Protein AF-A0A349JMW4-F1 (afdb_monomer)

Structure (mmCIF, N/CA/C/O backbone):
data_AF-A0A349JMW4-F1
#
_entry.id   AF-A0A349JMW4-F1
#
loop_
_atom_site.group_PDB
_atom_site.id
_atom_site.type_symbol
_atom_site.label_atom_id
_atom_site.label_alt_id
_atom_site.label_comp_id
_atom_site.label_asym_id
_atom_site.label_entity_id
_atom_site.label_seq_id
_atom_site.pdbx_PDB_ins_code
_atom_site.Cartn_x
_atom_site.Cartn_y
_atom_site.Cartn_z
_atom_site.occupancy
_atom_site.B_iso_or_equiv
_atom_site.auth_seq_id
_atom_site.auth_comp_id
_atom_site.auth_asym_id
_atom_site.auth_atom_id
_atom_site.pdbx_PDB_model_num
ATOM 1 N N . MET A 1 1 ? -19.218 3.815 34.990 1.00 34.66 1 MET A N 1
ATOM 2 C CA . MET A 1 1 ? -19.719 5.151 35.369 1.00 34.66 1 MET A CA 1
ATOM 3 C C . MET A 1 1 ? -18.534 6.036 35.692 1.00 34.66 1 MET A C 1
ATOM 5 O O . MET A 1 1 ? -17.892 5.777 36.696 1.00 34.66 1 MET A O 1
ATOM 9 N N . PHE A 1 2 ? -18.243 7.032 34.858 1.00 25.53 2 PHE A N 1
ATOM 10 C CA . PHE A 1 2 ? -17.500 8.225 35.268 1.00 25.53 2 PHE A CA 1
ATOM 11 C C . PHE A 1 2 ? -18.098 9.423 34.523 1.00 25.53 2 PHE A C 1
ATOM 13 O O . PHE A 1 2 ? -18.194 9.409 33.299 1.00 25.53 2 PHE A O 1
ATOM 20 N N . GLU A 1 3 ? -18.587 10.389 35.300 1.00 27.84 3 GLU A N 1
ATOM 21 C CA . GLU A 1 3 ? -19.223 11.631 34.859 1.00 27.84 3 GLU A CA 1
ATOM 22 C C . GLU A 1 3 ? -18.174 12.630 34.353 1.00 27.84 3 GLU A C 1
ATOM 24 O O . GLU A 1 3 ? -17.145 12.848 34.995 1.00 27.84 3 GLU A O 1
ATOM 29 N N . LEU A 1 4 ? -18.462 13.283 33.226 1.00 30.95 4 LEU A N 1
ATOM 30 C CA . LEU A 1 4 ? -17.738 14.462 32.757 1.00 30.95 4 LEU A CA 1
ATOM 31 C C . LEU A 1 4 ? -18.412 15.714 33.334 1.00 30.95 4 LEU A C 1
ATOM 33 O O . LEU A 1 4 ? -19.394 16.199 32.778 1.00 30.95 4 LEU A O 1
ATOM 37 N N . ASN A 1 5 ? -17.880 16.255 34.432 1.00 29.42 5 ASN A N 1
ATOM 38 C CA . ASN A 1 5 ? -18.242 17.595 34.898 1.00 29.42 5 ASN A CA 1
ATOM 39 C C . ASN A 1 5 ? -17.313 18.634 34.258 1.00 29.42 5 ASN A C 1
ATOM 41 O O . ASN A 1 5 ? -16.122 18.700 34.556 1.00 29.42 5 ASN A O 1
ATOM 45 N N . ASN A 1 6 ? -17.882 19.445 33.367 1.00 38.91 6 ASN A N 1
ATOM 46 C CA . ASN A 1 6 ? -17.211 20.519 32.647 1.00 38.91 6 ASN A CA 1
ATOM 47 C C . ASN A 1 6 ? -17.553 21.876 33.282 1.00 38.91 6 ASN A C 1
ATOM 49 O O . ASN A 1 6 ? -18.631 22.409 33.031 1.00 38.91 6 ASN A O 1
ATOM 53 N N . THR A 1 7 ? -16.644 22.450 34.078 1.00 35.66 7 THR A N 1
ATOM 54 C CA . THR A 1 7 ? -16.725 23.859 34.509 1.00 35.66 7 THR A CA 1
ATOM 55 C C . THR A 1 7 ? -15.335 24.466 34.756 1.00 35.66 7 THR A C 1
ATOM 57 O O . THR A 1 7 ? -14.895 24.538 35.902 1.00 35.66 7 THR A O 1
ATOM 60 N N . ASN A 1 8 ? -14.640 24.942 33.711 1.00 32.53 8 ASN A N 1
ATOM 61 C CA . ASN A 1 8 ? -13.795 26.147 33.828 1.00 32.53 8 ASN A CA 1
ATOM 62 C C . ASN A 1 8 ? -13.329 26.694 32.456 1.00 32.53 8 ASN A C 1
ATOM 64 O O . ASN A 1 8 ? -12.543 26.030 31.786 1.00 32.53 8 ASN A O 1
ATOM 68 N N . PRO A 1 9 ? -13.730 27.912 32.037 1.00 34.97 9 PRO A N 1
ATOM 69 C CA . PRO A 1 9 ? -13.367 28.464 30.726 1.00 34.97 9 PRO A CA 1
ATOM 70 C C . PRO A 1 9 ? -12.003 29.187 30.672 1.00 34.97 9 PRO A C 1
ATOM 72 O O . PRO A 1 9 ? -11.708 29.816 29.666 1.00 34.97 9 PRO A O 1
ATOM 75 N N . ASN A 1 10 ? -11.161 29.115 31.714 1.00 35.03 10 ASN A N 1
ATOM 76 C CA . ASN A 1 10 ? -9.873 29.832 31.779 1.00 35.03 10 ASN A CA 1
ATOM 77 C C . ASN A 1 10 ? -8.733 29.005 32.410 1.00 35.03 10 ASN A C 1
ATOM 79 O O . ASN A 1 10 ? -8.017 29.488 33.287 1.00 35.03 10 ASN A O 1
ATOM 83 N N . GLN A 1 11 ? -8.529 27.762 31.967 1.00 31.80 11 GLN A N 1
ATOM 84 C CA . GLN A 1 11 ? -7.235 27.100 32.163 1.00 31.80 11 GLN A CA 1
ATOM 85 C C . GLN A 1 11 ? -6.431 27.181 30.868 1.00 31.80 11 GLN A C 1
ATOM 87 O O . GLN A 1 11 ? -6.785 26.576 29.859 1.00 31.80 11 GLN A O 1
ATOM 92 N N . SER A 1 12 ? -5.348 27.958 30.910 1.00 27.95 12 SER A N 1
ATOM 93 C CA . SER A 1 12 ? -4.302 27.968 29.894 1.00 27.95 12 SER A CA 1
ATOM 94 C C . SER A 1 12 ? -3.924 26.532 29.536 1.00 27.95 12 SER A C 1
ATOM 96 O O . SER A 1 12 ? -3.543 25.758 30.414 1.00 27.95 12 SER A O 1
ATOM 98 N N . LEU A 1 13 ? -4.040 26.192 28.251 1.00 29.88 13 LEU A N 1
ATOM 99 C CA . LEU A 1 13 ? -3.619 24.917 27.678 1.00 29.88 13 LEU A CA 1
ATOM 100 C C . LEU A 1 13 ? -2.111 24.738 27.890 1.00 29.88 13 LEU A C 1
ATOM 102 O O . LEU A 1 13 ? -1.291 25.110 27.054 1.00 29.88 13 LEU A O 1
ATOM 106 N N . THR A 1 14 ? -1.727 24.169 29.027 1.00 26.78 14 THR A N 1
ATOM 107 C CA . THR A 1 14 ? -0.417 23.546 29.189 1.00 26.78 14 THR A CA 1
ATOM 108 C C . THR A 1 14 ? -0.376 22.331 28.273 1.00 26.78 14 THR A C 1
ATOM 110 O O . THR A 1 14 ? -0.912 21.273 28.598 1.00 26.78 14 THR A O 1
ATOM 113 N N . ILE A 1 15 ? 0.235 22.503 27.100 1.00 34.59 15 ILE A N 1
ATOM 114 C CA . ILE A 1 15 ? 0.566 21.421 26.174 1.00 34.59 15 ILE A CA 1
ATOM 115 C C . ILE A 1 15 ? 1.570 20.514 26.891 1.00 34.59 15 ILE A C 1
ATOM 117 O O . ILE A 1 15 ? 2.743 20.849 27.042 1.00 34.59 15 ILE A O 1
ATOM 121 N N . SER A 1 16 ? 1.078 19.383 27.388 1.00 28.78 16 SER A N 1
ATOM 122 C CA . SER A 1 16 ? 1.862 18.361 28.072 1.00 28.78 16 SER A CA 1
ATOM 123 C C . SER A 1 16 ? 1.972 17.116 27.194 1.00 28.78 16 SER A C 1
ATOM 125 O O . SER A 1 16 ? 0.977 16.434 26.981 1.00 28.78 16 SER A O 1
ATOM 127 N N . ALA A 1 17 ? 3.218 16.803 26.829 1.00 34.94 17 ALA A N 1
ATOM 128 C CA . ALA A 1 17 ? 3.778 15.475 26.558 1.00 34.94 17 ALA A CA 1
ATOM 129 C C . ALA A 1 17 ? 3.304 14.689 25.313 1.00 34.94 17 ALA A C 1
ATOM 131 O O . ALA A 1 17 ? 2.135 14.646 24.955 1.00 34.94 17 ALA A O 1
ATOM 132 N N . ASN A 1 18 ? 4.273 14.019 24.675 1.00 44.03 18 ASN A N 1
ATOM 133 C CA . ASN A 1 18 ? 4.108 13.112 23.533 1.00 44.03 18 ASN A CA 1
ATOM 134 C C . ASN A 1 18 ? 2.900 12.166 23.712 1.00 44.03 18 ASN A C 1
ATOM 136 O O . ASN A 1 18 ? 2.843 11.469 24.731 1.00 44.03 18 ASN A O 1
ATOM 140 N N . PRO A 1 19 ? 1.957 12.090 22.755 1.00 51.81 19 PRO A N 1
ATOM 141 C CA . PRO A 1 19 ? 0.763 11.273 22.919 1.00 51.81 19 PRO A CA 1
ATOM 142 C C . PRO A 1 19 ? 1.114 9.778 22.820 1.00 51.81 19 PRO A C 1
ATOM 144 O O . PRO A 1 19 ? 1.825 9.344 21.915 1.00 51.81 19 PRO A O 1
ATOM 147 N N . THR A 1 20 ? 0.641 8.979 23.777 1.00 66.62 20 THR A N 1
ATOM 148 C CA . THR A 1 20 ? 0.739 7.511 23.737 1.00 66.62 20 THR A CA 1
ATOM 149 C C . THR A 1 20 ? -0.231 6.933 22.692 1.00 66.62 20 THR A C 1
ATOM 151 O O . THR A 1 20 ? -1.230 7.591 22.395 1.00 66.62 20 THR A O 1
ATOM 154 N N . PRO A 1 21 ? -0.019 5.703 22.174 1.00 63.84 21 PRO A N 1
ATOM 155 C CA . PRO A 1 21 ? -0.962 5.036 21.259 1.00 63.84 21 PRO A CA 1
ATOM 156 C C . PRO A 1 21 ? -2.412 5.059 21.759 1.00 63.84 21 PRO A C 1
ATOM 158 O O . PRO A 1 21 ? -3.334 5.394 21.022 1.00 63.84 21 PRO A O 1
ATOM 161 N N . THR A 1 22 ? -2.609 4.815 23.057 1.00 72.19 22 THR A N 1
ATOM 162 C CA . THR A 1 22 ? -3.923 4.887 23.709 1.00 72.19 22 THR A CA 1
ATOM 163 C C . THR A 1 22 ? -4.505 6.303 23.715 1.00 72.19 22 THR A C 1
ATOM 165 O O . THR A 1 22 ? -5.711 6.471 23.561 1.00 72.19 22 THR A O 1
ATOM 168 N N . ASN A 1 23 ? -3.673 7.336 23.879 1.00 76.38 23 ASN A N 1
ATOM 169 C CA . ASN A 1 23 ? -4.129 8.724 23.826 1.00 76.38 23 ASN A CA 1
ATOM 170 C C . ASN A 1 23 ? -4.551 9.107 22.399 1.00 76.38 23 ASN A C 1
ATOM 172 O O . ASN A 1 23 ? -5.601 9.713 22.221 1.00 76.38 23 ASN A O 1
ATOM 176 N N . ILE A 1 24 ? -3.788 8.702 21.383 1.00 73.38 24 ILE A N 1
ATOM 177 C CA . ILE A 1 24 ? -4.113 8.934 19.966 1.00 73.38 24 ILE A CA 1
ATOM 178 C C . ILE A 1 24 ? -5.459 8.303 19.618 1.00 73.38 24 ILE A C 1
ATOM 180 O O . ILE A 1 24 ? -6.349 8.983 19.107 1.00 73.38 24 ILE A O 1
ATOM 184 N N . LEU A 1 25 ? -5.623 7.024 19.962 1.00 81.50 25 LEU A N 1
ATOM 185 C CA . LEU A 1 25 ? -6.857 6.295 19.718 1.00 81.50 25 LEU A CA 1
ATOM 186 C C . LEU A 1 25 ? -8.045 7.007 20.381 1.00 81.50 25 LEU A C 1
ATOM 188 O O . LEU A 1 25 ? -9.000 7.375 19.704 1.00 81.50 25 LEU A O 1
ATOM 192 N N . ASN A 1 26 ? -7.953 7.299 21.679 1.00 83.19 26 ASN A N 1
ATOM 193 C CA . ASN A 1 26 ? -9.082 7.838 22.439 1.00 83.19 26 ASN A CA 1
ATOM 194 C C . ASN A 1 26 ? -9.396 9.312 22.149 1.00 83.19 26 ASN A C 1
ATOM 196 O O . ASN A 1 26 ? -10.554 9.709 22.252 1.00 83.19 26 ASN A O 1
ATOM 200 N N . SER A 1 27 ? -8.391 10.137 21.838 1.00 77.38 27 SER A N 1
ATOM 201 C CA . SER A 1 27 ? -8.569 11.592 21.699 1.00 77.38 27 SER A CA 1
ATOM 202 C C . SER A 1 27 ? -8.621 12.089 20.257 1.00 77.38 27 SER A C 1
ATOM 204 O O . SER A 1 27 ? -9.137 13.182 20.034 1.00 77.38 27 SER A O 1
ATOM 206 N N . GLN A 1 28 ? -8.110 11.322 19.287 1.00 79.25 28 GLN A N 1
ATOM 207 C CA . GLN A 1 28 ? -7.989 11.774 17.893 1.00 79.25 28 GLN A CA 1
ATOM 208 C C . GLN A 1 28 ? -8.749 10.893 16.902 1.00 79.25 28 GLN A C 1
ATOM 210 O O . GLN A 1 28 ? -9.300 11.425 15.945 1.00 79.25 28 GLN A O 1
ATOM 215 N N . VAL A 1 29 ? -8.795 9.573 17.119 1.00 84.88 29 VAL A N 1
ATOM 216 C CA . VAL A 1 29 ? -9.390 8.630 16.153 1.00 84.88 29 VAL A CA 1
ATOM 217 C C . VAL A 1 29 ? -10.812 8.235 16.538 1.00 84.88 29 VAL A C 1
ATOM 219 O O . VAL A 1 29 ? -11.746 8.466 15.783 1.00 84.88 29 VAL A O 1
ATOM 222 N N . MET A 1 30 ? -11.020 7.684 17.732 1.00 90.56 30 MET A N 1
ATOM 223 C CA . MET A 1 30 ? -12.345 7.213 18.145 1.00 90.56 30 MET A CA 1
ATOM 224 C C . MET A 1 30 ? -13.426 8.305 18.109 1.00 90.56 30 MET A C 1
ATOM 226 O O . MET A 1 30 ? -14.534 8.005 17.675 1.00 90.56 30 MET A O 1
ATOM 230 N N . PRO A 1 31 ? -13.152 9.582 18.454 1.00 89.00 31 PRO A N 1
ATOM 231 C CA . PRO A 1 31 ? -14.149 10.636 18.288 1.00 89.00 31 PRO A CA 1
ATOM 232 C C . PRO A 1 31 ? -14.622 10.819 16.838 1.00 89.00 31 PRO A C 1
ATOM 234 O O . PRO A 1 31 ? -15.799 11.104 16.629 1.00 89.00 31 PRO A O 1
ATOM 237 N N . THR A 1 32 ? -13.744 10.649 15.843 1.00 87.19 32 THR A N 1
ATOM 238 C CA . THR A 1 32 ? -14.114 10.782 14.424 1.00 87.19 32 THR A CA 1
ATOM 239 C C . THR A 1 32 ? -14.810 9.527 13.904 1.00 87.19 32 THR A C 1
ATOM 241 O O . THR A 1 32 ? -15.819 9.657 13.218 1.00 87.19 32 THR A O 1
ATOM 244 N N . VAL A 1 33 ? -14.378 8.330 14.331 1.00 92.81 33 VAL A N 1
ATOM 245 C CA . VAL A 1 33 ? -15.126 7.070 14.126 1.00 92.81 33 VAL A CA 1
ATOM 246 C C . VAL A 1 33 ? -16.570 7.238 14.610 1.00 92.81 33 VAL A C 1
ATOM 248 O O . VAL A 1 33 ? -17.517 6.922 13.896 1.00 92.81 33 VAL A O 1
ATOM 251 N N . TYR A 1 34 ? -16.761 7.788 15.812 1.00 90.81 34 TYR A N 1
ATOM 252 C CA . TYR A 1 34 ? -18.090 7.962 16.401 1.00 90.81 34 TYR A CA 1
ATOM 253 C C . TYR A 1 34 ? -18.954 8.944 15.621 1.00 90.81 34 TYR A C 1
ATOM 255 O O . TYR A 1 34 ? -20.137 8.683 15.416 1.00 90.81 34 TYR A O 1
ATOM 263 N N . GLN A 1 35 ? -18.372 10.053 15.168 1.00 89.62 35 GLN A N 1
ATOM 264 C CA . GLN A 1 35 ? -19.079 11.022 14.333 1.00 89.62 35 GLN A CA 1
ATOM 265 C C . GLN A 1 35 ? -19.528 10.400 13.009 1.00 89.62 35 GLN A C 1
ATOM 267 O O . GLN A 1 35 ? -20.672 10.608 12.600 1.00 89.62 35 GLN A O 1
ATOM 272 N N . ASP A 1 36 ? -18.667 9.604 12.373 1.00 92.12 36 ASP A N 1
ATOM 273 C CA . ASP A 1 36 ? -18.984 8.940 11.110 1.00 92.12 36 ASP A CA 1
ATOM 274 C C . ASP A 1 36 ? -20.093 7.887 11.296 1.00 92.12 36 ASP A C 1
ATOM 276 O O . ASP A 1 36 ? -21.061 7.878 10.534 1.00 92.12 36 ASP A O 1
ATOM 280 N N . LEU A 1 37 ? -20.050 7.086 12.368 1.00 96.06 37 LEU A N 1
ATOM 281 C CA . LEU A 1 37 ? -21.114 6.126 12.697 1.00 96.06 37 LEU A CA 1
ATOM 282 C C . LEU A 1 37 ? -22.447 6.804 13.046 1.00 96.06 37 LEU A C 1
ATOM 284 O O . LEU A 1 37 ? -23.505 6.346 12.616 1.00 96.06 37 LEU A O 1
ATOM 288 N N . GLN A 1 38 ? -22.424 7.918 13.786 1.00 93.88 38 GLN A N 1
ATOM 289 C CA . GLN A 1 38 ? -23.626 8.706 14.086 1.00 93.88 38 GLN A CA 1
ATOM 290 C C . GLN A 1 38 ? -24.248 9.299 12.823 1.00 93.88 38 GLN A C 1
ATOM 292 O O . GLN A 1 38 ? -25.468 9.266 12.635 1.00 93.88 38 GLN A O 1
ATOM 297 N N . ARG A 1 39 ? -23.406 9.825 11.931 1.00 94.56 39 ARG A N 1
ATOM 298 C CA . ARG A 1 39 ? -23.849 10.346 10.642 1.00 94.56 39 ARG A CA 1
ATOM 299 C C . ARG A 1 39 ? -24.444 9.233 9.783 1.00 94.56 39 ARG A C 1
ATOM 301 O O . ARG A 1 39 ? -25.528 9.417 9.241 1.00 94.56 39 ARG A O 1
ATOM 308 N N . PHE A 1 40 ? -23.786 8.081 9.707 1.00 96.81 40 PHE A N 1
ATOM 309 C CA . PHE A 1 40 ? -24.286 6.915 8.985 1.00 96.81 40 PHE A CA 1
ATOM 310 C C . PHE A 1 40 ? -25.627 6.415 9.539 1.00 96.81 40 PHE A C 1
ATOM 312 O O . PHE A 1 40 ? -26.547 6.155 8.770 1.00 96.81 40 PHE A O 1
ATOM 319 N N . ALA A 1 41 ? -25.791 6.368 10.864 1.00 96.00 41 ALA A N 1
ATOM 320 C CA . ALA A 1 41 ? -27.038 5.938 11.500 1.00 96.00 41 ALA A CA 1
ATOM 321 C C . ALA A 1 41 ? -28.238 6.856 11.232 1.00 96.00 41 ALA A C 1
ATOM 323 O O . ALA A 1 41 ? -29.384 6.427 11.363 1.00 96.00 41 ALA A O 1
ATOM 324 N N . THR A 1 42 ? -27.984 8.109 10.854 1.00 95.00 42 THR A N 1
ATOM 325 C CA . THR A 1 42 ? -29.021 9.086 10.486 1.00 95.00 42 THR A CA 1
ATOM 326 C C . THR A 1 42 ? -29.178 9.257 8.975 1.00 95.00 42 THR A C 1
ATOM 328 O O . THR A 1 42 ? -29.995 10.068 8.533 1.00 95.00 42 THR A O 1
ATOM 331 N N . ASP A 1 43 ? -28.429 8.496 8.172 1.00 95.75 43 ASP A N 1
ATOM 332 C CA . ASP A 1 43 ? -28.518 8.537 6.718 1.00 95.75 43 ASP A CA 1
ATOM 333 C C . ASP A 1 43 ? -29.891 8.009 6.248 1.00 95.75 43 ASP A C 1
ATOM 335 O O . ASP A 1 43 ? -30.270 6.885 6.594 1.00 95.75 43 ASP A O 1
ATOM 339 N N . PRO A 1 44 ? -30.647 8.768 5.429 1.00 95.00 44 PRO A N 1
ATOM 340 C CA . PRO A 1 44 ? -31.932 8.314 4.895 1.00 95.00 44 PRO A CA 1
ATOM 341 C C . PRO A 1 44 ? -31.858 6.993 4.116 1.00 95.00 44 PRO A C 1
ATOM 343 O O . PRO A 1 44 ? -32.838 6.251 4.079 1.00 95.00 44 PRO A O 1
ATOM 346 N N . ASN A 1 45 ? -30.700 6.688 3.522 1.00 95.94 45 ASN A N 1
ATOM 347 C CA . ASN A 1 45 ? -30.462 5.496 2.710 1.00 95.94 45 ASN A CA 1
ATOM 348 C C . ASN A 1 45 ? -29.705 4.401 3.484 1.00 95.94 45 ASN A C 1
ATOM 350 O O . ASN A 1 45 ? -29.189 3.462 2.875 1.00 95.94 45 ASN A O 1
ATOM 354 N N . VAL A 1 46 ? -29.623 4.486 4.819 1.00 96.56 46 VAL A N 1
ATOM 355 C CA . VAL A 1 46 ? -28.843 3.544 5.643 1.00 96.56 46 VAL A CA 1
ATOM 356 C C . VAL A 1 46 ? -29.233 2.081 5.408 1.00 96.56 46 VAL A C 1
ATOM 358 O O . VAL A 1 46 ? -28.361 1.227 5.309 1.00 96.56 46 VAL A O 1
ATOM 361 N N . ASN A 1 47 ? -30.521 1.779 5.218 1.00 94.44 47 ASN A N 1
ATOM 362 C CA . ASN A 1 47 ? -30.975 0.407 4.962 1.00 94.44 47 ASN A CA 1
ATOM 363 C C . ASN A 1 47 ? -30.497 -0.130 3.603 1.00 94.44 47 ASN A C 1
ATOM 365 O O . ASN A 1 47 ? -30.185 -1.311 3.486 1.00 94.44 47 ASN A O 1
ATOM 369 N N . GLU A 1 48 ? -30.420 0.719 2.574 1.00 95.25 48 GLU A N 1
ATOM 370 C CA . GLU A 1 48 ? -29.893 0.320 1.263 1.00 95.25 48 GLU A CA 1
ATOM 371 C C . GLU A 1 48 ? -28.388 0.062 1.336 1.00 95.25 48 GLU A C 1
ATOM 373 O O . GLU A 1 48 ? -27.902 -0.906 0.755 1.00 95.25 48 GLU A O 1
ATOM 378 N N . LYS A 1 49 ? -27.665 0.887 2.102 1.00 96.94 49 LYS A N 1
ATOM 379 C CA . LYS A 1 49 ? -26.231 0.715 2.359 1.00 96.94 49 LYS A CA 1
ATOM 380 C C . LYS A 1 49 ? -25.950 -0.568 3.142 1.00 96.94 49 LYS A C 1
ATOM 382 O O . LYS A 1 49 ? -25.131 -1.360 2.702 1.00 96.94 49 LYS A O 1
ATOM 387 N N . LEU A 1 50 ? -26.687 -0.825 4.224 1.00 97.19 50 LEU A N 1
ATOM 388 C CA . LEU A 1 50 ? -26.577 -2.070 4.993 1.00 97.19 50 LEU A CA 1
ATOM 389 C C . LEU A 1 50 ? -26.895 -3.299 4.141 1.00 97.19 50 LEU A C 1
ATOM 391 O O . LEU A 1 50 ? -26.185 -4.291 4.220 1.00 97.19 50 LEU A O 1
ATOM 395 N N . LYS A 1 51 ? -27.913 -3.220 3.279 1.00 95.62 51 LYS A N 1
ATOM 396 C CA . LYS A 1 51 ? -28.236 -4.292 2.332 1.00 95.62 51 LYS A CA 1
ATOM 397 C C . LYS A 1 51 ? -27.132 -4.524 1.293 1.00 95.62 51 LYS A C 1
ATOM 399 O O . LYS A 1 51 ? -26.917 -5.654 0.855 1.00 95.62 51 LYS A O 1
ATOM 404 N N . LEU A 1 52 ? -26.472 -3.456 0.844 1.00 93.31 52 LEU A N 1
ATOM 405 C CA . LEU A 1 52 ? -25.350 -3.537 -0.091 1.00 93.31 52 LEU A CA 1
ATOM 406 C C . LEU A 1 52 ? -24.151 -4.250 0.551 1.00 93.31 52 LEU A C 1
ATOM 408 O O . LEU A 1 52 ? -23.548 -5.092 -0.122 1.00 93.31 52 LEU A O 1
ATOM 412 N N . THR A 1 53 ? -23.879 -3.942 1.822 1.00 95.00 53 THR A N 1
ATOM 413 C CA . THR A 1 53 ? -22.805 -4.506 2.649 1.00 95.00 53 THR A CA 1
ATOM 414 C C . THR A 1 53 ? -23.097 -5.948 3.083 1.00 95.00 53 THR A C 1
ATOM 416 O O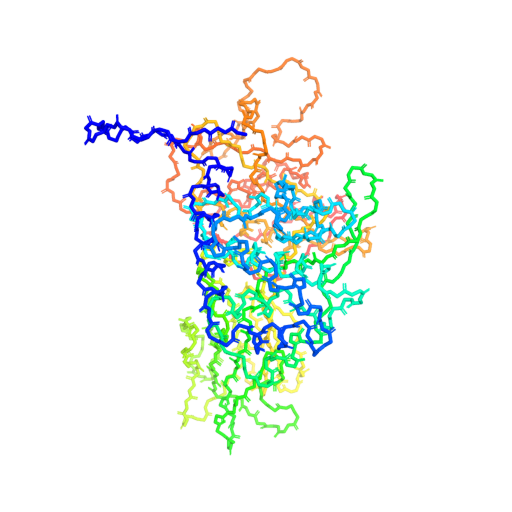 . THR A 1 53 ? -22.436 -6.862 2.616 1.00 95.00 53 THR A O 1
ATOM 419 N N . PHE A 1 54 ? -24.142 -6.167 3.884 1.00 96.00 54 PHE A N 1
ATOM 420 C CA . PHE A 1 54 ? -24.407 -7.420 4.612 1.00 96.00 54 PHE A CA 1
ATOM 421 C C . PHE A 1 54 ? -25.386 -8.370 3.899 1.00 96.00 54 PHE A C 1
ATOM 423 O O . PHE A 1 54 ? -25.861 -9.354 4.467 1.00 96.00 54 PHE A O 1
ATOM 430 N N . GLY A 1 55 ? -25.747 -8.064 2.649 1.00 93.56 55 GLY A N 1
ATOM 431 C CA . GLY A 1 55 ? -26.700 -8.845 1.859 1.00 93.56 55 GLY A CA 1
ATOM 432 C C . GLY A 1 55 ? -28.171 -8.504 2.128 1.00 93.56 55 GLY A C 1
ATOM 433 O O . GLY A 1 55 ? -28.508 -7.622 2.910 1.00 93.56 55 GLY A O 1
ATOM 434 N N . SER A 1 56 ? -29.095 -9.171 1.426 1.00 92.44 56 SER A N 1
ATOM 435 C CA . SER A 1 56 ? -30.539 -8.890 1.538 1.00 92.44 56 SER A CA 1
ATOM 436 C C . SER A 1 56 ? -31.208 -9.460 2.778 1.00 92.44 56 SER A C 1
ATOM 438 O O . SER A 1 56 ? -32.282 -8.980 3.140 1.00 92.44 56 SER A O 1
ATOM 440 N N . ASP A 1 57 ? -30.586 -10.463 3.389 1.00 91.44 57 ASP A N 1
ATOM 441 C CA . ASP A 1 57 ? -31.229 -11.331 4.374 1.00 91.44 57 ASP A CA 1
ATOM 442 C C . ASP A 1 57 ? -30.757 -11.035 5.807 1.00 91.44 57 ASP A C 1
ATOM 444 O O . ASP A 1 57 ? -31.140 -11.739 6.742 1.00 91.44 57 ASP A O 1
ATOM 448 N N . TYR A 1 58 ? -29.975 -9.962 5.990 1.00 95.12 58 TYR A N 1
ATOM 449 C CA . TYR A 1 58 ? -29.508 -9.517 7.299 1.00 95.12 58 TYR A CA 1
ATOM 450 C C . TYR A 1 58 ? -30.666 -9.197 8.248 1.00 95.12 58 TYR A C 1
ATOM 452 O O . TYR A 1 58 ? -31.751 -8.751 7.853 1.00 95.12 58 TYR A O 1
ATOM 460 N N . ASN A 1 59 ? -30.432 -9.379 9.546 1.00 96.94 59 ASN A N 1
ATOM 461 C CA . ASN A 1 59 ? -31.418 -9.088 10.575 1.00 96.94 59 ASN A CA 1
ATOM 462 C C . ASN A 1 59 ? -31.617 -7.573 10.743 1.00 96.94 59 ASN A C 1
ATOM 464 O O . ASN A 1 59 ? -30.963 -6.905 11.551 1.00 96.94 59 ASN A O 1
ATOM 468 N N . VAL A 1 60 ? -32.591 -7.044 10.001 1.00 95.69 60 VAL A N 1
ATOM 469 C CA . VAL A 1 60 ? -32.970 -5.625 10.003 1.00 95.69 60 VAL A CA 1
ATOM 470 C C . VAL A 1 60 ? -33.304 -5.115 11.409 1.00 95.69 60 VAL A C 1
ATOM 472 O O . VAL A 1 60 ? -32.958 -3.984 11.743 1.00 95.69 60 VAL A O 1
ATOM 475 N N . GLN A 1 61 ? -33.941 -5.927 12.257 1.00 96.31 61 GLN A N 1
ATOM 476 C CA . GLN A 1 61 ? -34.330 -5.504 13.605 1.00 96.31 61 GLN A CA 1
ATOM 477 C C . GLN A 1 61 ? -33.109 -5.322 14.520 1.00 96.31 61 GLN A C 1
ATOM 479 O O . GLN A 1 61 ? -33.038 -4.345 15.277 1.00 96.31 61 GLN A O 1
ATOM 484 N N . THR A 1 62 ? -32.137 -6.235 14.439 1.00 96.56 62 THR A N 1
ATOM 485 C CA . THR A 1 62 ? -30.860 -6.107 15.154 1.00 96.56 62 THR A CA 1
ATOM 486 C C . THR A 1 62 ? -30.100 -4.879 14.666 1.00 96.56 62 THR A C 1
ATOM 488 O O . THR A 1 62 ? -29.700 -4.048 15.481 1.00 96.56 62 THR A O 1
ATOM 491 N N . ALA A 1 63 ? -29.993 -4.695 13.348 1.00 96.56 63 ALA A N 1
ATOM 492 C CA . ALA A 1 63 ? -29.331 -3.532 12.766 1.00 96.56 63 ALA A CA 1
ATOM 493 C C . ALA A 1 63 ? -29.978 -2.211 13.214 1.00 96.56 63 ALA A C 1
ATOM 495 O O . ALA A 1 63 ? -29.285 -1.308 13.670 1.00 96.56 63 ALA A O 1
ATOM 496 N N . GLN A 1 64 ? -31.311 -2.104 13.182 1.00 95.50 64 GLN A N 1
ATOM 497 C CA . GLN A 1 64 ? -32.027 -0.911 13.653 1.00 95.50 64 GLN A CA 1
ATOM 498 C C . GLN A 1 64 ? -31.766 -0.611 15.131 1.00 95.50 64 GLN A C 1
ATOM 500 O O . GLN A 1 64 ? -31.672 0.554 15.514 1.00 95.50 64 GLN A O 1
ATOM 505 N N . THR A 1 65 ? -31.618 -1.646 15.959 1.00 96.94 65 THR A N 1
ATOM 506 C CA . THR A 1 65 ? -31.276 -1.483 17.378 1.00 96.94 65 THR A CA 1
ATOM 507 C C . THR A 1 65 ? -29.869 -0.903 17.539 1.00 96.94 65 THR A C 1
ATOM 509 O O . THR A 1 65 ? -29.671 0.022 18.326 1.00 96.94 65 THR A O 1
ATOM 512 N N . ILE A 1 66 ? -28.906 -1.396 16.756 1.00 96.88 66 ILE A N 1
ATOM 513 C CA . ILE A 1 66 ? -27.525 -0.894 16.734 1.00 96.88 66 ILE A CA 1
ATOM 514 C C . ILE A 1 66 ? -27.495 0.571 16.274 1.00 96.88 66 ILE A C 1
ATOM 516 O O . ILE A 1 66 ? -26.937 1.421 16.968 1.00 96.88 66 ILE A O 1
ATOM 520 N N . LEU A 1 67 ? -28.165 0.895 15.163 1.00 96.94 67 LEU A N 1
ATOM 521 C CA . LEU A 1 67 ? -28.238 2.265 14.645 1.00 96.94 67 LEU A CA 1
ATOM 522 C C . LEU A 1 67 ? -28.892 3.222 15.653 1.00 96.94 67 LEU A C 1
ATOM 524 O O . LEU A 1 67 ? -28.381 4.315 15.887 1.00 96.94 67 LEU A O 1
ATOM 528 N N . ALA A 1 68 ? -29.993 2.813 16.294 1.00 95.75 68 ALA A N 1
ATOM 529 C CA . ALA A 1 68 ? -30.668 3.623 17.308 1.00 95.75 68 ALA A CA 1
ATOM 530 C C . ALA A 1 68 ? -29.761 3.918 18.513 1.00 95.75 68 ALA A C 1
ATOM 532 O O . ALA A 1 68 ? -29.776 5.035 19.034 1.00 95.75 68 ALA A O 1
ATOM 533 N N . ASN A 1 69 ? -28.938 2.947 18.922 1.00 94.44 69 ASN A N 1
ATOM 534 C CA . ASN A 1 69 ? -27.927 3.147 19.955 1.00 94.44 69 ASN A CA 1
ATOM 535 C C . ASN A 1 69 ? -26.877 4.177 19.511 1.00 94.44 69 ASN A C 1
ATOM 537 O O . ASN A 1 69 ? -26.594 5.113 20.261 1.00 94.44 69 ASN A O 1
ATOM 541 N N . TRP A 1 70 ? -26.366 4.081 18.282 1.00 94.81 70 TRP A N 1
ATOM 542 C CA . TRP A 1 70 ? -25.381 5.035 17.764 1.00 94.81 70 TRP A CA 1
ATOM 543 C C . TRP A 1 70 ? -25.914 6.470 17.739 1.00 94.81 70 TRP A C 1
ATOM 545 O O . TRP A 1 70 ? -25.220 7.374 18.207 1.00 94.81 70 TRP A O 1
ATOM 555 N N . VAL A 1 71 ? -27.164 6.685 17.307 1.00 93.31 71 VAL A N 1
ATOM 556 C CA . VAL A 1 71 ? -27.809 8.016 17.283 1.00 93.31 71 VAL A CA 1
ATOM 557 C C . VAL A 1 71 ? -27.769 8.705 18.649 1.00 93.31 71 VAL A C 1
ATOM 559 O O . VAL A 1 71 ? -27.514 9.906 18.725 1.00 93.31 71 VAL A O 1
ATOM 562 N N . ILE A 1 72 ? -27.976 7.960 19.738 1.00 90.69 72 ILE A N 1
ATOM 563 C CA . ILE A 1 72 ? -27.956 8.508 21.104 1.00 90.69 72 ILE A CA 1
ATOM 564 C C . ILE A 1 72 ? -26.561 8.487 21.751 1.00 90.69 72 ILE A C 1
ATOM 566 O O . ILE A 1 72 ? -26.426 8.792 22.935 1.00 90.69 72 ILE A O 1
ATOM 570 N N . GLY A 1 73 ? -25.523 8.121 20.994 1.00 84.75 73 GLY A N 1
ATOM 571 C CA . GLY A 1 73 ? -24.145 8.019 21.479 1.00 84.75 73 GLY A CA 1
ATOM 572 C C . GLY A 1 73 ? -23.872 6.774 22.327 1.00 84.75 73 GLY A C 1
ATOM 573 O O . GLY A 1 73 ? -22.858 6.721 23.022 1.00 84.75 73 GLY A O 1
ATOM 574 N N . ASN A 1 74 ? -24.758 5.774 22.291 1.00 88.38 74 ASN A N 1
ATOM 575 C CA . ASN A 1 74 ? -24.521 4.476 22.906 1.00 88.38 74 ASN A CA 1
ATOM 576 C C . ASN A 1 74 ? -23.766 3.562 21.931 1.00 88.38 74 ASN A C 1
ATOM 578 O O . ASN A 1 74 ? -24.265 3.208 20.867 1.00 88.38 74 ASN A O 1
ATOM 582 N N . LEU A 1 75 ? -22.568 3.143 22.324 1.00 83.44 75 LEU A N 1
ATOM 583 C CA . LEU A 1 75 ? -21.670 2.326 21.508 1.00 83.44 75 LEU A CA 1
ATOM 584 C C . LEU A 1 75 ? -21.417 0.952 22.132 1.00 83.44 75 LEU A C 1
ATOM 586 O O . LEU A 1 75 ? -20.431 0.300 21.814 1.00 83.44 75 LEU A O 1
ATOM 590 N N . SER A 1 76 ? -22.313 0.486 23.009 1.00 86.75 76 SER A N 1
ATOM 591 C CA . SER A 1 76 ? -22.209 -0.837 23.640 1.00 86.75 76 SER A CA 1
ATOM 592 C C . SER A 1 76 ? -22.167 -2.003 22.646 1.00 86.75 76 SER A C 1
ATOM 594 O O . SER A 1 76 ? -21.804 -3.109 23.027 1.00 86.75 76 SER A O 1
ATOM 596 N N . ASN A 1 77 ? -22.571 -1.763 21.396 1.00 87.69 77 ASN A N 1
ATOM 597 C CA . ASN A 1 77 ? -22.549 -2.734 20.303 1.00 87.69 77 ASN A CA 1
ATOM 598 C C . ASN A 1 77 ? -21.209 -2.799 19.554 1.00 87.69 77 ASN A C 1
ATOM 600 O O . ASN A 1 77 ? -21.066 -3.653 18.686 1.00 87.69 77 ASN A O 1
ATOM 604 N N . ILE A 1 78 ? -20.257 -1.908 19.859 1.00 90.31 78 ILE A N 1
ATOM 605 C CA . ILE A 1 78 ? -18.913 -1.924 19.272 1.00 90.31 78 ILE A CA 1
ATOM 606 C C . ILE A 1 78 ? -17.993 -2.778 20.162 1.00 90.31 78 ILE A C 1
ATOM 608 O O . ILE A 1 78 ? -17.963 -2.557 21.379 1.00 90.31 78 ILE A O 1
ATOM 612 N N . PRO A 1 79 ? -17.235 -3.733 19.594 1.00 93.38 79 PRO A N 1
ATOM 613 C CA . PRO A 1 79 ? -16.266 -4.524 20.345 1.00 93.38 79 PRO A CA 1
ATOM 614 C C . PRO A 1 79 ? -15.202 -3.665 21.035 1.00 93.38 79 PRO A C 1
ATOM 616 O O . PRO A 1 79 ? -14.823 -2.592 20.564 1.00 93.38 79 PRO A O 1
ATOM 619 N N . SER A 1 80 ? -14.643 -4.161 22.139 1.00 92.12 80 SER A N 1
ATOM 620 C CA . SER A 1 80 ? -13.482 -3.503 22.745 1.00 92.12 80 SER A CA 1
ATOM 621 C C . SER A 1 80 ? -12.249 -3.650 21.852 1.00 92.12 80 SER A C 1
ATOM 623 O O . SER A 1 80 ? -11.981 -4.751 21.365 1.00 92.12 80 SER A O 1
ATOM 625 N N . ILE A 1 81 ? -11.470 -2.574 21.721 1.00 93.19 81 ILE A N 1
ATOM 626 C CA . ILE A 1 81 ? -10.198 -2.580 20.993 1.00 93.19 81 ILE A CA 1
ATOM 627 C C . ILE A 1 81 ? -9.063 -3.005 21.931 1.00 93.19 81 ILE A C 1
ATOM 629 O O . ILE A 1 81 ? -8.856 -2.407 22.991 1.00 93.19 81 ILE A O 1
ATOM 633 N N . GLU A 1 82 ? -8.303 -4.014 21.522 1.00 92.25 82 GLU A N 1
ATOM 634 C CA . GLU A 1 82 ? -7.087 -4.484 22.176 1.00 92.25 82 GLU A CA 1
ATOM 635 C C . GLU A 1 82 ? -5.878 -4.189 21.286 1.00 92.25 82 GLU A C 1
ATOM 637 O O . GLU A 1 82 ? -5.860 -4.537 20.111 1.00 92.25 82 GLU A O 1
ATOM 642 N N . LEU A 1 83 ? -4.863 -3.525 21.844 1.00 85.69 83 LEU A N 1
ATOM 643 C CA . LEU A 1 83 ? -3.653 -3.191 21.098 1.00 85.69 83 LEU A CA 1
ATOM 644 C C . LEU A 1 83 ? -2.661 -4.353 21.136 1.00 85.69 83 LEU A C 1
ATOM 646 O O . LEU A 1 83 ? -2.170 -4.704 22.212 1.00 85.69 83 LEU A O 1
ATOM 650 N N . VAL A 1 84 ? -2.303 -4.871 19.968 1.00 79.31 84 VAL A N 1
ATOM 651 C CA . VAL A 1 84 ? -1.420 -6.037 19.798 1.00 79.31 84 VAL A CA 1
ATOM 652 C C . VAL A 1 84 ? -0.210 -5.699 18.933 1.00 79.31 84 VAL A C 1
ATOM 654 O O . VAL A 1 84 ? -0.183 -4.654 18.278 1.00 79.31 84 VAL A O 1
ATOM 657 N N . GLU A 1 85 ? 0.818 -6.546 18.954 1.00 74.06 85 GLU A N 1
ATOM 658 C CA . GLU A 1 85 ? 1.900 -6.422 17.977 1.00 74.06 85 GLU A CA 1
ATOM 659 C C . GLU A 1 85 ? 1.410 -6.917 16.612 1.00 74.06 85 GLU A C 1
ATOM 661 O O . GLU A 1 85 ? 0.593 -7.832 16.520 1.00 74.06 85 GLU A O 1
ATOM 666 N N . ARG A 1 86 ? 1.912 -6.338 15.520 1.00 64.12 86 ARG A N 1
ATOM 667 C CA . ARG A 1 86 ? 1.442 -6.682 14.169 1.00 64.12 86 ARG A CA 1
ATOM 668 C C . ARG A 1 86 ? 1.643 -8.161 13.813 1.00 64.12 86 ARG A C 1
ATOM 670 O O . ARG A 1 86 ? 0.830 -8.750 13.104 1.00 64.12 86 ARG A O 1
ATOM 677 N N . GLY A 1 87 ? 2.716 -8.772 14.319 1.00 57.59 87 GLY A N 1
ATOM 678 C CA . GLY A 1 87 ? 2.987 -10.201 14.144 1.00 57.59 87 GLY A CA 1
ATOM 679 C C . GLY A 1 87 ? 1.958 -11.108 14.827 1.00 57.59 87 GLY A C 1
ATOM 680 O O . GLY A 1 87 ? 1.673 -12.188 14.314 1.00 57.59 87 GLY A O 1
ATOM 681 N N . ASP A 1 88 ? 1.346 -10.647 15.922 1.00 72.62 88 ASP A N 1
ATOM 682 C CA . ASP A 1 88 ? 0.355 -11.410 16.690 1.00 72.62 88 ASP A CA 1
ATOM 683 C C . ASP A 1 88 ? -0.957 -11.611 15.908 1.00 72.62 88 ASP A C 1
ATOM 685 O O . ASP A 1 88 ? -1.684 -12.578 16.133 1.00 72.62 88 ASP A O 1
ATOM 689 N N . ILE A 1 89 ? -1.233 -10.720 14.950 1.00 72.81 89 ILE A N 1
ATOM 690 C CA . ILE A 1 89 ? -2.382 -10.775 14.034 1.00 72.81 89 ILE A CA 1
ATOM 691 C C . ILE A 1 89 ? -1.959 -11.108 12.600 1.00 72.81 89 ILE A C 1
ATOM 693 O O . ILE A 1 89 ? -2.508 -10.591 11.632 1.00 72.81 89 ILE A O 1
ATOM 697 N N . ALA A 1 90 ? -0.946 -11.968 12.461 1.00 64.62 90 ALA A N 1
ATOM 698 C CA . ALA A 1 90 ? -0.468 -12.481 11.175 1.00 64.62 90 ALA A CA 1
ATOM 699 C C . ALA A 1 90 ? -0.111 -11.388 10.142 1.00 64.62 90 ALA A C 1
ATOM 701 O O . ALA A 1 90 ? -0.189 -11.615 8.937 1.00 64.62 90 ALA A O 1
ATOM 702 N N . GLY A 1 91 ? 0.314 -10.205 10.602 1.00 60.34 91 GLY A N 1
ATOM 703 C CA . GLY A 1 91 ? 0.713 -9.093 9.736 1.00 60.34 91 GLY A CA 1
ATOM 704 C C . GLY A 1 91 ? -0.403 -8.098 9.390 1.00 60.34 91 GLY A C 1
ATOM 705 O O . GLY A 1 91 ? -0.107 -7.087 8.738 1.00 60.34 91 GLY A O 1
ATOM 706 N N . ALA A 1 92 ? -1.639 -8.336 9.834 1.00 70.69 92 ALA A N 1
ATOM 707 C CA . ALA A 1 92 ? -2.773 -7.439 9.613 1.00 70.69 92 ALA A CA 1
ATOM 708 C C . ALA A 1 92 ? -2.647 -6.127 10.417 1.00 70.69 92 ALA A C 1
ATOM 710 O O . ALA A 1 92 ? -1.831 -6.012 11.335 1.00 70.69 92 ALA A O 1
ATOM 711 N N . ASN A 1 93 ? -3.416 -5.102 10.047 1.00 77.94 93 ASN A N 1
ATOM 712 C CA . ASN A 1 93 ? -3.482 -3.829 10.773 1.00 77.94 93 ASN A CA 1
ATOM 713 C C . ASN A 1 93 ? -4.604 -3.820 11.814 1.00 77.94 93 ASN A C 1
ATOM 715 O O . ASN A 1 93 ? -4.448 -3.200 12.869 1.00 77.94 93 ASN A O 1
ATOM 719 N N . GLY A 1 94 ? -5.701 -4.504 11.508 1.00 88.50 94 GLY A N 1
ATOM 720 C CA . GLY A 1 94 ? -6.792 -4.841 12.407 1.00 88.50 94 GLY A CA 1
ATOM 721 C C . GLY A 1 94 ? -7.104 -6.330 12.283 1.00 88.50 94 GLY A C 1
ATOM 722 O O . GLY A 1 94 ? -6.653 -6.982 11.340 1.00 88.50 94 GLY A O 1
ATOM 723 N N . ALA A 1 95 ? -7.808 -6.872 13.270 1.00 89.62 95 ALA A N 1
ATOM 724 C CA . ALA A 1 95 ? -8.486 -8.147 13.128 1.00 89.62 95 ALA A CA 1
ATOM 725 C C . ALA A 1 95 ? -9.677 -8.241 14.090 1.00 89.62 95 ALA A C 1
ATOM 727 O O . ALA A 1 95 ? -9.514 -8.020 15.298 1.00 89.62 95 ALA A O 1
ATOM 728 N N . PHE A 1 96 ? -10.849 -8.628 13.603 1.00 95.50 96 PHE A N 1
ATOM 729 C CA . PHE A 1 96 ? -12.042 -8.829 14.412 1.00 95.50 96 PHE A CA 1
ATOM 730 C C . PHE A 1 96 ? -12.197 -10.309 14.729 1.00 95.50 96 PHE A C 1
ATOM 732 O O . PHE A 1 96 ? -12.286 -11.162 13.854 1.00 95.50 96 PHE A O 1
ATOM 739 N N . ALA A 1 97 ? -12.268 -10.623 16.021 1.00 92.00 97 ALA A N 1
ATOM 740 C CA . ALA A 1 97 ? -12.501 -11.975 16.502 1.00 92.00 97 ALA A CA 1
ATOM 741 C C . ALA A 1 97 ? -13.921 -12.114 17.053 1.00 92.00 97 ALA A C 1
ATOM 743 O O . ALA A 1 97 ? -14.192 -11.747 18.204 1.00 92.00 97 ALA A O 1
ATOM 744 N N . SER A 1 98 ? -14.806 -12.749 16.285 1.00 89.44 98 SER A N 1
ATOM 745 C CA . SER A 1 98 ? -16.182 -13.045 16.709 1.00 89.44 98 SER A CA 1
ATOM 746 C C . SER A 1 98 ? -16.234 -13.875 18.001 1.00 89.44 98 SER A C 1
ATOM 748 O O . SER A 1 98 ? -17.027 -13.601 18.902 1.00 89.44 98 SER A O 1
ATOM 750 N N . ALA A 1 99 ? -15.313 -14.834 18.161 1.00 86.81 99 ALA A N 1
ATOM 751 C CA . ALA A 1 99 ? -15.249 -15.726 19.320 1.00 86.81 99 ALA A CA 1
ATOM 752 C C . ALA A 1 99 ? -14.953 -15.015 20.655 1.00 86.81 99 ALA A C 1
ATOM 754 O O . ALA A 1 99 ? -15.293 -15.537 21.721 1.00 86.81 99 ALA A O 1
ATOM 755 N N . THR A 1 100 ? -14.280 -13.862 20.624 1.00 87.56 100 THR A N 1
ATOM 756 C CA . THR A 1 100 ? -13.958 -13.068 21.823 1.00 87.56 100 THR A CA 1
ATOM 757 C C . THR A 1 100 ? -14.692 -11.732 21.860 1.00 87.56 100 THR A C 1
ATOM 759 O O . THR A 1 100 ? -14.644 -11.061 22.892 1.00 87.56 100 THR A O 1
ATOM 762 N N . ASN A 1 101 ? -15.387 -11.375 20.776 1.00 91.88 101 ASN A N 1
ATOM 763 C CA . ASN A 1 101 ? -15.987 -10.070 20.537 1.00 91.88 101 ASN A CA 1
ATOM 764 C C . ASN A 1 101 ? -14.989 -8.928 20.797 1.00 91.88 101 ASN A C 1
ATOM 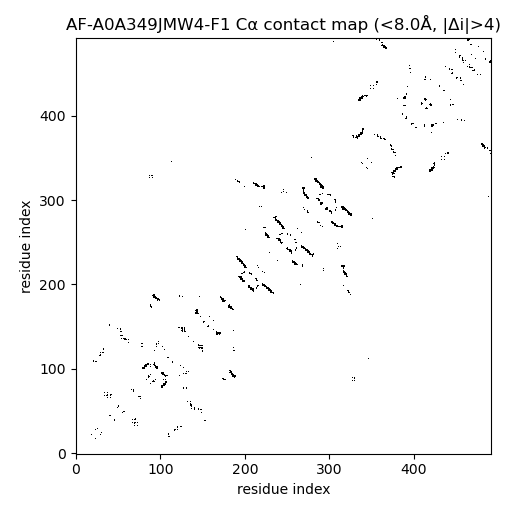766 O O . ASN A 1 101 ? -15.227 -8.035 21.620 1.00 91.88 101 ASN A O 1
ATOM 770 N N . LYS A 1 102 ? -13.830 -9.004 20.136 1.00 94.25 102 LYS A N 1
ATOM 771 C CA . LYS A 1 102 ? -12.744 -8.024 20.246 1.00 94.25 102 LYS A CA 1
ATOM 772 C C . LYS A 1 102 ? -12.216 -7.632 18.879 1.00 94.25 102 LYS A C 1
ATOM 774 O O . LYS A 1 102 ? -12.133 -8.470 17.988 1.00 94.25 102 LYS A O 1
ATOM 779 N N . ILE A 1 103 ? -11.790 -6.378 18.784 1.00 95.44 103 ILE A N 1
ATOM 780 C CA . ILE A 1 103 ? -10.973 -5.877 17.681 1.00 95.44 103 ILE A CA 1
ATOM 781 C C . ILE A 1 103 ? -9.528 -5.848 18.169 1.00 95.44 103 ILE A C 1
ATOM 783 O O . ILE A 1 103 ? -9.219 -5.182 19.158 1.00 95.44 103 ILE A O 1
ATOM 787 N N . TYR A 1 104 ? -8.642 -6.565 17.494 1.00 91.25 104 TYR A N 1
ATOM 788 C CA . TYR A 1 104 ? -7.207 -6.526 17.724 1.00 91.25 104 TYR A CA 1
ATOM 789 C C . TYR A 1 104 ? -6.586 -5.518 16.765 1.00 91.25 104 TYR A C 1
ATOM 791 O O . TYR A 1 104 ? -6.543 -5.743 15.564 1.00 91.25 104 TYR A O 1
ATOM 799 N N . LEU A 1 105 ? -6.116 -4.388 17.285 1.00 88.81 105 LEU A N 1
ATOM 800 C CA . LEU A 1 105 ? -5.544 -3.320 16.473 1.00 88.81 105 LEU A CA 1
ATOM 801 C C . LEU A 1 105 ? -4.025 -3.326 16.609 1.00 88.81 105 LEU A C 1
ATOM 803 O O . LEU A 1 105 ? -3.489 -3.271 17.721 1.00 88.81 105 LEU A O 1
ATOM 807 N N . SER A 1 106 ? -3.328 -3.351 15.478 1.00 81.06 106 SER A N 1
ATOM 808 C CA . SER A 1 106 ? -1.874 -3.266 15.459 1.00 81.06 106 SER A CA 1
ATOM 809 C C . SER A 1 106 ? -1.407 -1.961 16.103 1.00 81.06 106 SER A C 1
ATOM 811 O O . SER A 1 106 ? -1.846 -0.863 15.750 1.00 81.06 106 SER A O 1
ATOM 813 N N . LYS A 1 107 ? -0.462 -2.044 17.040 1.00 74.38 107 LYS A N 1
ATOM 814 C CA . LYS A 1 107 ? 0.190 -0.846 17.590 1.00 74.38 107 LYS A CA 1
ATOM 815 C C . LYS A 1 107 ? 0.944 -0.068 16.514 1.00 74.38 107 LYS A C 1
ATOM 817 O O . LYS A 1 107 ? 1.053 1.152 16.638 1.00 74.38 107 LYS A O 1
ATOM 822 N N . ASP A 1 108 ? 1.408 -0.732 15.455 1.00 67.81 108 ASP A N 1
ATOM 823 C CA . ASP A 1 108 ? 2.220 -0.119 14.403 1.00 67.81 108 ASP A CA 1
ATOM 824 C C . ASP A 1 108 ? 1.484 1.036 13.727 1.00 67.81 108 ASP A C 1
ATOM 826 O O . ASP A 1 108 ? 2.073 2.096 13.515 1.00 67.81 108 ASP A O 1
ATOM 830 N N . ILE A 1 109 ? 0.182 0.887 13.457 1.00 64.56 109 ILE A N 1
ATOM 831 C CA . ILE A 1 109 ? -0.605 1.938 12.798 1.00 64.56 109 ILE A CA 1
ATOM 832 C C . ILE A 1 109 ? -0.860 3.149 13.707 1.00 64.56 109 ILE A C 1
ATOM 834 O O . ILE A 1 109 ? -1.101 4.245 13.210 1.00 64.56 109 ILE A O 1
ATOM 838 N N . LEU A 1 110 ? -0.741 2.981 15.029 1.00 62.09 110 LEU A N 1
ATOM 839 C CA . LEU A 1 110 ? -0.858 4.045 16.034 1.00 62.09 110 LEU A CA 1
ATOM 840 C C . LEU A 1 110 ? 0.487 4.709 16.362 1.00 62.09 110 LEU A C 1
ATOM 842 O O . LEU A 1 110 ? 0.564 5.553 17.261 1.00 62.09 110 LEU A O 1
ATOM 846 N N . THR A 1 111 ? 1.564 4.321 15.677 1.00 52.09 111 THR A N 1
ATOM 847 C CA . THR A 1 111 ? 2.916 4.820 15.935 1.00 52.09 111 THR A CA 1
ATOM 848 C C . THR A 1 111 ? 3.562 5.367 14.660 1.00 52.09 111 THR A C 1
ATOM 850 O O . THR A 1 111 ? 3.411 4.821 13.575 1.00 52.09 111 THR A O 1
ATOM 853 N N . GLY A 1 112 ? 4.265 6.498 14.768 1.00 42.41 112 GLY A N 1
ATOM 854 C CA . GLY A 1 112 ? 4.920 7.153 13.627 1.00 42.41 112 GLY A CA 1
ATOM 855 C C . GLY A 1 112 ? 5.067 8.663 13.819 1.00 42.41 112 GLY A C 1
ATOM 856 O O . GLY A 1 112 ? 4.497 9.229 14.752 1.00 42.41 112 GLY A O 1
ATOM 857 N N . SER A 1 113 ? 5.849 9.331 12.958 1.00 33.66 113 SER A N 1
ATOM 858 C CA . SER A 1 113 ? 6.023 10.798 13.020 1.00 33.66 113 SER A CA 1
ATOM 859 C C . SER A 1 113 ? 4.809 11.574 12.496 1.00 33.66 113 SER A C 1
ATOM 861 O O . SER A 1 113 ? 4.607 12.723 12.879 1.00 33.66 113 SER A O 1
ATOM 863 N N . ILE A 1 114 ? 4.006 10.948 11.632 1.00 34.66 114 ILE A N 1
ATOM 864 C CA . ILE A 1 114 ? 2.697 11.433 11.192 1.00 34.66 114 ILE A CA 1
ATOM 865 C C . ILE A 1 114 ? 1.736 10.271 11.385 1.00 34.66 114 ILE A C 1
ATOM 867 O O . ILE A 1 114 ? 1.814 9.261 10.689 1.00 34.66 114 ILE A O 1
ATOM 871 N N . ILE A 1 115 ? 0.859 10.417 12.365 1.00 51.47 115 ILE A N 1
ATOM 872 C CA . ILE A 1 115 ? -0.211 9.466 12.621 1.00 51.47 115 ILE A CA 1
ATOM 873 C C . ILE A 1 115 ? -1.327 9.816 11.646 1.00 51.47 115 ILE A C 1
ATOM 875 O O . ILE A 1 115 ? -1.922 10.890 11.737 1.00 51.47 115 ILE A O 1
ATOM 879 N N . ASN A 1 116 ? -1.579 8.927 10.690 1.00 59.03 116 ASN A N 1
ATOM 880 C CA . ASN A 1 116 ? -2.699 9.086 9.779 1.00 59.03 116 ASN A CA 1
ATOM 881 C C . ASN A 1 116 ? -3.969 8.585 10.472 1.00 59.03 116 ASN A C 1
ATOM 883 O O . ASN A 1 116 ? -4.320 7.411 10.384 1.00 59.03 116 ASN A O 1
ATOM 887 N N . THR A 1 117 ? -4.635 9.491 11.184 1.00 70.94 117 THR A N 1
ATOM 888 C CA . THR A 1 117 ? -5.876 9.197 11.907 1.00 70.94 117 THR A CA 1
ATOM 889 C C . THR A 1 117 ? -6.992 8.716 10.987 1.00 70.94 117 THR A C 1
ATOM 891 O O . THR A 1 117 ? -7.832 7.955 11.446 1.00 70.94 117 THR A O 1
ATOM 894 N N . GLU A 1 118 ? -6.980 9.093 9.703 1.00 68.88 118 GLU A N 1
ATOM 895 C CA . GLU A 1 118 ? -7.944 8.593 8.715 1.00 68.88 118 GLU A CA 1
ATOM 896 C C . GLU A 1 118 ? -7.669 7.132 8.351 1.00 68.88 118 GLU A C 1
ATOM 898 O O . GLU A 1 118 ? -8.583 6.327 8.398 1.00 68.88 118 GLU A O 1
ATOM 903 N N . ALA A 1 119 ? -6.416 6.742 8.103 1.00 63.38 119 ALA A N 1
ATOM 904 C CA . ALA A 1 119 ? -6.093 5.336 7.830 1.00 63.38 119 ALA A CA 1
ATOM 905 C C . 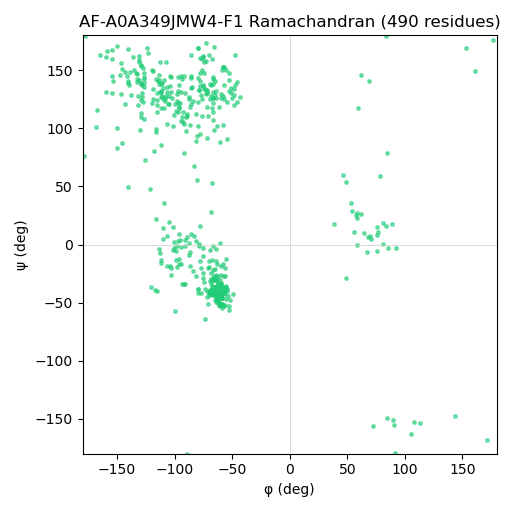ALA A 1 119 ? -6.374 4.422 9.037 1.00 63.38 119 ALA A C 1
ATOM 907 O O . ALA A 1 119 ? -6.803 3.287 8.874 1.00 63.38 119 ALA A O 1
ATOM 908 N N . ILE A 1 120 ? -6.155 4.915 10.262 1.00 77.75 120 ILE A N 1
ATOM 909 C CA . ILE A 1 120 ? -6.508 4.167 11.479 1.00 77.75 120 ILE A CA 1
ATOM 910 C C . ILE A 1 120 ? -8.031 4.066 11.616 1.00 77.75 120 ILE A C 1
ATOM 912 O O . ILE A 1 120 ? -8.546 3.016 11.986 1.00 77.75 120 ILE A O 1
ATOM 916 N N . LYS A 1 121 ? -8.750 5.159 11.333 1.00 84.44 121 LYS A N 1
ATOM 917 C CA . LYS A 1 121 ? -10.213 5.173 11.322 1.00 84.44 121 LYS A CA 1
ATOM 918 C C . LYS A 1 121 ? -10.764 4.170 10.313 1.00 84.44 121 LYS A C 1
ATOM 920 O O . LYS A 1 121 ? -11.726 3.496 10.646 1.00 84.44 121 LYS A O 1
ATOM 925 N N . ASP A 1 122 ? -10.149 4.055 9.140 1.00 80.50 122 ASP A N 1
ATOM 926 C CA . ASP A 1 122 ? -10.551 3.115 8.092 1.00 80.50 122 ASP A CA 1
ATOM 927 C C . ASP A 1 122 ? -10.478 1.673 8.584 1.00 80.50 122 ASP A C 1
ATOM 929 O O . ASP A 1 122 ? -11.507 1.009 8.609 1.00 80.50 122 ASP A O 1
ATOM 933 N N . VAL A 1 123 ? -9.321 1.269 9.121 1.00 86.50 123 VAL A N 1
ATOM 934 C CA . VAL A 1 123 ? -9.132 -0.049 9.748 1.00 86.50 123 VAL A CA 1
ATOM 935 C C . VAL A 1 123 ? -10.164 -0.275 10.857 1.00 86.50 123 VAL A C 1
ATOM 937 O O . VAL A 1 123 ? -10.808 -1.308 10.915 1.00 86.50 123 VAL A O 1
ATOM 940 N N . ILE A 1 124 ? -10.377 0.695 11.750 1.00 93.38 124 ILE A N 1
ATOM 941 C CA . ILE A 1 124 ? -11.349 0.524 12.843 1.00 93.38 124 ILE A CA 1
ATOM 942 C C . ILE A 1 124 ? -12.781 0.393 12.314 1.00 93.38 124 ILE A C 1
ATOM 944 O O . ILE A 1 124 ? -13.555 -0.383 12.865 1.00 93.38 124 ILE A O 1
ATOM 948 N N . LEU A 1 125 ? -13.162 1.165 11.296 1.00 94.94 125 LEU A N 1
ATOM 949 C CA . LEU A 1 125 ? -14.495 1.086 10.704 1.00 94.94 125 LEU A CA 1
ATOM 950 C C . LEU A 1 125 ? -14.718 -0.253 10.003 1.00 94.94 125 LEU A C 1
ATOM 952 O O . LEU A 1 125 ? -15.814 -0.790 10.111 1.00 94.94 125 LEU A O 1
ATOM 956 N N . GLU A 1 126 ? -13.697 -0.785 9.345 1.00 94.00 126 GLU A N 1
ATOM 957 C CA . GLU A 1 126 ? -13.701 -2.100 8.700 1.00 94.00 126 GLU A CA 1
ATOM 958 C C . GLU A 1 126 ? -13.921 -3.216 9.724 1.00 94.00 126 GLU A C 1
ATOM 960 O O . GLU A 1 126 ? -14.905 -3.947 9.642 1.00 94.00 126 GLU A O 1
ATOM 965 N N . GLU A 1 127 ? -13.152 -3.205 10.813 1.00 95.75 127 GLU A N 1
ATOM 966 C CA . GLU A 1 127 ? -13.320 -4.160 11.914 1.00 95.75 127 GLU A CA 1
ATOM 967 C C . GLU A 1 127 ? -14.658 -4.023 12.656 1.00 95.75 127 GLU A C 1
ATOM 969 O O . GLU A 1 127 ? -15.221 -4.990 13.178 1.00 95.75 127 GLU A O 1
ATOM 974 N N . ILE A 1 128 ? -15.209 -2.807 12.705 1.00 97.06 128 ILE A N 1
ATOM 975 C CA . ILE A 1 128 ? -16.579 -2.598 13.175 1.00 97.06 128 ILE A CA 1
ATOM 976 C C . ILE A 1 128 ? -17.566 -3.236 12.196 1.00 97.06 128 ILE A C 1
ATOM 978 O O . ILE A 1 128 ? -18.515 -3.860 12.666 1.00 97.06 128 ILE A O 1
ATOM 982 N N . GLY A 1 129 ? -17.346 -3.122 10.886 1.00 96.88 129 GLY A N 1
ATOM 983 C CA . GLY A 1 129 ? -18.144 -3.756 9.838 1.00 96.88 129 GLY A CA 1
ATOM 984 C C . GLY A 1 129 ? -18.290 -5.260 10.046 1.00 96.88 129 GLY A C 1
ATOM 985 O O . GLY A 1 129 ? -19.420 -5.708 10.249 1.00 96.88 129 GLY A O 1
ATOM 986 N N . HIS A 1 130 ? -17.176 -5.989 10.150 1.00 93.69 130 HIS A N 1
ATOM 987 C CA . HIS A 1 130 ? -17.176 -7.428 10.454 1.00 93.69 130 HIS A CA 1
ATOM 988 C C . HIS A 1 130 ? -17.908 -7.742 11.768 1.00 93.69 130 HIS A C 1
ATOM 990 O O . HIS A 1 130 ? -18.699 -8.682 11.880 1.00 93.69 130 HIS A O 1
ATOM 996 N N . SER A 1 131 ? -17.727 -6.899 12.793 1.00 96.75 131 SER A N 1
ATOM 997 C CA . SER A 1 131 ? -18.433 -7.080 14.065 1.00 96.75 131 SER A CA 1
ATOM 998 C C . SER A 1 131 ? -19.943 -6.876 13.977 1.00 96.75 131 SER A C 1
ATOM 1000 O O . SER A 1 131 ? -20.691 -7.461 14.767 1.00 96.75 131 SER A O 1
ATOM 1002 N N . ILE A 1 132 ? -20.404 -6.019 13.062 1.00 97.00 132 ILE A N 1
ATOM 1003 C CA . ILE A 1 132 ? -21.828 -5.816 12.818 1.00 97.00 132 ILE A CA 1
ATOM 1004 C C . ILE A 1 132 ? -22.367 -6.975 11.996 1.00 97.00 132 ILE A C 1
ATOM 1006 O O . ILE A 1 132 ? -23.436 -7.466 12.359 1.00 97.00 132 ILE A O 1
ATOM 1010 N N . ASP A 1 133 ? -21.639 -7.445 10.980 1.00 96.56 133 ASP A N 1
ATOM 1011 C CA . ASP A 1 133 ? -22.029 -8.622 10.202 1.00 96.56 133 ASP A CA 1
ATOM 1012 C C . ASP A 1 133 ? -22.302 -9.815 11.122 1.00 96.56 133 ASP A C 1
ATOM 1014 O O . ASP A 1 133 ? -23.434 -10.294 11.195 1.00 96.56 133 ASP A O 1
ATOM 1018 N N . ALA A 1 134 ? -21.347 -10.150 11.993 1.00 93.94 134 ALA A N 1
ATOM 1019 C CA . ALA A 1 134 ? -21.483 -11.224 12.977 1.00 93.94 134 ALA A CA 1
ATOM 1020 C C . ALA A 1 134 ? -22.657 -11.048 13.971 1.00 93.94 134 ALA A C 1
ATOM 1022 O O . ALA A 1 134 ? -23.065 -12.005 14.635 1.00 93.94 134 ALA A O 1
ATOM 1023 N N . GLN A 1 135 ? -23.200 -9.832 14.124 1.00 95.81 135 GLN A N 1
ATOM 1024 C CA . GLN A 1 135 ? -24.390 -9.556 14.941 1.00 95.81 135 GLN A CA 1
ATOM 1025 C C . GLN A 1 135 ? -25.697 -9.651 14.144 1.00 95.81 135 GLN A C 1
ATOM 1027 O O . GLN A 1 135 ? -26.737 -10.004 14.713 1.00 95.81 135 GLN A O 1
ATOM 1032 N N . VAL A 1 136 ? -25.687 -9.278 12.862 1.00 96.25 136 VAL A N 1
ATOM 1033 C CA . VAL A 1 136 ? -26.896 -9.200 12.027 1.00 96.25 136 VAL A CA 1
ATOM 1034 C C . VAL A 1 136 ? -27.097 -10.434 11.155 1.00 96.25 136 VAL A C 1
ATOM 1036 O O . VAL A 1 136 ? -28.230 -10.693 10.750 1.00 96.25 136 VAL A O 1
ATOM 1039 N N . ASN A 1 137 ? -26.045 -11.210 10.923 1.00 93.50 137 ASN A N 1
ATOM 1040 C CA . ASN A 1 137 ? -26.036 -12.414 10.117 1.00 93.50 137 ASN A CA 1
ATOM 1041 C C . ASN A 1 137 ? -25.641 -13.643 10.948 1.00 93.50 137 ASN A C 1
ATOM 1043 O O . ASN A 1 137 ? -24.911 -13.572 11.931 1.00 93.50 137 ASN A O 1
ATOM 1047 N N . THR A 1 138 ? -26.177 -14.805 10.567 1.00 87.06 138 THR A N 1
ATOM 1048 C CA . THR A 1 138 ? -25.773 -16.109 11.134 1.00 87.06 138 THR A CA 1
ATOM 1049 C C . THR A 1 138 ? -24.738 -16.827 10.276 1.00 87.06 138 THR A C 1
ATOM 1051 O O . THR A 1 138 ? -24.148 -17.810 10.715 1.00 87.06 138 THR A O 1
ATOM 1054 N N . VAL A 1 139 ? -24.604 -16.386 9.028 1.00 83.25 139 VAL A N 1
ATOM 1055 C CA . VAL A 1 139 ? -23.614 -16.831 8.055 1.00 83.25 139 VAL A CA 1
ATOM 1056 C C . VAL A 1 139 ? -22.962 -15.565 7.550 1.00 83.25 139 VAL A C 1
ATOM 1058 O O . VAL A 1 139 ? -23.685 -14.664 7.135 1.00 83.25 139 VAL A O 1
ATOM 1061 N N . ASP A 1 140 ? -21.643 -15.548 7.616 1.00 81.31 140 ASP A N 1
ATOM 1062 C CA . ASP A 1 140 ? -20.800 -14.451 7.174 1.00 81.31 140 ASP A CA 1
ATOM 1063 C C . ASP A 1 140 ? -21.187 -13.939 5.778 1.00 81.31 140 ASP A C 1
ATOM 1065 O O . ASP A 1 140 ? -21.534 -14.728 4.879 1.00 81.31 140 ASP A O 1
ATOM 1069 N N . ALA A 1 141 ? -21.213 -12.617 5.621 1.00 87.00 141 ALA A N 1
ATOM 1070 C CA . ALA A 1 141 ? -21.466 -12.014 4.323 1.00 87.00 141 ALA A CA 1
ATOM 1071 C C . ALA A 1 141 ? -20.300 -12.323 3.368 1.00 87.00 141 ALA A C 1
ATOM 1073 O O . ALA A 1 141 ? -19.152 -12.358 3.771 1.00 87.00 141 ALA A O 1
ATOM 1074 N N . PRO A 1 142 ? -20.560 -12.577 2.076 1.00 76.38 142 PRO A N 1
ATOM 1075 C CA . PRO A 1 142 ? -19.482 -12.898 1.153 1.00 76.38 142 PRO A CA 1
ATOM 1076 C C . PRO A 1 142 ? -18.636 -11.663 0.833 1.00 76.38 142 PRO A C 1
ATOM 1078 O O . PRO A 1 142 ? -19.185 -10.646 0.384 1.00 76.38 142 PRO A O 1
ATOM 1081 N N . GLY A 1 143 ? -17.319 -11.824 0.900 1.00 81.56 143 GLY A N 1
ATOM 1082 C CA . GLY A 1 143 ? -16.364 -10.784 0.544 1.00 81.56 143 GLY A CA 1
ATOM 1083 C C . GLY A 1 143 ? -15.713 -10.154 1.763 1.00 81.56 143 GLY A C 1
ATOM 1084 O O . GLY A 1 143 ? -15.861 -10.661 2.859 1.00 81.56 143 GLY A O 1
ATOM 1085 N N . ASP A 1 144 ? -15.112 -8.990 1.545 1.00 84.69 144 ASP A N 1
ATOM 1086 C CA . ASP A 1 144 ? -14.697 -8.079 2.607 1.00 84.69 144 ASP A CA 1
ATOM 1087 C C . ASP A 1 144 ? -15.833 -7.072 2.888 1.00 84.69 144 ASP A C 1
ATOM 1089 O O . ASP A 1 144 ? -15.890 -5.941 2.376 1.00 84.69 144 ASP A O 1
ATOM 1093 N N . GLU A 1 145 ? -16.846 -7.512 3.636 1.00 90.06 145 GLU A N 1
ATOM 1094 C CA . GLU A 1 145 ? -17.961 -6.662 4.054 1.00 90.06 145 GLU A CA 1
ATOM 1095 C C . GLU A 1 145 ? -17.524 -5.563 5.029 1.00 90.06 145 GLU A C 1
ATOM 1097 O O . GLU A 1 145 ? -18.187 -4.519 5.100 1.00 90.06 145 GLU A O 1
ATOM 1102 N N . GLY A 1 146 ? -16.395 -5.754 5.716 1.00 92.69 146 GLY A N 1
ATOM 1103 C CA . GLY A 1 146 ? -15.723 -4.744 6.522 1.00 92.69 146 GLY A CA 1
ATOM 1104 C C . GLY A 1 146 ? -15.335 -3.525 5.688 1.00 92.69 146 GLY A C 1
ATOM 1105 O O . GLY A 1 146 ? -15.770 -2.403 5.987 1.00 92.69 146 GLY A O 1
ATOM 1106 N N . GLU A 1 147 ? -14.595 -3.715 4.595 1.00 85.75 147 GLU A N 1
ATOM 1107 C CA . GLU A 1 147 ? -14.141 -2.620 3.735 1.00 85.75 147 GLU A CA 1
ATOM 1108 C C . GLU A 1 147 ? -15.339 -1.920 3.073 1.00 85.75 147 GLU A C 1
ATOM 1110 O O . GLU A 1 147 ? -15.426 -0.679 3.023 1.00 85.75 147 GLU A O 1
ATOM 1115 N N . ILE A 1 148 ? -16.330 -2.700 2.620 1.00 89.38 148 ILE A N 1
ATOM 1116 C CA . ILE A 1 148 ? -17.575 -2.156 2.061 1.00 89.38 148 ILE A CA 1
ATOM 1117 C C . ILE A 1 148 ? -18.286 -1.287 3.110 1.00 89.38 148 ILE A C 1
ATOM 1119 O O . ILE A 1 148 ? -18.716 -0.168 2.796 1.00 89.38 148 ILE A O 1
ATOM 1123 N N . PHE A 1 149 ? -18.403 -1.768 4.354 1.00 96.62 149 PHE A N 1
ATOM 1124 C CA . PHE A 1 149 ? -19.002 -1.033 5.467 1.00 96.62 149 PHE A CA 1
ATOM 1125 C C . PHE A 1 149 ? -18.261 0.284 5.739 1.00 96.62 149 PHE A C 1
ATOM 1127 O O . PHE A 1 149 ? -18.881 1.355 5.761 1.00 96.62 149 PHE A O 1
ATOM 1134 N N . ALA A 1 150 ? -16.933 0.235 5.876 1.00 93.12 150 ALA A N 1
ATOM 1135 C CA . ALA A 1 150 ? -16.101 1.411 6.112 1.00 93.12 150 ALA A CA 1
ATOM 1136 C C . ALA A 1 150 ? -16.283 2.467 5.010 1.00 93.12 150 ALA A C 1
ATOM 1138 O O . ALA A 1 150 ? -16.414 3.666 5.288 1.00 93.12 150 ALA A O 1
ATOM 1139 N N . GLY A 1 151 ? -16.363 2.033 3.749 1.00 84.19 151 GLY A N 1
ATOM 1140 C CA . GLY A 1 151 ? -16.650 2.906 2.617 1.00 84.19 151 GLY A CA 1
ATOM 1141 C C . GLY A 1 151 ? -18.018 3.585 2.712 1.00 84.19 151 GLY A C 1
ATOM 1142 O O . GLY A 1 151 ? -18.096 4.816 2.617 1.00 84.19 151 GLY A O 1
ATOM 1143 N N . VAL A 1 152 ? -19.102 2.828 2.923 1.00 93.12 152 VAL A N 1
ATOM 1144 C CA . VAL A 1 152 ? -20.463 3.403 2.951 1.00 93.12 152 VAL A CA 1
ATOM 1145 C C . VAL A 1 152 ? -20.702 4.326 4.150 1.00 93.12 152 VAL A C 1
ATOM 1147 O O . VAL A 1 152 ? -21.447 5.309 4.010 1.00 93.12 152 VAL A O 1
ATOM 1150 N N . VAL A 1 153 ? -20.047 4.062 5.289 1.00 95.62 153 VAL A N 1
ATOM 1151 C CA . VAL A 1 153 ? -20.044 4.929 6.481 1.00 95.62 153 VAL A CA 1
ATOM 1152 C C . VAL A 1 153 ? -19.402 6.280 6.170 1.00 95.62 153 VAL A C 1
ATOM 1154 O O . VAL A 1 153 ? -19.977 7.325 6.478 1.00 95.62 153 VAL A O 1
ATOM 1157 N N . LYS A 1 154 ? -18.271 6.280 5.456 1.00 88.81 154 LYS A N 1
ATOM 1158 C CA . LYS A 1 154 ? -17.593 7.502 4.987 1.00 88.81 154 LYS A CA 1
ATOM 1159 C C . LYS A 1 154 ? -18.290 8.181 3.798 1.00 88.81 154 LYS A C 1
ATOM 1161 O O . LYS A 1 154 ? -17.862 9.245 3.352 1.00 88.81 154 LYS A O 1
ATOM 1166 N N . GLY A 1 155 ? -19.369 7.593 3.279 1.00 83.75 155 GLY A N 1
ATOM 1167 C CA . GLY A 1 155 ? -20.142 8.130 2.157 1.00 83.75 155 GLY A CA 1
ATOM 1168 C C . GLY A 1 155 ? -19.581 7.802 0.770 1.00 83.75 155 GLY A C 1
ATOM 1169 O O . GLY A 1 155 ? -19.989 8.443 -0.198 1.00 83.75 155 GLY A O 1
ATOM 1170 N N . LYS A 1 156 ? -18.677 6.819 0.656 1.00 83.31 156 LYS A N 1
ATOM 1171 C CA . LYS A 1 156 ? -18.210 6.282 -0.630 1.00 83.31 156 LYS A CA 1
ATOM 1172 C C . 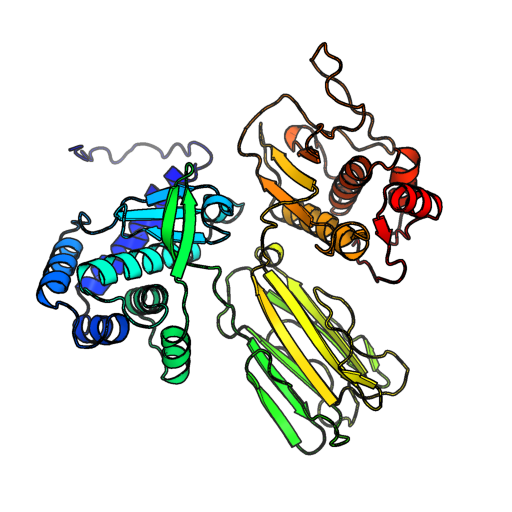LYS A 1 156 ? -19.370 5.606 -1.364 1.00 83.31 156 LYS A C 1
ATOM 1174 O O . LYS A 1 156 ? -20.197 4.920 -0.762 1.00 83.31 156 LYS A O 1
ATOM 1179 N N . THR A 1 157 ? -19.418 5.801 -2.677 1.00 84.44 157 THR A N 1
ATOM 1180 C CA . THR A 1 157 ? -20.275 5.039 -3.589 1.00 84.44 157 THR A CA 1
ATOM 1181 C C . THR A 1 157 ? -19.401 4.085 -4.383 1.00 84.44 157 THR A C 1
ATOM 1183 O O . THR A 1 157 ? -18.407 4.531 -4.951 1.00 84.44 157 THR A O 1
ATOM 1186 N N . PHE A 1 158 ? -19.788 2.817 -4.449 1.00 76.25 158 PHE A N 1
ATOM 1187 C CA . PHE A 1 158 ? -19.056 1.788 -5.181 1.00 76.25 158 PHE A CA 1
ATOM 1188 C C . PHE A 1 158 ? -19.653 1.595 -6.570 1.00 76.25 158 PHE A C 1
ATOM 1190 O O . PHE A 1 158 ? -20.880 1.546 -6.720 1.00 76.25 158 PHE A O 1
ATOM 1197 N N . ASP A 1 159 ? -18.800 1.466 -7.584 1.00 80.81 159 ASP A N 1
ATOM 1198 C CA . ASP A 1 159 ? -19.251 0.970 -8.880 1.00 80.81 159 ASP A CA 1
ATOM 1199 C C . ASP A 1 159 ? -19.375 -0.564 -8.878 1.00 80.81 159 ASP A C 1
ATOM 1201 O O . ASP A 1 159 ? -18.969 -1.255 -7.941 1.00 80.81 159 ASP A O 1
ATOM 1205 N N . ALA A 1 160 ? -19.989 -1.117 -9.926 1.00 73.88 160 ALA A N 1
ATOM 1206 C CA . ALA A 1 160 ? -20.262 -2.550 -9.993 1.00 73.88 160 ALA A CA 1
ATOM 1207 C C . ALA A 1 160 ? -18.992 -3.414 -10.085 1.00 73.88 160 ALA A C 1
ATOM 1209 O O . ALA A 1 160 ? -19.020 -4.565 -9.657 1.00 73.88 160 ALA A O 1
ATOM 1210 N N . ALA A 1 161 ? -17.904 -2.893 -10.659 1.00 62.53 161 ALA A N 1
ATOM 1211 C CA . ALA A 1 161 ? -16.658 -3.635 -10.813 1.00 62.53 161 ALA A CA 1
ATOM 1212 C C . ALA A 1 161 ? -15.863 -3.646 -9.504 1.00 62.53 161 ALA A C 1
ATOM 1214 O O . ALA A 1 161 ? -15.339 -4.687 -9.121 1.00 62.53 161 ALA A O 1
ATOM 1215 N N . GLU A 1 162 ? -15.812 -2.512 -8.811 1.00 66.00 162 GLU A N 1
ATOM 1216 C CA . GLU A 1 162 ? -15.216 -2.383 -7.484 1.00 66.00 162 GLU A CA 1
ATOM 1217 C C . GLU A 1 162 ? -15.949 -3.263 -6.467 1.00 66.00 162 GLU A C 1
ATOM 1219 O O . GLU A 1 162 ? -15.329 -4.091 -5.804 1.00 66.00 162 GLU A O 1
ATOM 1224 N N . LEU A 1 163 ? -17.283 -3.184 -6.425 1.00 74.62 163 LEU A N 1
ATOM 1225 C CA . LEU A 1 163 ? -18.084 -4.001 -5.515 1.00 74.62 163 LEU A CA 1
ATOM 1226 C C . LEU A 1 163 ? -17.928 -5.503 -5.793 1.00 74.62 163 LEU A C 1
ATOM 1228 O O . LEU A 1 163 ? -17.939 -6.299 -4.863 1.00 74.62 163 LEU A O 1
ATOM 1232 N N . ALA A 1 164 ? -17.785 -5.905 -7.059 1.00 70.62 164 ALA A N 1
ATOM 1233 C CA . ALA A 1 164 ? -17.570 -7.306 -7.411 1.00 70.62 164 ALA A CA 1
ATOM 1234 C C . ALA A 1 164 ? -16.202 -7.836 -6.957 1.00 70.62 164 ALA A C 1
ATOM 1236 O O . ALA A 1 164 ? -16.096 -9.030 -6.691 1.00 70.62 164 ALA A O 1
ATOM 1237 N N . LYS A 1 165 ? -15.175 -6.977 -6.880 1.00 68.25 165 LYS A N 1
ATOM 1238 C CA . LYS A 1 165 ? -13.863 -7.349 -6.335 1.00 68.25 165 LYS A CA 1
ATOM 1239 C C . LYS A 1 165 ? -13.935 -7.534 -4.825 1.00 68.25 165 LYS A C 1
ATOM 1241 O O . LYS A 1 165 ? -13.579 -8.605 -4.359 1.00 68.25 165 LYS A O 1
ATOM 1246 N N . LEU A 1 166 ? -14.487 -6.549 -4.114 1.00 73.62 166 LEU A N 1
ATOM 1247 C CA . LEU A 1 166 ? -14.628 -6.601 -2.655 1.00 73.62 166 LEU A CA 1
ATOM 1248 C C . LEU A 1 166 ? -15.479 -7.797 -2.218 1.00 73.62 166 LEU A C 1
ATOM 1250 O O . LEU A 1 166 ? -15.114 -8.529 -1.314 1.00 73.62 166 LEU A O 1
ATOM 1254 N N . LYS A 1 167 ? -16.564 -8.096 -2.946 1.00 79.69 167 LYS A N 1
ATOM 1255 C CA . LYS A 1 167 ? -17.410 -9.278 -2.684 1.00 79.69 167 LYS A CA 1
ATOM 1256 C C . LYS A 1 167 ? -16.760 -10.633 -2.993 1.00 79.69 167 LYS A C 1
ATOM 1258 O O . LYS A 1 167 ? -17.398 -11.665 -2.798 1.00 79.69 167 LYS A O 1
ATOM 1263 N N . ALA A 1 168 ? -15.558 -10.637 -3.557 1.00 70.31 168 ALA A N 1
ATOM 1264 C CA . ALA A 1 168 ? -14.790 -11.838 -3.865 1.00 70.31 168 ALA A CA 1
ATOM 1265 C C . ALA A 1 168 ? -13.503 -11.949 -3.030 1.00 70.31 168 ALA A C 1
ATOM 1267 O O . ALA A 1 168 ? -12.789 -12.940 -3.180 1.00 70.31 168 ALA A O 1
ATOM 1268 N N . GLU A 1 169 ? -13.197 -10.942 -2.212 1.00 69.38 169 GLU A N 1
ATOM 1269 C CA . GLU A 1 169 ? -12.054 -10.928 -1.305 1.00 69.38 169 GLU A CA 1
ATOM 1270 C C . GLU A 1 169 ? -12.375 -11.760 -0.060 1.00 69.38 169 GLU A C 1
ATOM 1272 O O . GLU A 1 169 ? -13.473 -11.673 0.465 1.00 69.38 169 GLU A O 1
ATOM 1277 N N . ASP A 1 170 ? -11.464 -12.640 0.347 1.00 72.62 170 ASP A N 1
ATOM 1278 C CA . ASP A 1 170 ? -11.606 -13.471 1.548 1.00 72.62 170 ASP A CA 1
ATOM 1279 C C . ASP A 1 170 ? -10.484 -13.056 2.496 1.00 72.62 170 ASP A C 1
ATOM 1281 O O . ASP A 1 170 ? -9.316 -13.415 2.296 1.00 72.62 170 ASP A O 1
ATOM 1285 N N . ASP A 1 171 ? -10.827 -12.213 3.461 1.00 70.25 171 ASP A N 1
ATOM 1286 C CA . ASP A 1 171 ? -9.919 -11.639 4.449 1.00 70.25 171 ASP A CA 1
ATOM 1287 C C . ASP A 1 171 ? -9.894 -12.451 5.758 1.00 70.25 171 ASP A C 1
ATOM 1289 O O . ASP A 1 171 ? -9.043 -12.224 6.637 1.00 70.25 171 ASP A O 1
ATOM 1293 N N . SER A 1 172 ? -10.708 -13.507 5.827 1.00 77.62 172 SER A N 1
ATOM 1294 C CA . SER A 1 172 ? -10.737 -14.446 6.934 1.00 77.62 172 SER A CA 1
ATOM 1295 C C . SER A 1 172 ? -9.383 -15.116 7.168 1.00 77.62 172 SER A C 1
ATOM 1297 O O . SER A 1 172 ? -8.488 -15.250 6.319 1.00 77.62 172 SER A O 1
ATOM 1299 N N . GLY A 1 173 ? -9.135 -15.523 8.403 1.00 78.44 173 GLY A N 1
ATOM 1300 C CA . GLY A 1 173 ? -8.060 -16.451 8.692 1.00 78.44 173 GLY A CA 1
ATOM 1301 C C . GLY A 1 173 ? -7.791 -16.631 10.163 1.00 78.44 173 GLY A C 1
ATOM 1302 O O . GLY A 1 173 ? -8.558 -16.246 11.036 1.00 78.44 173 GLY A O 1
ATOM 1303 N N . THR A 1 174 ? -6.663 -17.269 10.439 1.00 70.81 174 THR A N 1
ATOM 1304 C CA . THR A 1 174 ? -6.390 -17.812 11.760 1.00 70.81 174 THR A CA 1
ATOM 1305 C C . THR A 1 174 ? -5.160 -17.166 12.378 1.00 70.81 174 THR A C 1
ATOM 1307 O O . THR A 1 174 ? -4.068 -17.208 11.809 1.00 70.81 174 THR A O 1
ATOM 1310 N N . ILE A 1 175 ? -5.325 -16.609 13.576 1.00 69.56 175 ILE A N 1
ATOM 1311 C CA . ILE A 1 175 ? -4.243 -16.021 14.372 1.00 69.56 175 ILE A CA 1
ATOM 1312 C C . ILE A 1 175 ? -3.984 -16.848 15.632 1.00 69.56 175 ILE A C 1
ATOM 1314 O O . ILE A 1 175 ? -4.853 -17.577 16.117 1.00 69.56 175 ILE A O 1
ATOM 1318 N N . HIS A 1 176 ? -2.774 -16.722 16.176 1.00 68.25 176 HIS A N 1
ATOM 1319 C CA . HIS A 1 176 ? -2.355 -17.415 17.391 1.00 68.25 176 HIS A CA 1
ATOM 1320 C C . HIS A 1 176 ? -2.065 -16.393 18.486 1.00 68.25 176 HIS A C 1
ATOM 1322 O O . HIS A 1 176 ? -0.967 -15.849 18.564 1.00 68.25 176 HIS A O 1
ATOM 1328 N N . LEU A 1 177 ? -3.038 -16.160 19.365 1.00 66.81 177 LEU A N 1
ATOM 1329 C CA . LEU A 1 177 ? -2.897 -15.229 20.483 1.00 66.81 177 LEU A CA 1
ATOM 1330 C C . LEU A 1 177 ? -2.803 -15.997 21.794 1.00 66.81 177 LEU A C 1
ATOM 1332 O O . LEU A 1 177 ? -3.693 -16.775 22.138 1.00 66.81 177 LEU A O 1
ATOM 1336 N N . ASN A 1 178 ? -1.724 -15.769 22.548 1.00 66.31 178 ASN A N 1
ATOM 1337 C CA . ASN A 1 178 ? -1.485 -16.411 23.847 1.00 66.31 178 ASN A CA 1
ATOM 1338 C C . ASN A 1 178 ? -1.572 -17.953 23.797 1.00 66.31 178 ASN A C 1
ATOM 1340 O O . ASN A 1 178 ? -2.067 -18.587 24.729 1.00 66.31 178 ASN A O 1
ATOM 1344 N N . GLY A 1 179 ? -1.126 -18.563 22.693 1.00 53.44 179 GLY A N 1
ATOM 1345 C CA . GLY A 1 179 ? -1.176 -20.015 22.487 1.00 53.44 179 GLY A CA 1
ATOM 1346 C C . GLY A 1 179 ? -2.559 -20.572 22.125 1.00 53.44 179 GLY A C 1
ATOM 1347 O O . GLY A 1 179 ? -2.728 -21.790 22.127 1.00 53.44 179 GLY A O 1
ATOM 1348 N N . LYS A 1 180 ? -3.541 -19.714 21.816 1.00 69.62 180 LYS A N 1
ATOM 1349 C CA . LYS A 1 180 ? -4.867 -20.110 21.333 1.00 69.62 180 LYS A CA 1
ATOM 1350 C C . LYS A 1 180 ? -5.041 -19.731 19.865 1.00 69.62 180 LYS A C 1
ATOM 1352 O O . LYS A 1 180 ? -4.753 -18.604 19.476 1.00 69.62 180 LYS A O 1
ATOM 1357 N N . GLU A 1 181 ? -5.571 -20.671 19.096 1.00 73.00 181 GLU A N 1
ATOM 1358 C CA . GLU A 1 181 ? -6.010 -20.469 17.719 1.00 73.00 181 GLU A CA 1
ATOM 1359 C C . GLU A 1 181 ? -7.358 -19.722 17.702 1.00 73.00 181 GLU A C 1
ATOM 1361 O O . GLU A 1 181 ? -8.310 -20.122 18.386 1.00 73.00 181 GLU A O 1
ATOM 1366 N N . ILE A 1 182 ? -7.423 -18.598 16.987 1.00 80.94 182 ILE A N 1
ATOM 1367 C CA . ILE A 1 182 ? -8.602 -17.727 16.900 1.00 80.94 182 ILE A CA 1
ATOM 1368 C C . ILE A 1 182 ? -8.860 -17.411 15.425 1.00 80.94 182 ILE A C 1
ATOM 1370 O O . ILE A 1 182 ? -7.950 -16.961 14.734 1.00 80.94 182 ILE A O 1
ATOM 1374 N N . GLN A 1 183 ? -10.093 -17.643 14.964 1.00 81.50 183 GLN A N 1
ATOM 1375 C CA . GLN A 1 183 ? -10.544 -17.184 13.649 1.00 81.50 183 GLN A CA 1
ATOM 1376 C C . GLN A 1 183 ? -10.872 -15.695 13.707 1.00 81.50 183 GLN A C 1
ATOM 1378 O O . GLN A 1 183 ? -11.485 -15.240 14.682 1.00 81.50 183 GLN A O 1
ATOM 1383 N N . VAL A 1 184 ? -10.436 -14.969 12.688 1.00 85.25 184 VAL A N 1
ATOM 1384 C CA . VAL A 1 184 ? -10.591 -13.526 12.560 1.00 85.25 184 VAL A CA 1
ATOM 1385 C C . VAL A 1 184 ? -10.858 -13.123 11.119 1.00 85.25 184 VAL A C 1
ATOM 1387 O O . VAL A 1 184 ? -10.300 -13.743 10.217 1.00 85.25 184 VAL A O 1
ATOM 1390 N N . GLU A 1 185 ? -11.616 -12.048 10.954 1.00 84.69 185 GLU A N 1
ATOM 1391 C CA . GLU A 1 185 ? -11.612 -11.218 9.741 1.00 84.69 185 GLU A CA 1
ATOM 1392 C C . GLU A 1 185 ? -10.483 -10.186 9.882 1.00 84.69 185 GLU A C 1
ATOM 1394 O O . GLU A 1 185 ? -10.162 -9.803 11.016 1.00 84.69 185 GLU A O 1
ATOM 1399 N N . LYS A 1 186 ? -9.779 -9.829 8.801 1.00 79.00 186 LYS A N 1
ATOM 1400 C CA . LYS A 1 186 ? -8.498 -9.099 8.889 1.00 79.00 186 LYS A CA 1
ATOM 1401 C C . LYS A 1 186 ? -8.467 -7.870 7.998 1.00 79.00 186 LYS A C 1
ATOM 1403 O O . LYS A 1 186 ? -8.167 -7.984 6.812 1.00 79.00 186 LYS A O 1
ATOM 1408 N N . ALA A 1 187 ? -8.425 -6.697 8.622 1.00 73.00 187 ALA A N 1
ATOM 1409 C CA . ALA A 1 187 ? -8.070 -5.481 7.911 1.00 73.00 187 ALA A CA 1
ATOM 1410 C C . ALA A 1 187 ? -6.580 -5.440 7.540 1.00 73.00 187 ALA A C 1
ATOM 1412 O O . ALA A 1 187 ? -5.682 -5.280 8.389 1.00 73.00 187 ALA A O 1
ATOM 1413 N N . SER A 1 188 ? -6.296 -5.555 6.243 1.00 65.56 188 SER A N 1
ATOM 1414 C CA . SER A 1 188 ? -4.946 -5.461 5.678 1.00 65.56 188 SER A CA 1
ATOM 1415 C C . SER A 1 188 ? -4.569 -4.016 5.317 1.00 65.56 188 SER A C 1
ATOM 1417 O O . SER A 1 188 ? -5.268 -3.054 5.625 1.00 65.56 188 SER A O 1
ATOM 1419 N N . LEU A 1 189 ? -3.360 -3.793 4.787 1.00 55.25 189 LEU A N 1
ATOM 1420 C CA . LEU A 1 189 ? -3.032 -2.475 4.231 1.00 55.25 189 LEU A CA 1
ATOM 1421 C C . LEU A 1 189 ? -3.874 -2.273 2.961 1.00 55.25 189 LEU A C 1
ATOM 1423 O O . LEU A 1 189 ? -3.920 -3.218 2.175 1.00 55.25 189 LEU A O 1
ATOM 1427 N N . PRO A 1 190 ? -4.460 -1.079 2.738 1.00 52.38 190 PRO A N 1
ATOM 1428 C CA . PRO A 1 190 ? -5.267 -0.828 1.551 1.00 52.38 190 PRO A CA 1
ATOM 1429 C C . PRO A 1 190 ? -4.476 -1.195 0.298 1.00 52.38 190 PRO A C 1
ATOM 1431 O O . PRO A 1 190 ? -3.316 -0.785 0.172 1.00 52.38 190 PRO A O 1
ATOM 1434 N N . ASP A 1 191 ? -5.080 -1.944 -0.622 1.00 58.41 191 ASP A N 1
ATOM 1435 C CA . ASP A 1 191 ? -4.517 -2.090 -1.958 1.00 58.41 191 ASP A CA 1
ATOM 1436 C C . ASP A 1 191 ? -4.610 -0.716 -2.641 1.00 58.41 191 ASP A C 1
ATOM 1438 O O . ASP A 1 191 ? -5.716 -0.203 -2.858 1.00 58.41 191 ASP A O 1
ATOM 1442 N N . PRO A 1 192 ? -3.476 -0.054 -2.950 1.00 57.47 192 PRO A N 1
ATOM 1443 C CA . PRO A 1 192 ? -3.536 1.246 -3.591 1.00 57.47 192 PRO A CA 1
ATOM 1444 C C . PRO A 1 192 ? -4.157 1.164 -4.985 1.00 57.47 192 PRO A C 1
ATOM 1446 O O . PRO A 1 192 ? -4.503 2.216 -5.520 1.00 57.47 192 PRO A O 1
ATOM 1449 N N . GLY A 1 193 ? -4.293 -0.033 -5.573 1.00 65.31 193 GLY A N 1
ATOM 1450 C CA . GLY A 1 193 ? -4.826 -0.248 -6.907 1.00 65.31 193 GLY A CA 1
ATOM 1451 C C . GLY A 1 193 ? -3.967 0.425 -7.977 1.00 65.31 193 GLY A C 1
ATOM 1452 O O . GLY A 1 193 ? -3.402 1.503 -7.789 1.00 65.31 193 GLY A O 1
ATOM 1453 N N . LEU A 1 194 ? -3.863 -0.167 -9.158 1.00 80.50 194 LEU A N 1
ATOM 1454 C CA . LEU A 1 194 ? -3.033 0.410 -10.214 1.00 80.50 194 LEU A CA 1
ATOM 1455 C C . LEU A 1 194 ? -3.731 0.472 -11.565 1.00 80.50 194 LEU A C 1
ATOM 1457 O O . LEU A 1 194 ? -4.412 -0.453 -12.006 1.00 80.50 194 LEU A O 1
ATOM 1461 N N . ARG A 1 195 ? -3.460 1.560 -12.286 1.00 86.12 195 ARG A N 1
ATOM 1462 C CA . ARG A 1 195 ? -3.825 1.722 -13.690 1.00 86.12 195 ARG A CA 1
ATOM 1463 C C . ARG A 1 195 ? -2.627 2.146 -14.513 1.00 86.12 195 ARG A C 1
ATOM 1465 O O . ARG A 1 195 ? -1.959 3.130 -14.202 1.00 86.12 195 ARG A O 1
ATOM 1472 N N . THR A 1 196 ? -2.408 1.447 -15.622 1.00 93.50 196 THR A N 1
ATOM 1473 C CA . THR A 1 196 ? -1.370 1.783 -16.601 1.00 93.50 196 THR A CA 1
ATOM 1474 C C . THR A 1 196 ? -2.002 2.238 -17.909 1.00 93.50 196 THR A C 1
ATOM 1476 O O . THR A 1 196 ? -2.863 1.560 -18.463 1.00 93.50 196 THR A O 1
ATOM 1479 N N . VAL A 1 197 ? -1.544 3.364 -18.447 1.00 96.81 197 VAL A N 1
ATOM 1480 C CA . VAL A 1 197 ? -1.808 3.774 -19.829 1.00 96.81 197 VAL A CA 1
ATOM 1481 C C . VAL A 1 197 ? -0.537 3.550 -20.633 1.00 96.81 197 VAL A C 1
ATOM 1483 O O . VAL A 1 197 ? 0.491 4.138 -20.315 1.00 96.81 197 VAL A O 1
ATOM 1486 N N . ALA A 1 198 ? -0.593 2.724 -21.675 1.00 96.94 198 ALA A N 1
ATOM 1487 C CA . ALA A 1 198 ? 0.538 2.464 -22.561 1.00 96.94 198 ALA A CA 1
ATOM 1488 C C . ALA A 1 198 ? 0.269 3.038 -23.957 1.00 96.94 198 ALA A C 1
ATOM 1490 O O . ALA A 1 198 ? -0.792 2.788 -24.532 1.00 96.94 198 ALA A O 1
ATOM 1491 N N . HIS A 1 199 ? 1.231 3.778 -24.514 1.00 98.19 199 HIS A N 1
ATOM 1492 C CA . HIS A 1 199 ? 1.196 4.221 -25.906 1.00 98.19 199 HIS A CA 1
ATOM 1493 C C . HIS A 1 199 ? 1.883 3.182 -26.787 1.00 98.19 199 HIS A C 1
ATOM 1495 O O . HIS A 1 199 ? 3.105 3.010 -26.733 1.00 98.19 199 HIS A O 1
ATOM 1501 N N . ILE A 1 200 ? 1.090 2.481 -27.591 1.00 97.38 200 ILE A N 1
ATOM 1502 C CA . ILE A 1 200 ? 1.542 1.356 -28.407 1.00 97.38 200 ILE A CA 1
ATOM 1503 C C . ILE A 1 200 ? 1.600 1.790 -29.869 1.00 97.38 200 ILE A C 1
ATOM 1505 O O . ILE A 1 200 ? 0.656 2.393 -30.389 1.00 97.38 200 ILE A O 1
ATOM 1509 N N . GLN A 1 201 ? 2.685 1.432 -30.556 1.00 96.50 201 GLN A N 1
ATOM 1510 C CA . GLN A 1 201 ? 2.859 1.711 -31.979 1.00 96.50 201 GLN A CA 1
ATOM 1511 C C . GLN A 1 201 ? 1.625 1.304 -32.810 1.00 96.50 201 GLN A C 1
ATOM 1513 O O . GLN A 1 201 ? 1.155 0.165 -32.743 1.00 96.50 201 GLN A O 1
ATOM 1518 N N . ASP A 1 202 ? 1.145 2.252 -33.620 1.00 94.81 202 ASP A N 1
ATOM 1519 C CA . ASP A 1 202 ? -0.050 2.218 -34.485 1.00 94.81 202 ASP A CA 1
ATOM 1520 C C . ASP A 1 202 ? -1.396 1.957 -33.781 1.00 94.81 202 ASP A C 1
ATOM 1522 O O . ASP A 1 202 ? -2.435 1.944 -34.439 1.00 94.81 202 ASP A O 1
ATOM 1526 N N . LEU A 1 203 ? -1.410 1.765 -32.458 1.00 95.06 203 LEU A N 1
ATOM 1527 C CA . LEU A 1 203 ? -2.627 1.521 -31.674 1.00 95.06 203 LEU A CA 1
ATOM 1528 C C . LEU A 1 203 ? -2.976 2.670 -30.723 1.00 95.06 203 LEU A C 1
ATOM 1530 O O . LEU A 1 203 ? -4.115 2.721 -30.248 1.00 95.06 203 LEU A O 1
ATOM 1534 N N . GLY A 1 204 ? -2.025 3.571 -30.464 1.00 95.62 204 GLY A N 1
ATOM 1535 C CA . GLY A 1 204 ? -2.193 4.722 -29.585 1.00 95.62 204 GLY A CA 1
ATOM 1536 C C . GLY A 1 204 ? -2.249 4.342 -28.106 1.00 95.62 204 GLY A C 1
ATOM 1537 O O . GLY A 1 204 ? -1.733 3.301 -27.697 1.00 95.62 204 GLY A O 1
ATOM 1538 N N . ASP A 1 205 ? -2.868 5.210 -27.305 1.00 97.00 205 ASP A N 1
ATOM 1539 C CA . ASP A 1 205 ? -3.025 5.005 -25.864 1.00 97.00 205 ASP A CA 1
ATOM 1540 C C . ASP A 1 205 ? -4.051 3.899 -25.576 1.00 97.00 205 ASP A C 1
ATOM 1542 O O . ASP A 1 205 ? -5.171 3.909 -26.096 1.00 97.00 205 ASP A O 1
ATOM 1546 N N . ARG A 1 206 ? -3.679 2.952 -24.715 1.00 96.31 206 ARG A N 1
ATOM 1547 C CA . ARG A 1 206 ? -4.556 1.903 -24.183 1.00 96.31 206 ARG A CA 1
ATOM 1548 C C . ARG A 1 206 ? -4.417 1.839 -22.670 1.00 96.31 206 ARG A C 1
ATOM 1550 O O . ARG A 1 206 ? -3.313 1.981 -22.152 1.00 96.31 206 ARG A O 1
ATOM 1557 N N . THR A 1 207 ? -5.531 1.617 -21.984 1.00 90.69 207 THR A N 1
ATOM 1558 C CA . THR A 1 207 ? -5.596 1.570 -20.520 1.00 90.69 207 THR A CA 1
ATOM 1559 C C . THR A 1 207 ? -5.715 0.133 -20.043 1.00 90.69 207 THR A C 1
ATOM 1561 O O . THR A 1 207 ? -6.491 -0.643 -20.598 1.00 90.69 207 THR A O 1
ATOM 1564 N N . PHE A 1 208 ? -4.959 -0.196 -19.005 1.00 88.38 208 PHE A N 1
ATOM 1565 C CA . PHE A 1 208 ? -4.847 -1.527 -18.435 1.00 88.38 208 PHE A CA 1
ATOM 1566 C C . PHE A 1 208 ? -4.988 -1.450 -16.910 1.00 88.38 208 PHE A C 1
ATOM 1568 O O . PHE A 1 208 ? -4.447 -0.512 -16.311 1.00 88.38 208 PHE A O 1
ATOM 1575 N N . PRO A 1 209 ? -5.699 -2.406 -16.289 1.00 76.62 209 PRO A N 1
ATOM 1576 C CA . PRO A 1 209 ? -5.761 -2.516 -14.838 1.00 76.62 209 PRO A CA 1
ATOM 1577 C C . PRO A 1 209 ? -4.437 -3.049 -14.275 1.00 76.62 209 PRO A C 1
ATOM 1579 O O . PRO A 1 209 ? -3.541 -3.458 -15.020 1.00 76.62 209 PRO A O 1
ATOM 1582 N N . GLU A 1 210 ? -4.333 -3.068 -12.953 1.00 68.44 210 GLU A N 1
ATOM 1583 C CA . GLU A 1 210 ? -3.193 -3.605 -12.223 1.00 68.44 210 GLU A CA 1
ATOM 1584 C C . GLU A 1 210 ? -2.836 -5.031 -12.640 1.00 68.44 210 GLU A C 1
ATOM 1586 O O . GLU A 1 210 ? -3.703 -5.853 -12.940 1.00 68.44 210 GLU A O 1
ATOM 1591 N N . GLY A 1 211 ? -1.532 -5.314 -12.693 1.00 61.12 211 GLY A N 1
ATOM 1592 C CA . GLY A 1 211 ? -0.994 -6.631 -13.005 1.00 61.12 211 GLY A CA 1
ATOM 1593 C C . GLY A 1 211 ? -1.233 -7.130 -14.429 1.00 61.12 211 GLY A C 1
ATOM 1594 O O . GLY A 1 211 ? -0.667 -8.155 -14.815 1.00 61.12 211 GLY A O 1
ATOM 1595 N N . ALA A 1 212 ? -2.011 -6.411 -15.240 1.00 76.25 212 ALA A N 1
ATOM 1596 C CA . ALA A 1 212 ? -2.194 -6.736 -16.641 1.00 76.25 212 ALA A CA 1
ATOM 1597 C C . ALA A 1 212 ? -0.901 -6.517 -17.442 1.00 76.25 212 ALA A C 1
ATOM 1599 O O . ALA A 1 212 ? 0.008 -5.774 -17.066 1.00 76.25 212 ALA A O 1
ATOM 1600 N N . VAL A 1 213 ? -0.831 -7.172 -18.598 1.00 89.81 213 VAL A N 1
ATOM 1601 C CA . VAL A 1 213 ? 0.230 -6.949 -19.581 1.00 89.81 213 VAL A CA 1
ATOM 1602 C C . VAL A 1 213 ? -0.127 -5.697 -20.381 1.00 89.81 213 VAL A C 1
ATOM 1604 O O . VAL A 1 213 ? -0.873 -5.759 -21.358 1.00 89.81 213 VAL A O 1
ATOM 1607 N N . ALA A 1 214 ? 0.374 -4.545 -19.939 1.00 94.25 214 ALA A N 1
ATOM 1608 C CA . ALA A 1 214 ? 0.137 -3.254 -20.565 1.00 94.25 214 ALA A CA 1
ATOM 1609 C C . ALA A 1 214 ? 1.006 -3.097 -21.818 1.00 94.25 214 ALA A C 1
ATOM 1611 O O . ALA A 1 214 ? 2.180 -2.728 -21.750 1.00 94.25 214 ALA A O 1
ATOM 1612 N N . GLY A 1 215 ? 0.427 -3.417 -22.974 1.00 95.25 215 GLY A N 1
ATOM 1613 C CA . GLY A 1 215 ? 1.105 -3.413 -24.266 1.00 95.25 215 GLY A CA 1
ATOM 1614 C C . GLY A 1 215 ? 0.629 -4.548 -25.164 1.00 95.25 215 GLY A C 1
ATOM 1615 O O . GLY A 1 215 ? -0.529 -4.957 -25.113 1.00 95.25 215 GLY A O 1
ATOM 1616 N N . THR A 1 216 ? 1.534 -5.066 -25.989 1.00 93.00 216 THR A N 1
ATOM 1617 C CA . THR A 1 216 ? 1.301 -6.273 -26.793 1.00 93.00 216 THR A CA 1
ATOM 1618 C C . THR A 1 216 ? 2.483 -7.216 -26.669 1.00 93.00 216 THR A C 1
ATOM 1620 O O . THR A 1 216 ? 3.616 -6.760 -26.597 1.00 93.00 216 THR A O 1
ATOM 1623 N N . THR A 1 217 ? 2.247 -8.521 -26.710 1.00 90.75 217 THR A N 1
ATOM 1624 C CA . THR A 1 217 ? 3.310 -9.532 -26.736 1.00 90.75 217 THR A CA 1
ATOM 1625 C C . THR A 1 217 ? 3.317 -10.236 -28.089 1.00 90.75 217 THR A C 1
ATOM 1627 O O . THR A 1 217 ? 2.265 -10.611 -28.607 1.00 90.75 217 THR A O 1
ATOM 1630 N N . GLY A 1 218 ? 4.492 -10.371 -28.713 1.00 86.81 218 GLY A N 1
ATOM 1631 C CA . GLY A 1 218 ? 4.655 -11.130 -29.962 1.00 86.81 218 GLY A CA 1
ATOM 1632 C C . GLY A 1 218 ? 4.018 -10.504 -31.211 1.00 86.81 218 GLY A C 1
ATOM 1633 O O . GLY A 1 218 ? 4.008 -11.130 -32.267 1.00 86.81 218 GLY A O 1
ATOM 1634 N N . GLN A 1 219 ? 3.506 -9.273 -31.121 1.00 93.38 219 GLN A N 1
ATOM 1635 C CA . GLN A 1 219 ? 2.912 -8.543 -32.253 1.00 93.38 219 GLN A CA 1
ATOM 1636 C C . GLN A 1 219 ? 3.892 -7.570 -32.922 1.00 93.38 219 GLN A C 1
ATOM 1638 O O . GLN A 1 219 ? 3.508 -6.824 -33.821 1.00 93.38 219 GLN A O 1
ATOM 1643 N N . SER A 1 220 ? 5.147 -7.542 -32.464 1.00 93.12 220 SER A N 1
ATOM 1644 C CA . SER A 1 220 ? 6.195 -6.651 -32.969 1.00 93.12 220 SER A CA 1
ATOM 1645 C C . SER A 1 220 ? 5.871 -5.155 -32.871 1.00 93.12 220 SER A C 1
ATOM 1647 O O . SER A 1 220 ? 6.396 -4.353 -33.642 1.00 93.12 220 SER A O 1
ATOM 1649 N N . ARG A 1 221 ? 5.033 -4.758 -31.904 1.00 95.19 221 ARG A N 1
ATOM 1650 C CA . ARG A 1 221 ? 4.701 -3.352 -31.635 1.00 95.19 221 ARG A CA 1
ATOM 1651 C C . ARG A 1 221 ? 5.480 -2.865 -30.423 1.00 95.19 221 ARG A C 1
ATOM 1653 O O . ARG A 1 221 ? 5.424 -3.474 -29.361 1.00 95.19 221 ARG A O 1
ATOM 1660 N N . ARG A 1 222 ? 6.213 -1.762 -30.581 1.00 97.12 222 ARG A N 1
ATOM 1661 C CA . ARG A 1 222 ? 6.921 -1.108 -29.467 1.00 97.12 222 ARG A CA 1
ATOM 1662 C C . ARG A 1 222 ? 5.951 -0.321 -28.589 1.00 97.12 222 ARG A C 1
ATOM 1664 O O . ARG A 1 222 ? 4.991 0.265 -29.097 1.00 97.12 222 ARG A O 1
ATOM 1671 N N . LEU A 1 223 ? 6.284 -0.216 -27.309 1.00 97.88 223 LEU A N 1
ATOM 167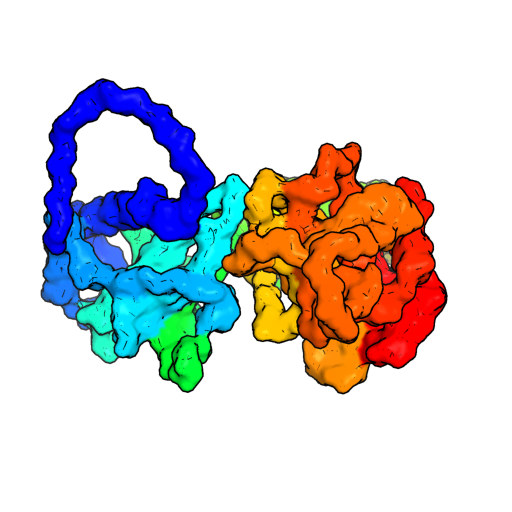2 C CA . LEU A 1 223 ? 5.853 0.910 -26.494 1.00 97.88 223 LEU A CA 1
ATOM 1673 C C . LEU A 1 223 ? 6.675 2.145 -26.861 1.00 97.88 223 LEU A C 1
ATOM 1675 O O . LEU A 1 223 ? 7.896 2.063 -27.020 1.00 97.88 223 LEU A O 1
ATOM 1679 N N . GLU A 1 224 ? 6.010 3.290 -26.973 1.00 98.25 224 GLU A N 1
ATOM 1680 C CA . GLU A 1 224 ? 6.666 4.597 -27.147 1.00 98.25 224 GLU A CA 1
ATOM 1681 C C . GLU A 1 224 ? 6.655 5.420 -25.855 1.00 98.25 224 GLU A C 1
ATOM 1683 O O . GLU A 1 224 ? 7.464 6.332 -25.681 1.00 98.25 224 GLU A O 1
ATOM 1688 N N . GLY A 1 225 ? 5.777 5.055 -24.921 1.00 98.00 225 GLY A N 1
ATOM 1689 C CA . GLY A 1 225 ? 5.723 5.602 -23.578 1.00 98.00 225 GLY A CA 1
ATOM 1690 C C . GLY A 1 225 ? 4.561 5.041 -22.772 1.00 98.00 225 GLY A C 1
ATOM 1691 O O . GLY A 1 225 ? 3.764 4.243 -23.273 1.00 98.00 225 GLY A O 1
ATOM 1692 N N . PHE A 1 226 ? 4.493 5.434 -21.508 1.00 98.25 226 PHE A N 1
ATOM 1693 C CA . PHE A 1 226 ? 3.463 4.983 -20.583 1.00 98.25 226 PHE A CA 1
ATOM 1694 C C . PHE A 1 226 ? 3.219 6.000 -19.462 1.00 98.25 226 PHE A C 1
ATOM 1696 O O . PHE A 1 226 ? 3.977 6.949 -19.269 1.00 98.25 226 PHE A O 1
ATOM 1703 N N . GLN A 1 227 ? 2.135 5.799 -18.727 1.00 98.00 227 GLN A N 1
ATOM 1704 C CA . GLN A 1 227 ? 1.752 6.541 -17.532 1.00 98.00 227 GLN A CA 1
ATOM 1705 C C . GLN A 1 227 ? 1.172 5.546 -16.528 1.00 98.00 227 GLN A C 1
ATOM 1707 O O . GLN A 1 227 ? 0.437 4.644 -16.927 1.00 98.00 227 GLN A O 1
ATOM 1712 N N . ILE A 1 228 ? 1.478 5.718 -15.244 1.00 96.25 228 ILE A N 1
ATOM 1713 C CA . ILE A 1 228 ? 0.989 4.850 -14.170 1.00 96.25 228 ILE A CA 1
ATOM 1714 C C . ILE A 1 228 ? 0.326 5.714 -13.101 1.00 96.25 228 ILE A C 1
ATOM 1716 O O . ILE A 1 228 ? 0.861 6.756 -12.722 1.00 96.25 228 ILE A O 1
ATOM 1720 N N . ASN A 1 229 ? -0.837 5.284 -12.629 1.00 89.25 229 ASN A N 1
ATOM 1721 C CA . ASN A 1 229 ? -1.588 5.908 -11.548 1.00 89.25 229 ASN A CA 1
ATOM 1722 C C . ASN A 1 229 ? -1.906 4.871 -10.472 1.00 89.25 229 ASN A C 1
ATOM 1724 O O . ASN A 1 229 ? -2.244 3.738 -10.812 1.00 89.25 229 ASN A O 1
ATOM 1728 N N . LEU A 1 230 ? -1.844 5.295 -9.209 1.00 82.31 230 LEU A N 1
ATOM 1729 C CA . LEU A 1 230 ? -2.516 4.600 -8.118 1.00 82.31 230 LEU A CA 1
ATOM 1730 C C . LEU A 1 230 ? -3.998 4.999 -8.152 1.00 82.31 230 LEU A C 1
ATOM 1732 O O . LEU A 1 230 ? -4.304 6.195 -8.163 1.00 82.31 230 LEU A O 1
ATOM 1736 N N . ASP A 1 231 ? -4.898 4.025 -8.265 1.00 74.25 231 ASP A N 1
ATOM 1737 C CA . ASP A 1 231 ? -6.342 4.278 -8.423 1.00 74.25 231 ASP A CA 1
ATOM 1738 C C . ASP A 1 231 ? -7.025 4.579 -7.074 1.00 74.25 231 ASP A C 1
ATOM 1740 O O . ASP A 1 231 ? -7.982 5.356 -7.036 1.00 74.25 231 ASP A O 1
ATOM 1744 N N . SER A 1 232 ? -6.465 4.062 -5.979 1.00 64.69 232 SER A N 1
ATOM 1745 C CA . SER A 1 232 ? -6.832 4.302 -4.580 1.00 64.69 232 SER A CA 1
ATOM 1746 C C . SER A 1 232 ? -5.648 4.960 -3.846 1.00 64.69 232 SER A C 1
ATOM 1748 O O . SER A 1 232 ? -4.870 4.286 -3.171 1.00 64.69 232 SER A O 1
ATOM 1750 N N . PRO A 1 233 ? -5.442 6.288 -3.981 1.00 65.81 233 PRO A N 1
ATOM 1751 C CA . PRO A 1 233 ? -4.268 6.957 -3.430 1.00 65.81 233 PRO A CA 1
ATOM 1752 C C . PRO A 1 233 ? -4.160 6.796 -1.912 1.00 65.81 233 PRO A C 1
ATOM 1754 O O . PRO A 1 233 ? -5.060 7.183 -1.166 1.00 65.81 233 PRO A O 1
ATOM 1757 N N . ILE A 1 234 ? -3.011 6.308 -1.451 1.00 62.41 234 ILE A N 1
ATOM 1758 C CA . ILE A 1 234 ? -2.701 6.182 -0.026 1.00 62.41 234 ILE A CA 1
ATOM 1759 C C . ILE A 1 234 ? -1.893 7.413 0.395 1.00 62.41 234 ILE A C 1
ATOM 1761 O O . ILE A 1 234 ? -0.793 7.619 -0.122 1.00 62.41 234 ILE A O 1
ATOM 1765 N N . PRO A 1 235 ? -2.373 8.252 1.334 1.00 56.44 235 PRO A N 1
ATOM 1766 C CA . PRO A 1 235 ? -1.649 9.451 1.742 1.00 56.44 235 PRO A CA 1
ATOM 1767 C C . PRO A 1 235 ? -0.215 9.148 2.192 1.00 56.44 235 PRO A C 1
ATOM 1769 O O . PRO A 1 235 ? 0.022 8.379 3.123 1.00 56.44 235 PRO A O 1
ATOM 1772 N N . GLY A 1 236 ? 0.757 9.785 1.536 1.00 60.31 236 GLY A N 1
ATOM 1773 C CA . GLY A 1 236 ? 2.177 9.565 1.805 1.00 60.31 236 GLY A CA 1
ATOM 1774 C C . GLY A 1 236 ? 2.792 8.378 1.059 1.00 60.31 236 GLY A C 1
ATOM 1775 O O . GLY A 1 236 ? 4.003 8.203 1.153 1.00 60.31 236 GLY A O 1
ATOM 1776 N N . LEU A 1 237 ? 2.021 7.606 0.293 1.00 76.69 237 LEU A N 1
ATOM 1777 C CA . LEU A 1 237 ? 2.531 6.696 -0.728 1.00 76.69 237 LEU A CA 1
ATOM 1778 C C . LEU A 1 237 ? 2.444 7.402 -2.079 1.00 76.69 237 LEU A C 1
ATOM 1780 O O . LEU A 1 237 ? 1.376 7.837 -2.487 1.00 76.69 237 LEU A O 1
ATOM 1784 N N . ASN A 1 238 ? 3.571 7.543 -2.759 1.00 85.44 238 ASN A N 1
ATOM 1785 C CA . ASN A 1 238 ? 3.629 8.104 -4.103 1.00 85.44 238 ASN A CA 1
ATOM 1786 C C . ASN A 1 238 ? 4.455 7.173 -4.981 1.00 85.44 238 ASN A C 1
ATOM 1788 O O . ASN A 1 238 ? 5.315 6.441 -4.486 1.00 85.44 238 ASN A O 1
ATOM 1792 N N . MET A 1 239 ? 4.276 7.267 -6.290 1.00 93.50 239 MET A N 1
ATOM 1793 C CA . MET A 1 239 ? 5.110 6.555 -7.249 1.00 93.50 239 MET A CA 1
ATOM 1794 C C . MET A 1 239 ? 5.909 7.518 -8.131 1.00 93.50 239 MET A C 1
ATOM 1796 O O . MET A 1 239 ? 5.426 8.573 -8.544 1.00 93.50 239 MET A O 1
ATOM 1800 N N . GLU A 1 240 ? 7.143 7.128 -8.442 1.00 96.62 240 GLU A N 1
ATOM 1801 C CA . GLU A 1 240 ? 7.951 7.741 -9.491 1.00 96.62 240 GLU A CA 1
ATOM 1802 C C . GLU A 1 240 ? 8.450 6.676 -10.467 1.00 96.62 240 GLU A C 1
ATOM 1804 O O . GLU A 1 240 ? 8.751 5.544 -10.080 1.00 96.62 240 GLU A O 1
ATOM 1809 N N . TYR A 1 241 ? 8.591 7.047 -11.736 1.00 98.00 241 TYR A N 1
ATOM 1810 C CA . TYR A 1 241 ? 9.123 6.160 -12.766 1.00 98.00 241 TYR A CA 1
ATOM 1811 C C . TYR A 1 241 ? 9.922 6.904 -13.831 1.00 98.00 241 TYR A C 1
ATOM 1813 O O . TYR A 1 241 ? 9.759 8.100 -14.053 1.00 98.00 241 TYR A O 1
ATOM 1821 N N . MET A 1 242 ? 10.814 6.177 -14.491 1.00 98.12 242 MET A N 1
ATOM 1822 C CA . MET A 1 242 ? 11.649 6.650 -15.594 1.00 98.12 242 MET A CA 1
ATOM 1823 C C . MET A 1 242 ? 11.680 5.602 -16.706 1.00 98.12 242 MET A C 1
ATOM 1825 O O . MET A 1 242 ? 11.390 4.428 -16.467 1.00 98.12 242 MET A O 1
ATOM 1829 N N . ALA A 1 243 ? 12.056 6.013 -17.915 1.00 98.25 243 ALA A N 1
ATOM 1830 C CA . ALA A 1 243 ? 12.253 5.108 -19.040 1.00 98.25 243 ALA A CA 1
ATOM 1831 C C . ALA A 1 243 ? 13.616 5.330 -19.703 1.00 98.25 243 ALA A C 1
ATOM 1833 O O . ALA A 1 243 ? 14.161 6.428 -19.664 1.00 98.25 243 ALA A O 1
ATOM 1834 N N . HIS A 1 244 ? 14.143 4.300 -20.359 1.00 98.31 244 HIS A N 1
ATOM 1835 C CA . HIS A 1 244 ? 15.217 4.431 -21.337 1.00 98.31 244 HIS A CA 1
ATOM 1836 C C . HIS A 1 244 ? 14.601 4.495 -22.732 1.00 98.31 244 HIS A C 1
ATOM 1838 O O . HIS A 1 244 ? 13.945 3.544 -23.167 1.00 98.31 244 HIS A O 1
ATOM 1844 N N . VAL A 1 245 ? 14.798 5.611 -23.429 1.00 98.19 245 VAL A N 1
ATOM 1845 C CA . VAL A 1 245 ? 14.179 5.882 -24.730 1.00 98.19 245 VAL A CA 1
ATOM 1846 C C . VAL A 1 245 ? 15.237 5.896 -25.826 1.00 98.19 245 VAL A C 1
ATOM 1848 O O . VAL A 1 245 ? 16.310 6.478 -25.669 1.00 98.19 245 VAL A O 1
ATOM 1851 N N . GLN A 1 246 ? 14.919 5.303 -26.972 1.00 97.75 246 GLN A N 1
ATOM 1852 C CA . GLN A 1 246 ? 15.804 5.270 -28.133 1.00 97.75 246 GLN A CA 1
ATOM 1853 C C . GLN A 1 246 ? 16.337 6.664 -28.537 1.00 97.75 246 GLN A C 1
ATOM 1855 O O . GLN A 1 246 ? 15.580 7.617 -28.752 1.00 97.75 246 GLN A O 1
ATOM 1860 N N . ASP A 1 247 ? 17.658 6.746 -28.713 1.00 95.44 247 ASP A N 1
ATOM 1861 C CA . ASP A 1 247 ? 18.454 7.943 -29.045 1.00 95.44 247 ASP A CA 1
ATOM 1862 C C . ASP A 1 247 ? 18.287 9.134 -28.078 1.00 95.44 247 ASP A C 1
ATOM 1864 O O . ASP A 1 247 ? 18.731 10.238 -28.383 1.00 95.44 247 ASP A O 1
ATOM 1868 N N . ILE A 1 248 ? 17.634 8.932 -26.931 1.00 95.94 248 ILE A N 1
ATOM 1869 C CA . ILE A 1 248 ? 17.477 9.933 -25.865 1.00 95.94 248 ILE A CA 1
ATOM 1870 C C . ILE A 1 248 ? 18.207 9.458 -24.603 1.00 95.94 248 ILE A C 1
ATOM 1872 O O . ILE A 1 248 ? 18.888 10.245 -23.953 1.00 95.94 248 ILE A O 1
ATOM 1876 N N . GLY A 1 249 ? 18.119 8.165 -24.290 1.00 95.75 249 GLY A N 1
ATOM 1877 C CA . GLY A 1 249 ? 18.676 7.573 -23.082 1.00 95.75 249 GLY A CA 1
ATOM 1878 C C . GLY A 1 249 ? 17.685 7.568 -21.918 1.00 95.75 249 GLY A C 1
ATOM 1879 O O . GLY A 1 249 ? 16.470 7.557 -22.122 1.00 95.75 249 GLY A O 1
ATOM 1880 N N . ASP A 1 250 ? 18.218 7.534 -20.697 1.00 97.12 250 ASP A N 1
ATOM 1881 C CA . ASP A 1 250 ? 17.427 7.558 -19.465 1.00 97.12 250 ASP A CA 1
ATOM 1882 C C . ASP A 1 250 ? 16.726 8.918 -19.311 1.00 97.12 250 ASP A C 1
ATOM 1884 O O . ASP A 1 250 ? 17.364 9.971 -19.344 1.00 97.12 250 ASP A O 1
ATOM 1888 N N . THR A 1 251 ? 15.407 8.905 -19.127 1.00 97.50 251 THR A N 1
ATOM 1889 C CA . THR A 1 251 ? 14.639 10.108 -18.797 1.00 97.50 251 THR A CA 1
ATOM 1890 C C . THR A 1 251 ? 14.850 10.503 -17.338 1.00 97.50 251 THR A C 1
ATOM 1892 O O . THR A 1 251 ? 15.211 9.681 -16.492 1.00 97.50 251 THR A O 1
ATOM 1895 N N . SER A 1 252 ? 14.515 11.750 -17.003 1.00 95.88 252 SER A N 1
ATOM 1896 C CA . SER A 1 252 ? 14.242 12.109 -15.609 1.00 95.88 252 SER A CA 1
ATOM 1897 C C . SER A 1 252 ? 13.113 11.241 -15.039 1.00 95.88 252 SER A C 1
ATOM 1899 O O . SER A 1 252 ? 12.236 10.783 -15.780 1.00 95.88 252 SER A O 1
ATOM 1901 N N . TRP A 1 253 ? 13.127 11.047 -13.720 1.00 96.69 253 TRP A N 1
ATOM 1902 C CA . TRP A 1 253 ? 12.002 10.462 -12.995 1.00 96.69 253 TRP A CA 1
ATOM 1903 C C . TRP A 1 253 ? 10.798 11.399 -13.087 1.00 96.69 253 TRP A C 1
ATOM 1905 O O . TRP A 1 253 ? 10.912 12.594 -12.808 1.00 96.69 253 TRP A O 1
ATOM 1915 N N . VAL A 1 254 ? 9.659 10.854 -13.491 1.00 97.75 254 VAL A N 1
ATOM 1916 C CA . VAL A 1 254 ? 8.365 11.533 -13.482 1.00 97.75 254 VAL A CA 1
ATOM 1917 C C . VAL A 1 254 ? 7.506 10.956 -12.364 1.00 97.75 254 VAL A C 1
ATOM 1919 O O . VAL A 1 254 ? 7.744 9.837 -11.905 1.00 97.75 254 VAL A O 1
ATOM 1922 N N . ARG A 1 255 ? 6.522 11.726 -11.905 1.00 94.00 255 ARG A N 1
ATOM 1923 C CA . ARG A 1 255 ? 5.602 11.302 -10.842 1.00 94.00 255 ARG A CA 1
ATOM 1924 C C . ARG A 1 255 ? 4.431 10.509 -11.408 1.00 94.00 255 ARG A C 1
ATOM 1926 O O . ARG A 1 255 ? 4.139 10.596 -12.601 1.00 94.00 255 ARG A O 1
ATOM 1933 N N . GLU A 1 256 ? 3.736 9.792 -10.534 1.00 89.38 256 GLU A N 1
ATOM 1934 C CA . GLU A 1 256 ? 2.454 9.168 -10.855 1.00 89.38 256 GLU A CA 1
ATOM 1935 C C . GLU A 1 256 ? 1.510 10.117 -11.602 1.00 89.38 256 GLU A C 1
ATOM 1937 O O . GLU A 1 256 ? 1.456 11.325 -11.356 1.00 89.38 256 GLU A O 1
ATOM 1942 N N . GLY A 1 257 ? 0.801 9.572 -12.584 1.00 91.19 257 GLY A N 1
ATOM 1943 C CA . GLY A 1 257 ? -0.067 10.332 -13.475 1.00 91.19 257 GLY A CA 1
ATOM 1944 C C . GLY A 1 257 ? 0.646 11.137 -14.561 1.00 91.19 257 GLY A C 1
ATOM 1945 O O . GLY A 1 257 ? -0.034 11.685 -15.426 1.00 91.19 257 GLY A O 1
ATOM 1946 N N . GLN A 1 258 ? 1.980 11.199 -14.588 1.00 97.19 258 GLN A N 1
ATOM 1947 C CA . GLN A 1 258 ? 2.717 11.869 -15.662 1.00 97.19 258 GLN A CA 1
ATOM 1948 C C . GLN A 1 258 ? 3.143 10.890 -16.761 1.00 97.19 258 GLN A C 1
ATOM 1950 O O . GLN A 1 258 ? 3.493 9.743 -16.504 1.00 97.19 258 GLN A O 1
ATOM 1955 N N . TYR A 1 259 ? 3.147 11.338 -18.013 1.00 97.50 259 TYR A N 1
ATOM 1956 C CA . TYR A 1 259 ? 3.586 10.505 -19.131 1.00 97.50 259 TYR A CA 1
ATOM 1957 C C . TYR A 1 259 ? 5.119 10.442 -19.215 1.00 97.50 259 TYR A C 1
ATOM 1959 O O . TYR A 1 259 ? 5.782 11.480 -19.187 1.00 97.50 259 TYR A O 1
ATOM 1967 N N . VAL A 1 260 ? 5.675 9.239 -19.383 1.00 98.00 260 VAL A N 1
ATOM 1968 C CA . VAL A 1 260 ? 7.095 9.006 -19.682 1.00 98.00 260 VAL A CA 1
ATOM 1969 C C . VAL A 1 260 ? 7.255 8.401 -21.077 1.00 98.00 260 VAL A C 1
ATOM 1971 O O . VAL A 1 260 ? 6.465 7.556 -21.486 1.00 98.00 260 VAL A O 1
ATOM 1974 N N . GLY A 1 261 ? 8.284 8.824 -21.815 1.00 96.50 261 GLY A N 1
ATOM 1975 C CA . GLY A 1 261 ? 8.539 8.403 -23.195 1.00 96.50 261 GLY A CA 1
ATOM 1976 C C . GLY A 1 261 ? 8.249 9.507 -24.210 1.00 96.50 261 GLY A C 1
ATOM 1977 O O . GLY A 1 261 ? 8.334 10.694 -23.902 1.00 96.50 261 GLY A O 1
ATOM 1978 N N . THR A 1 262 ? 7.905 9.124 -25.437 1.00 92.50 262 THR A N 1
ATOM 1979 C CA . THR A 1 262 ? 7.557 10.063 -26.515 1.00 92.50 262 THR A CA 1
ATOM 1980 C C . THR A 1 262 ? 6.229 9.679 -27.158 1.00 92.50 262 THR A C 1
ATOM 1982 O O . THR A 1 262 ? 5.832 8.518 -27.126 1.00 92.50 262 THR A O 1
ATOM 1985 N N . LYS A 1 263 ? 5.521 10.657 -27.728 1.00 87.00 263 LYS A N 1
ATOM 1986 C CA . LYS A 1 263 ? 4.362 10.420 -28.600 1.00 87.00 263 LYS A CA 1
ATOM 1987 C C . LYS A 1 263 ? 4.659 10.997 -29.975 1.00 87.00 263 LYS A C 1
ATOM 1989 O O . LYS A 1 263 ? 5.171 12.111 -30.070 1.00 87.00 263 LYS A O 1
ATOM 1994 N N . GLY A 1 264 ? 4.369 10.240 -31.032 1.00 84.75 264 GLY A N 1
ATOM 1995 C CA . GLY A 1 264 ? 4.497 10.706 -32.420 1.00 84.75 264 GLY A CA 1
ATOM 1996 C C . GLY A 1 264 ? 5.934 10.888 -32.927 1.00 84.75 264 GLY A C 1
ATOM 1997 O O . GLY A 1 264 ? 6.126 11.336 -34.052 1.00 84.75 264 GLY A O 1
ATOM 1998 N N . GLN A 1 265 ? 6.946 10.524 -32.134 1.00 92.75 265 GLN A N 1
ATOM 1999 C CA . GLN A 1 265 ? 8.358 10.587 -32.538 1.00 92.75 265 GLN A CA 1
ATOM 2000 C C . GLN A 1 265 ? 8.903 9.236 -33.014 1.00 92.75 265 GLN A C 1
ATOM 2002 O O . GLN A 1 265 ? 10.064 9.145 -33.402 1.00 92.75 265 GLN A O 1
ATOM 2007 N N . SER A 1 266 ? 8.078 8.185 -32.993 1.00 92.88 266 SER A N 1
ATOM 2008 C CA . SER A 1 266 ? 8.457 6.825 -33.391 1.00 92.88 266 SER A CA 1
ATOM 2009 C C . SER A 1 266 ? 9.639 6.227 -32.613 1.00 92.88 266 SER A C 1
ATOM 2011 O O . SER A 1 266 ? 10.329 5.344 -33.121 1.00 92.88 266 SER A O 1
ATOM 2013 N N . LYS A 1 267 ? 9.884 6.685 -31.377 1.00 96.06 267 LYS A N 1
ATOM 2014 C CA . LYS A 1 267 ? 10.975 6.186 -30.528 1.00 96.06 267 LYS A CA 1
ATOM 2015 C C . LYS A 1 267 ? 10.466 5.095 -29.595 1.00 96.06 267 LYS A C 1
ATOM 2017 O O . LYS A 1 267 ? 9.452 5.274 -28.928 1.00 96.06 267 LYS A O 1
ATOM 2022 N N . ARG A 1 268 ? 11.180 3.966 -29.544 1.00 97.38 268 ARG A N 1
ATOM 2023 C CA . ARG A 1 268 ? 10.873 2.855 -28.624 1.00 97.38 268 ARG A CA 1
ATOM 2024 C C . ARG A 1 268 ? 11.350 3.150 -27.204 1.00 97.38 268 ARG A C 1
ATOM 2026 O O . ARG A 1 268 ? 12.410 3.750 -27.013 1.00 97.38 268 ARG A O 1
ATOM 2033 N N . ILE A 1 269 ? 10.612 2.630 -26.233 1.00 98.44 269 ILE A N 1
ATOM 2034 C CA . ILE A 1 269 ? 11.140 2.331 -24.903 1.00 98.44 269 ILE A CA 1
ATOM 2035 C C . ILE A 1 269 ? 12.021 1.079 -25.010 1.00 98.44 269 ILE A C 1
ATOM 2037 O O . ILE A 1 269 ? 11.620 0.103 -25.643 1.00 98.44 269 ILE A O 1
ATOM 2041 N N . GLU A 1 270 ? 13.210 1.094 -24.411 1.00 98.31 270 GLU A N 1
ATOM 2042 C CA . GLU A 1 270 ? 14.101 -0.081 -24.325 1.00 9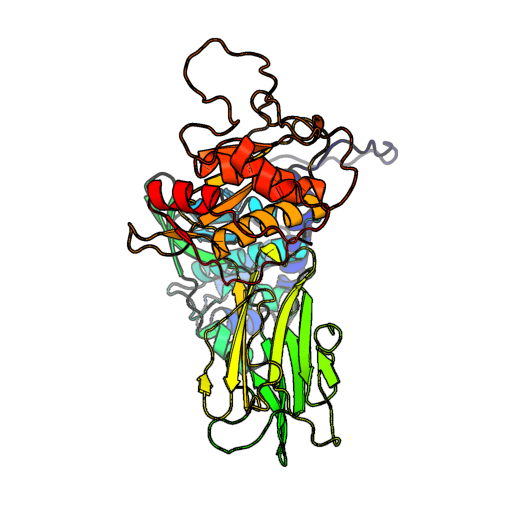8.31 270 GLU A CA 1
ATOM 2043 C C . GLU A 1 270 ? 14.150 -0.682 -22.910 1.00 98.31 270 GLU A C 1
ATOM 2045 O O . GLU A 1 270 ? 14.488 -1.853 -22.734 1.00 98.31 270 GLU A O 1
ATOM 2050 N N . GLY A 1 271 ? 13.744 0.091 -21.903 1.00 97.81 271 GLY A N 1
ATOM 2051 C CA . GLY A 1 271 ? 13.574 -0.360 -20.526 1.00 97.81 271 GLY A CA 1
ATOM 2052 C C . GLY A 1 271 ? 13.047 0.752 -19.625 1.00 97.81 271 GLY A C 1
ATOM 2053 O O . GLY A 1 271 ? 12.805 1.866 -20.090 1.00 97.81 271 GLY A O 1
ATOM 2054 N N . PHE A 1 272 ? 12.840 0.455 -18.348 1.00 98.31 272 PHE A N 1
ATOM 2055 C CA . PHE A 1 272 ? 12.255 1.380 -17.379 1.00 98.31 272 PHE A CA 1
ATOM 2056 C C . PHE A 1 272 ? 12.603 1.003 -15.936 1.00 98.31 272 PHE A C 1
ATOM 2058 O O . PHE A 1 272 ? 13.075 -0.101 -15.662 1.00 98.31 272 PHE A O 1
ATOM 2065 N N . ALA A 1 273 ? 12.360 1.928 -15.011 1.00 93.81 273 ALA A N 1
ATOM 2066 C CA . ALA A 1 273 ? 12.417 1.674 -13.577 1.00 93.81 273 ALA A CA 1
ATOM 2067 C C . ALA A 1 273 ? 11.286 2.423 -12.865 1.00 93.81 273 ALA A C 1
ATOM 2069 O O . ALA A 1 273 ? 10.919 3.530 -13.255 1.00 93.81 273 ALA A O 1
ATOM 2070 N N . ILE A 1 274 ? 10.751 1.809 -11.814 1.00 94.62 274 ILE A N 1
ATOM 2071 C CA . ILE A 1 274 ? 9.655 2.317 -10.982 1.00 94.62 274 ILE A CA 1
ATOM 2072 C C . ILE A 1 274 ? 10.082 2.228 -9.519 1.00 94.62 274 ILE A C 1
ATOM 2074 O O . ILE A 1 274 ? 10.684 1.233 -9.106 1.00 94.62 274 ILE A O 1
ATOM 2078 N N . ARG A 1 275 ? 9.780 3.255 -8.724 1.00 86.31 275 ARG A N 1
ATOM 2079 C CA . ARG A 1 275 ? 10.013 3.271 -7.277 1.00 86.31 275 ARG A CA 1
ATOM 2080 C C . ARG A 1 275 ? 8.845 3.909 -6.535 1.00 86.31 275 ARG A C 1
ATOM 2082 O O . ARG A 1 275 ? 8.214 4.835 -7.041 1.00 86.31 275 ARG A O 1
ATOM 2089 N N . LEU A 1 276 ? 8.610 3.442 -5.314 1.00 84.94 276 LEU A N 1
ATOM 2090 C CA . LEU A 1 276 ? 7.710 4.099 -4.374 1.00 84.94 276 LEU A CA 1
ATOM 2091 C C . LEU A 1 276 ? 8.477 5.182 -3.607 1.00 84.94 276 LEU A C 1
ATOM 2093 O O . LEU A 1 276 ? 9.670 5.053 -3.328 1.00 84.94 276 LEU A O 1
ATOM 2097 N N . THR A 1 277 ? 7.795 6.278 -3.302 1.00 80.50 277 THR A N 1
ATOM 2098 C CA . THR A 1 277 ? 8.324 7.442 -2.587 1.00 80.50 277 THR A CA 1
ATOM 2099 C C . THR A 1 277 ? 7.287 7.983 -1.599 1.00 80.50 277 THR A C 1
ATOM 2101 O O . THR A 1 277 ? 6.123 7.592 -1.613 1.00 80.50 277 THR A O 1
ATOM 2104 N N . GLY A 1 278 ? 7.706 8.882 -0.710 1.00 65.44 278 GLY A N 1
ATOM 2105 C CA . GLY A 1 278 ? 6.863 9.393 0.373 1.00 65.44 278 GLY A CA 1
ATOM 2106 C C . GLY A 1 278 ? 6.978 8.586 1.671 1.00 65.44 278 GLY A C 1
ATOM 2107 O O . GLY A 1 278 ? 7.776 7.656 1.783 1.00 65.44 278 GLY A O 1
ATOM 2108 N N . SER A 1 279 ? 6.224 8.999 2.690 1.00 52.44 279 SER A N 1
ATOM 2109 C CA . SER A 1 279 ? 6.305 8.459 4.052 1.00 52.44 279 SER A CA 1
ATOM 2110 C C . SER A 1 279 ? 5.773 7.033 4.216 1.00 52.44 279 SER A C 1
ATOM 2112 O O . SER A 1 279 ? 6.125 6.399 5.202 1.00 52.44 279 SER A O 1
ATOM 2114 N N . GLN A 1 280 ? 4.953 6.524 3.291 1.00 56.38 280 GLN A N 1
ATOM 2115 C CA . GLN A 1 280 ? 4.443 5.146 3.329 1.00 56.38 280 GLN A CA 1
ATOM 2116 C C . GLN A 1 280 ? 5.230 4.185 2.429 1.00 56.38 280 GLN A C 1
ATOM 2118 O O . GLN A 1 280 ? 4.975 2.988 2.477 1.00 56.38 280 GLN A O 1
ATOM 2123 N N . ALA A 1 281 ? 6.196 4.665 1.636 1.00 62.97 281 ALA A N 1
ATOM 2124 C CA . ALA A 1 281 ? 6.897 3.844 0.645 1.00 62.97 281 ALA A CA 1
ATOM 2125 C C . ALA A 1 281 ? 7.585 2.598 1.218 1.00 62.97 281 ALA A C 1
ATOM 2127 O O . ALA A 1 281 ? 7.739 1.624 0.499 1.00 62.97 281 ALA A O 1
ATOM 2128 N N . SER A 1 282 ? 7.994 2.604 2.486 1.00 56.22 282 SER A N 1
ATOM 2129 C CA . SER A 1 282 ? 8.635 1.445 3.112 1.00 56.22 282 SER A CA 1
ATOM 2130 C C . SER A 1 282 ? 7.681 0.332 3.535 1.00 56.22 282 SER A C 1
ATOM 2132 O O . SER A 1 282 ? 8.119 -0.786 3.798 1.00 56.22 282 SER A O 1
ATOM 2134 N N . LYS A 1 283 ? 6.377 0.617 3.574 1.00 57.53 283 LYS A N 1
ATOM 2135 C CA . LYS A 1 283 ? 5.335 -0.356 3.915 1.00 57.53 283 LYS A CA 1
ATOM 2136 C C . LYS A 1 283 ? 4.779 -1.087 2.701 1.00 57.53 283 LYS A C 1
ATOM 2138 O O . LYS A 1 283 ? 3.897 -1.921 2.870 1.00 57.53 283 LYS A O 1
ATOM 2143 N N . TYR A 1 284 ? 5.264 -0.764 1.507 1.00 69.94 284 TYR A N 1
ATOM 2144 C CA . TYR A 1 284 ? 4.817 -1.335 0.246 1.00 69.94 284 TYR A CA 1
ATOM 2145 C C . TYR A 1 284 ? 6.028 -1.683 -0.611 1.00 69.94 284 TYR A C 1
ATOM 2147 O O . TYR A 1 284 ? 7.057 -1.014 -0.556 1.00 69.94 284 TYR A O 1
ATOM 2155 N N . ASP A 1 285 ? 5.881 -2.706 -1.436 1.00 71.06 285 ASP A N 1
ATOM 2156 C CA . ASP A 1 285 ? 6.803 -3.010 -2.516 1.00 71.06 285 ASP A CA 1
ATOM 2157 C C . ASP A 1 285 ? 6.127 -2.714 -3.853 1.00 71.06 285 ASP A C 1
ATOM 2159 O O . ASP A 1 285 ? 4.944 -3.002 -4.048 1.00 71.06 285 ASP A O 1
ATOM 2163 N N . VAL A 1 286 ? 6.895 -2.166 -4.799 1.00 83.25 286 VAL A N 1
ATOM 2164 C CA . VAL A 1 286 ? 6.500 -2.133 -6.210 1.00 83.25 286 VAL A CA 1
ATOM 2165 C C . VAL A 1 286 ? 7.344 -3.124 -6.987 1.00 83.25 286 VAL A C 1
ATOM 2167 O O . VAL A 1 286 ? 8.577 -3.073 -6.957 1.00 83.25 286 VAL A O 1
ATOM 2170 N N . PHE A 1 287 ? 6.674 -3.991 -7.736 1.00 81.50 287 PHE A N 1
ATOM 2171 C CA . PHE A 1 287 ? 7.308 -4.939 -8.634 1.00 81.50 287 PHE A CA 1
ATOM 2172 C C . PHE A 1 287 ? 6.872 -4.709 -10.069 1.00 81.50 287 PHE A C 1
ATOM 2174 O O . PHE A 1 287 ? 5.750 -4.285 -10.334 1.00 81.50 287 PHE A O 1
ATOM 2181 N N . TYR A 1 288 ? 7.754 -5.021 -11.008 1.00 89.12 288 TYR A N 1
ATOM 2182 C CA . TYR A 1 288 ? 7.490 -4.828 -12.423 1.00 89.12 288 TYR A CA 1
ATOM 2183 C C . TYR A 1 288 ? 8.380 -5.687 -13.316 1.00 89.12 288 TYR A C 1
ATOM 2185 O O . TYR A 1 288 ? 9.421 -6.205 -12.908 1.00 89.12 288 TYR A O 1
ATOM 2193 N N . GLN A 1 289 ? 7.941 -5.851 -14.560 1.00 90.19 289 GLN A N 1
ATOM 2194 C CA . GLN A 1 289 ? 8.583 -6.682 -15.574 1.00 90.19 289 GLN A CA 1
ATOM 2195 C C . GLN A 1 289 ? 8.367 -6.076 -16.965 1.00 90.19 289 GLN A C 1
ATOM 2197 O O . GLN A 1 289 ? 7.319 -5.488 -17.231 1.00 90.19 289 GLN A O 1
ATOM 2202 N N . ALA A 1 290 ? 9.354 -6.216 -17.851 1.00 95.94 290 ALA A N 1
ATOM 2203 C CA . ALA A 1 290 ? 9.246 -5.846 -19.258 1.00 95.94 290 ALA A CA 1
ATOM 2204 C C . ALA A 1 290 ? 9.056 -7.099 -20.122 1.00 95.94 290 ALA A C 1
ATOM 2206 O O . ALA A 1 290 ? 9.693 -8.120 -19.873 1.00 95.94 290 ALA A O 1
ATOM 2207 N N . HIS A 1 291 ? 8.270 -7.002 -21.192 1.00 97.06 291 HIS A N 1
ATOM 2208 C CA . HIS A 1 291 ? 8.363 -7.916 -22.329 1.00 97.06 291 HIS A CA 1
ATOM 2209 C C . HIS A 1 291 ? 9.224 -7.266 -23.411 1.00 97.06 291 HIS A C 1
ATOM 2211 O O . HIS A 1 291 ? 8.841 -6.237 -23.970 1.00 97.06 291 HIS A O 1
ATOM 2217 N N . VAL A 1 292 ? 10.392 -7.839 -23.694 1.00 97.38 292 VAL A N 1
ATOM 2218 C CA . VAL A 1 292 ? 11.387 -7.267 -24.609 1.00 97.38 292 VAL A CA 1
ATOM 2219 C C . VAL A 1 292 ? 11.495 -8.099 -25.879 1.00 97.38 292 VAL A C 1
ATOM 2221 O O . VAL A 1 292 ? 11.543 -9.329 -25.841 1.00 97.38 292 VAL A O 1
ATOM 2224 N N . GLU A 1 293 ? 11.606 -7.429 -27.022 1.00 96.62 293 GLU A N 1
ATOM 2225 C CA . GLU A 1 293 ? 11.785 -8.074 -28.318 1.00 96.62 293 GLU A CA 1
ATOM 2226 C C . GLU A 1 293 ? 12.926 -9.107 -28.324 1.00 96.62 293 GLU A C 1
ATOM 2228 O O . GLU A 1 293 ? 14.099 -8.819 -28.037 1.00 96.62 293 GLU A O 1
ATOM 2233 N N . GLY A 1 294 ? 12.579 -10.326 -28.745 1.00 93.12 294 GLY A N 1
ATOM 2234 C CA . GLY A 1 294 ? 13.524 -11.431 -28.898 1.00 93.12 294 GLY A CA 1
ATOM 2235 C C . GLY A 1 294 ? 14.163 -11.894 -27.585 1.00 93.12 294 GLY A C 1
ATOM 2236 O O . GLY A 1 294 ? 15.125 -12.651 -27.634 1.00 93.12 294 GLY A O 1
ATOM 2237 N N . ILE A 1 295 ? 13.670 -11.415 -26.439 1.00 93.25 295 ILE A N 1
ATOM 2238 C CA . ILE A 1 295 ? 14.036 -11.873 -25.092 1.00 93.25 295 ILE A CA 1
ATOM 2239 C C . ILE A 1 295 ? 12.799 -12.463 -24.401 1.00 93.25 295 ILE A C 1
ATOM 2241 O O . ILE A 1 295 ? 12.897 -13.488 -23.736 1.00 93.25 295 ILE A O 1
ATOM 2245 N N . GLY A 1 296 ? 11.629 -11.856 -24.598 1.00 92.75 296 GLY A N 1
ATOM 2246 C CA . GLY A 1 296 ? 10.414 -12.185 -23.868 1.00 92.75 296 GLY A CA 1
ATOM 2247 C C . GLY A 1 296 ? 10.353 -11.446 -22.534 1.00 92.75 296 GLY A C 1
ATOM 2248 O O . GLY A 1 296 ? 10.858 -10.329 -22.409 1.00 92.75 296 GLY A O 1
ATOM 2249 N N . ASN A 1 297 ? 9.714 -12.058 -21.540 1.00 87.81 297 ASN A N 1
ATOM 2250 C CA . ASN A 1 297 ? 9.586 -11.469 -20.211 1.00 87.81 297 ASN A CA 1
ATOM 2251 C C . ASN A 1 297 ? 10.953 -11.430 -19.510 1.00 87.81 297 ASN A C 1
ATOM 2253 O O . ASN A 1 297 ? 11.608 -12.460 -19.361 1.00 87.81 297 ASN A O 1
ATOM 2257 N N . THR A 1 298 ? 11.378 -10.252 -19.058 1.00 82.12 298 THR A N 1
ATOM 2258 C CA . THR A 1 298 ? 12.557 -10.098 -18.190 1.00 82.12 298 THR A CA 1
ATOM 2259 C C . THR A 1 298 ? 12.303 -10.748 -16.829 1.00 82.12 298 THR A C 1
ATOM 2261 O O . THR A 1 298 ? 11.165 -11.070 -16.523 1.00 82.12 298 THR A O 1
ATOM 2264 N N . PRO A 1 299 ? 13.285 -10.922 -15.936 1.00 77.38 299 PRO A N 1
ATOM 2265 C CA . PRO A 1 299 ? 12.975 -11.199 -14.533 1.00 77.38 299 PRO A CA 1
ATOM 2266 C C . PRO A 1 299 ? 12.057 -10.119 -13.935 1.00 77.38 299 PRO A C 1
ATOM 2268 O O . PRO A 1 299 ? 12.099 -8.959 -14.361 1.00 77.38 299 PRO A O 1
ATOM 2271 N N . ARG A 1 300 ? 11.221 -10.501 -12.962 1.00 78.38 300 ARG A N 1
ATOM 2272 C CA . ARG A 1 300 ? 10.482 -9.541 -12.129 1.00 78.38 300 ARG A CA 1
ATOM 2273 C C . ARG A 1 300 ? 11.501 -8.817 -11.254 1.00 78.38 300 ARG A C 1
ATOM 2275 O O . ARG A 1 300 ? 12.301 -9.461 -10.583 1.00 78.38 300 ARG A O 1
ATOM 2282 N N . VAL A 1 301 ? 11.467 -7.497 -11.281 1.00 72.75 301 VAL A N 1
ATOM 2283 C CA . VAL A 1 301 ? 12.335 -6.625 -10.486 1.00 72.75 301 VAL A CA 1
ATOM 2284 C C . VAL A 1 301 ? 11.472 -5.677 -9.659 1.00 72.75 301 VAL A C 1
ATOM 2286 O O . VAL A 1 301 ? 10.263 -5.605 -9.878 1.00 72.75 301 VAL A O 1
ATOM 2289 N N . GLY A 1 302 ? 12.053 -4.959 -8.702 1.00 80.12 302 GLY A N 1
ATOM 2290 C CA . GLY A 1 302 ? 11.288 -4.026 -7.877 1.00 80.12 302 GLY A CA 1
ATOM 2291 C C . GLY A 1 302 ? 12.088 -2.833 -7.384 1.00 80.12 302 GLY A C 1
ATOM 2292 O O . GLY A 1 302 ? 13.306 -2.767 -7.545 1.00 80.12 302 GLY A O 1
ATOM 2293 N N . ASN A 1 303 ? 11.386 -1.870 -6.786 1.00 76.94 303 ASN A N 1
ATOM 2294 C CA . ASN A 1 303 ? 11.969 -0.798 -5.969 1.00 76.94 303 ASN A CA 1
ATOM 2295 C C . ASN A 1 303 ? 13.203 -0.123 -6.609 1.00 76.94 303 ASN A C 1
ATOM 2297 O O . ASN A 1 303 ? 14.324 -0.137 -6.093 1.00 76.94 303 ASN A O 1
ATOM 2301 N N . GLY A 1 304 ? 12.982 0.449 -7.791 1.00 80.69 304 GLY A N 1
ATOM 2302 C CA . GLY A 1 304 ? 13.953 1.206 -8.584 1.00 80.69 304 GLY A CA 1
ATOM 2303 C C . GLY A 1 304 ? 14.934 0.384 -9.427 1.00 80.69 304 GLY A C 1
ATOM 2304 O O . GLY A 1 304 ? 15.773 0.976 -10.104 1.00 80.69 304 GLY A O 1
ATOM 2305 N N . GLN A 1 305 ? 14.862 -0.950 -9.412 1.00 78.19 305 GLN A N 1
ATOM 2306 C CA . GLN A 1 305 ? 15.674 -1.804 -10.286 1.00 78.19 305 GLN A CA 1
ATOM 2307 C C . GLN A 1 305 ? 15.306 -1.656 -11.768 1.00 78.19 305 GLN A C 1
ATOM 2309 O O . GLN A 1 305 ? 14.146 -1.635 -12.143 1.00 78.19 305 GLN A O 1
ATOM 2314 N N . PHE A 1 306 ? 16.296 -1.612 -12.656 1.00 87.12 306 PHE A N 1
ATOM 2315 C CA . PHE A 1 306 ? 16.003 -1.456 -14.080 1.00 87.12 306 PHE A CA 1
ATOM 2316 C C . PHE A 1 306 ? 15.447 -2.743 -14.709 1.00 87.12 306 PHE A C 1
ATOM 2318 O O . PHE A 1 306 ? 16.028 -3.815 -14.550 1.00 87.12 306 PHE A O 1
ATOM 2325 N N . SER A 1 307 ? 14.372 -2.606 -15.483 1.00 89.62 307 SER A N 1
ATOM 2326 C CA . SER A 1 307 ? 13.735 -3.667 -16.261 1.00 89.62 307 SER A CA 1
ATOM 2327 C C . SER A 1 307 ? 13.854 -3.373 -17.757 1.00 89.62 307 SER A C 1
ATOM 2329 O O . SER A 1 307 ? 13.447 -2.306 -18.215 1.00 89.62 307 SER A O 1
ATOM 2331 N N . GLY A 1 308 ? 14.415 -4.303 -18.531 1.00 94.31 308 GLY A N 1
ATOM 2332 C CA . GLY A 1 308 ? 14.644 -4.153 -19.972 1.00 94.31 308 GLY A CA 1
ATOM 2333 C C . GLY A 1 308 ? 16.126 -4.100 -20.344 1.00 94.31 308 GLY A C 1
ATOM 2334 O O . GLY A 1 308 ? 16.979 -4.641 -19.642 1.00 94.31 308 GLY A O 1
ATOM 2335 N N . THR A 1 309 ? 16.448 -3.452 -21.462 1.00 92.19 309 THR A N 1
ATOM 2336 C CA . THR A 1 309 ? 17.816 -3.362 -21.994 1.00 92.19 309 THR A CA 1
ATOM 2337 C C . THR A 1 309 ? 18.194 -1.916 -22.283 1.00 92.19 309 THR A C 1
ATOM 2339 O O . THR A 1 309 ? 17.403 -1.186 -22.862 1.00 92.19 309 THR A O 1
ATOM 2342 N N . ARG A 1 310 ? 19.412 -1.494 -21.931 1.00 91.19 310 ARG A N 1
ATOM 2343 C CA . ARG A 1 310 ? 19.958 -0.201 -22.376 1.00 91.19 310 ARG A CA 1
ATOM 2344 C C . ARG A 1 310 ? 20.872 -0.406 -23.573 1.00 91.19 310 ARG A C 1
ATOM 2346 O O . ARG A 1 310 ? 21.764 -1.249 -23.505 1.00 91.19 310 ARG A O 1
ATOM 2353 N N . GLY A 1 311 ? 20.671 0.353 -24.649 1.00 86.25 311 GLY A N 1
ATOM 2354 C CA . GLY A 1 311 ? 21.608 0.418 -25.775 1.00 86.25 311 GLY A CA 1
ATOM 2355 C C . GLY A 1 311 ? 21.723 -0.861 -26.612 1.00 86.25 311 GLY A C 1
ATOM 2356 O O . GLY A 1 311 ? 22.547 -0.924 -27.519 1.00 86.25 311 GLY A O 1
ATOM 2357 N N . GLN A 1 312 ? 20.894 -1.877 -26.354 1.00 93.19 312 GLN A N 1
ATOM 2358 C CA . GLN A 1 312 ? 20.859 -3.111 -27.152 1.00 93.19 312 GLN A CA 1
ATOM 2359 C C . GLN A 1 312 ? 19.926 -3.004 -28.362 1.00 93.19 312 GLN A C 1
ATOM 2361 O O . GLN A 1 312 ? 19.765 -3.965 -29.108 1.00 93.19 312 GLN A O 1
ATOM 2366 N N . SER A 1 313 ? 19.297 -1.844 -28.557 1.00 93.56 313 SER A N 1
ATOM 2367 C CA . SER A 1 313 ? 18.340 -1.593 -29.634 1.00 93.56 313 SER A CA 1
ATOM 2368 C C . SER A 1 313 ? 17.116 -2.512 -29.652 1.00 93.56 313 SER A C 1
ATOM 2370 O O . SER A 1 313 ? 16.468 -2.658 -30.686 1.00 93.56 313 SER A O 1
ATOM 2372 N N . LYS A 1 314 ? 16.768 -3.108 -28.507 1.00 95.44 314 LYS A N 1
ATOM 2373 C CA . LYS A 1 314 ? 15.584 -3.956 -28.351 1.00 95.44 314 LYS A CA 1
ATOM 2374 C C . LYS A 1 314 ? 14.433 -3.141 -27.776 1.00 95.44 314 LYS A C 1
ATOM 2376 O O . LYS A 1 314 ? 14.611 -2.409 -26.806 1.00 95.44 314 LYS A O 1
ATOM 2381 N N . ARG A 1 315 ? 13.249 -3.259 -28.379 1.00 97.50 315 ARG A N 1
ATOM 2382 C CA . ARG A 1 315 ? 12.036 -2.585 -27.885 1.00 97.50 315 ARG A CA 1
ATOM 2383 C C . ARG A 1 315 ? 11.414 -3.345 -26.717 1.00 97.50 315 ARG A C 1
ATOM 2385 O O . ARG A 1 315 ? 11.349 -4.572 -26.738 1.00 97.50 315 ARG A O 1
ATOM 2392 N N . VAL A 1 316 ? 10.880 -2.601 -25.759 1.00 98.31 316 VAL A N 1
ATOM 2393 C CA . VAL A 1 316 ? 9.836 -3.078 -24.853 1.00 98.31 316 VAL A CA 1
ATOM 2394 C C . VAL A 1 316 ? 8.518 -3.072 -25.625 1.00 98.31 316 VAL A C 1
ATOM 2396 O O . VAL A 1 316 ? 8.166 -2.070 -26.249 1.00 98.31 316 VAL A O 1
ATOM 2399 N N . GLU A 1 317 ? 7.805 -4.192 -25.609 1.00 98.25 317 GLU A N 1
ATOM 2400 C CA . GLU A 1 317 ? 6.499 -4.356 -26.265 1.00 98.25 317 GLU A CA 1
ATOM 2401 C C . GLU A 1 317 ? 5.337 -4.306 -25.259 1.00 98.25 317 GLU A C 1
ATOM 2403 O O . GLU A 1 317 ? 4.227 -3.904 -25.613 1.00 98.25 317 GLU A O 1
ATOM 2408 N N . ALA A 1 318 ? 5.601 -4.657 -23.994 1.00 97.75 318 ALA A N 1
ATOM 2409 C CA . ALA A 1 318 ? 4.649 -4.547 -22.893 1.00 97.75 318 ALA A CA 1
ATOM 2410 C C . ALA A 1 318 ? 5.341 -4.401 -21.530 1.00 97.75 318 ALA A C 1
ATOM 2412 O O . ALA A 1 318 ? 6.503 -4.788 -21.376 1.00 97.75 318 ALA A O 1
ATOM 2413 N N . ILE A 1 319 ? 4.608 -3.886 -20.541 1.00 97.31 319 ILE A N 1
ATOM 2414 C CA . ILE A 1 319 ? 5.023 -3.843 -19.132 1.00 97.31 319 ILE A CA 1
ATOM 2415 C C . ILE A 1 319 ? 3.951 -4.455 -18.232 1.00 97.31 319 ILE A C 1
ATOM 2417 O O . ILE A 1 319 ? 2.766 -4.385 -18.542 1.00 97.31 319 ILE A O 1
ATOM 2421 N N . SER A 1 320 ? 4.365 -5.008 -17.100 1.00 88.62 320 SER A N 1
ATOM 2422 C CA . SER A 1 320 ? 3.464 -5.405 -16.015 1.00 88.62 320 SER A CA 1
ATOM 2423 C C . SER A 1 320 ? 3.968 -4.816 -14.708 1.00 88.62 320 SER A C 1
ATOM 2425 O O . SER A 1 320 ? 5.182 -4.776 -14.489 1.00 88.62 320 SER A O 1
ATOM 2427 N N . VAL A 1 321 ? 3.048 -4.321 -13.879 1.00 88.75 321 VAL A N 1
ATOM 2428 C CA . VAL A 1 321 ? 3.342 -3.591 -12.641 1.00 88.75 321 VAL A CA 1
ATOM 2429 C C . VAL A 1 321 ? 2.350 -4.019 -11.567 1.00 88.75 321 VAL A C 1
ATOM 2431 O O . VAL A 1 321 ? 1.165 -4.182 -11.859 1.00 88.75 321 VAL A O 1
ATOM 2434 N N . TRP A 1 322 ? 2.856 -4.189 -10.350 1.00 80.38 322 TRP A N 1
ATOM 2435 C CA . TRP A 1 322 ? 2.093 -4.555 -9.161 1.00 80.38 322 TRP A CA 1
ATOM 2436 C C . TRP A 1 322 ? 2.606 -3.747 -7.976 1.00 80.38 322 TRP A C 1
ATOM 2438 O O . TRP A 1 322 ? 3.828 -3.634 -7.806 1.00 80.38 322 TRP A O 1
ATOM 2448 N N . VAL A 1 323 ? 1.704 -3.239 -7.147 1.00 80.31 323 VAL A N 1
ATOM 2449 C CA . VAL A 1 323 ? 2.032 -2.698 -5.828 1.00 80.31 323 VAL A CA 1
ATOM 2450 C C . VAL A 1 323 ? 1.394 -3.598 -4.784 1.00 80.31 323 VAL A C 1
ATOM 2452 O O . VAL A 1 323 ? 0.285 -4.076 -4.956 1.00 80.31 323 VAL A O 1
ATOM 2455 N N . GLN A 1 324 ? 2.121 -3.889 -3.715 1.00 68.12 324 GLN A N 1
ATOM 2456 C CA . GLN A 1 324 ? 1.590 -4.713 -2.637 1.00 68.12 324 GLN A CA 1
ATOM 2457 C C . GLN A 1 324 ? 2.149 -4.251 -1.296 1.00 68.12 324 GLN A C 1
ATOM 2459 O O . GLN A 1 324 ? 3.275 -3.744 -1.250 1.00 68.12 324 GLN A O 1
ATOM 2464 N N . PRO A 1 325 ? 1.409 -4.441 -0.195 1.00 62.38 325 PRO A N 1
ATOM 2465 C CA . PRO A 1 325 ? 1.955 -4.317 1.146 1.00 62.38 325 PRO A CA 1
ATOM 2466 C C . PRO A 1 325 ? 3.264 -5.101 1.281 1.00 62.38 325 PRO A C 1
ATOM 2468 O O . PRO A 1 325 ? 3.357 -6.258 0.863 1.00 62.38 325 PRO A O 1
ATOM 2471 N N . LYS A 1 326 ? 4.286 -4.477 1.873 1.00 59.38 326 LYS A N 1
ATOM 2472 C CA . LYS A 1 326 ? 5.525 -5.167 2.218 1.00 59.38 326 LYS A CA 1
ATOM 2473 C C . LYS A 1 326 ? 5.213 -6.087 3.401 1.00 59.38 326 LYS A C 1
ATOM 2475 O O . LYS A 1 326 ? 4.818 -5.584 4.461 1.00 59.38 326 LYS A O 1
ATOM 2480 N N . PRO A 1 327 ? 5.372 -7.414 3.259 1.00 48.00 327 PRO A N 1
ATOM 2481 C CA . PRO A 1 327 ? 5.211 -8.310 4.389 1.00 48.00 327 PRO A CA 1
ATOM 2482 C C . PRO A 1 327 ? 6.305 -7.995 5.412 1.00 48.00 327 PRO A C 1
ATOM 2484 O O . PRO A 1 327 ? 7.491 -7.983 5.077 1.00 48.00 327 PRO A O 1
ATOM 2487 N N . GLN A 1 328 ? 5.920 -7.739 6.663 1.00 48.88 328 GLN A N 1
ATOM 2488 C CA . GLN A 1 328 ? 6.891 -7.815 7.752 1.00 48.88 328 GLN A CA 1
ATOM 2489 C C . GLN A 1 328 ? 7.307 -9.283 7.882 1.00 48.88 328 GLN A C 1
ATOM 2491 O O . GLN A 1 328 ? 6.431 -10.155 7.876 1.00 48.88 328 GLN A O 1
ATOM 2496 N N . PRO A 1 329 ? 8.610 -9.597 7.946 1.00 44.25 329 PRO A N 1
ATOM 2497 C CA . PRO A 1 329 ? 9.031 -10.978 8.088 1.00 44.25 329 PRO A CA 1
ATOM 2498 C C . PRO A 1 329 ? 8.483 -11.523 9.409 1.00 44.25 329 PRO A C 1
ATOM 2500 O O . PRO A 1 329 ? 8.820 -11.032 10.478 1.00 44.25 329 PRO A O 1
ATOM 2503 N N . SER A 1 330 ? 7.639 -12.554 9.335 1.00 43.00 330 SER A N 1
ATOM 2504 C CA . SER A 1 330 ? 7.093 -13.236 10.518 1.00 43.00 330 SER A CA 1
ATOM 2505 C C . SER A 1 330 ? 8.176 -13.912 11.369 1.00 43.00 330 SER A C 1
ATOM 2507 O O . SER A 1 330 ? 7.939 -14.234 12.528 1.00 43.00 330 SER A O 1
ATOM 2509 N N . ASN A 1 331 ? 9.364 -14.111 10.792 1.00 56.44 331 ASN A N 1
ATOM 2510 C CA . ASN A 1 331 ? 10.574 -14.560 11.465 1.00 56.44 331 ASN A CA 1
ATOM 2511 C C . ASN A 1 331 ? 11.789 -13.876 10.799 1.00 56.44 331 ASN A C 1
ATOM 2513 O O . ASN A 1 331 ? 12.297 -14.409 9.804 1.00 56.44 331 ASN A O 1
ATOM 2517 N N . PRO A 1 332 ? 12.182 -12.662 11.232 1.00 61.44 332 PRO A N 1
ATOM 2518 C CA . PRO A 1 332 ? 13.357 -11.978 10.693 1.00 61.44 332 PRO A CA 1
ATOM 2519 C C . PRO A 1 332 ? 14.643 -12.729 11.067 1.00 61.44 332 PRO A C 1
ATOM 2521 O O . PRO A 1 332 ? 14.753 -13.266 12.165 1.00 61.44 332 PRO A O 1
ATOM 2524 N N . ASP A 1 333 ? 15.633 -12.745 10.170 1.00 63.75 333 ASP A N 1
ATOM 2525 C CA . ASP A 1 333 ? 16.985 -13.228 10.488 1.00 63.75 333 ASP A CA 1
ATOM 2526 C C . ASP A 1 333 ? 17.754 -12.193 11.340 1.00 63.75 333 ASP A C 1
ATOM 2528 O O . ASP A 1 333 ? 18.640 -12.558 12.119 1.00 63.75 333 ASP A O 1
ATOM 2532 N N . ILE A 1 334 ? 17.418 -10.904 11.175 1.00 68.69 334 ILE A N 1
ATOM 2533 C CA . ILE A 1 334 ? 17.984 -9.748 11.888 1.00 68.69 334 ILE A CA 1
ATOM 2534 C C . ILE A 1 334 ? 16.851 -8.790 12.263 1.00 68.69 334 ILE A C 1
ATOM 2536 O O . ILE A 1 334 ? 16.093 -8.377 11.383 1.00 68.69 334 ILE A O 1
ATOM 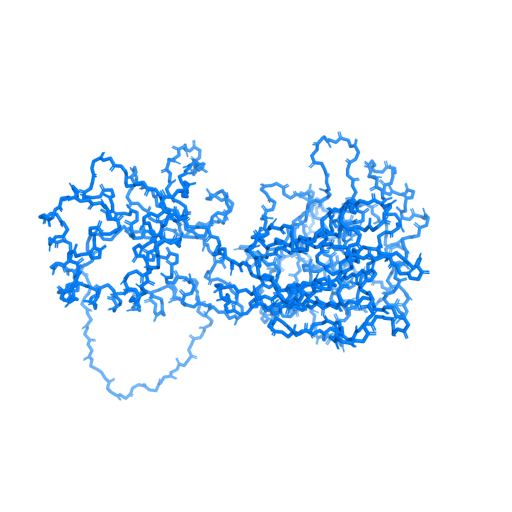2540 N N . ASP A 1 335 ? 16.776 -8.384 13.532 1.00 65.12 335 ASP A N 1
ATOM 2541 C CA . ASP A 1 335 ? 15.777 -7.422 14.014 1.00 65.12 335 ASP A CA 1
ATOM 2542 C C . ASP A 1 335 ? 16.423 -6.118 14.501 1.00 65.12 335 ASP A C 1
ATOM 2544 O O . ASP A 1 335 ? 17.152 -6.082 15.493 1.00 65.12 335 ASP A O 1
ATOM 2548 N N . ILE A 1 336 ? 16.163 -5.010 13.806 1.00 67.75 336 ILE A N 1
ATOM 2549 C CA . ILE A 1 336 ? 16.678 -3.685 14.162 1.00 67.75 336 ILE A CA 1
ATOM 2550 C C . ILE A 1 336 ? 15.638 -2.942 14.998 1.00 67.75 336 ILE A C 1
ATOM 2552 O O . ILE A 1 336 ? 14.653 -2.422 14.483 1.00 67.75 336 ILE A O 1
ATOM 2556 N N . GLN A 1 337 ? 15.901 -2.825 16.296 1.00 63.38 337 GLN A N 1
ATOM 2557 C CA . GLN A 1 337 ? 15.054 -2.173 17.287 1.00 63.38 337 GLN A CA 1
ATOM 2558 C C . GLN A 1 337 ? 15.520 -0.737 17.581 1.00 63.38 337 GLN A C 1
ATOM 2560 O O . GLN A 1 337 ? 16.566 -0.480 18.183 1.00 63.38 337 GLN A O 1
ATOM 2565 N N . LEU A 1 338 ? 14.694 0.244 17.230 1.00 60.84 338 LEU A N 1
ATOM 2566 C CA . LEU A 1 338 ? 14.974 1.664 17.459 1.00 60.84 338 LEU A CA 1
ATOM 2567 C C . LEU A 1 338 ? 14.446 2.099 18.840 1.00 60.84 338 LEU A C 1
ATOM 2569 O O . LEU A 1 338 ? 13.234 2.124 19.054 1.00 60.84 338 LEU A O 1
ATOM 2573 N N . SER A 1 339 ? 15.317 2.436 19.800 1.00 57.38 339 SER A N 1
ATOM 2574 C CA . SER A 1 339 ? 14.935 2.772 21.189 1.00 57.38 339 SER A CA 1
ATOM 2575 C C . SER A 1 339 ? 14.978 4.279 21.475 1.00 57.38 339 SER A C 1
ATOM 2577 O O . SER A 1 339 ? 15.825 5.005 20.962 1.00 57.38 339 SER A O 1
ATOM 2579 N N . TYR A 1 340 ? 14.052 4.766 22.313 1.00 58.25 340 TYR A N 1
ATOM 2580 C CA . TYR A 1 340 ? 13.733 6.194 22.468 1.00 58.25 340 TYR A CA 1
ATOM 2581 C C . TYR A 1 340 ? 13.816 6.697 23.923 1.00 58.25 340 TYR A C 1
ATOM 2583 O O . TYR A 1 340 ? 12.780 7.000 24.518 1.00 58.25 340 TYR A O 1
ATOM 2591 N N . PRO A 1 341 ? 15.004 6.864 24.530 1.00 48.84 341 PRO A N 1
ATOM 2592 C CA . PRO A 1 341 ? 15.062 7.459 25.861 1.00 48.84 341 PRO A CA 1
ATOM 2593 C C . PRO A 1 341 ? 14.789 8.977 25.851 1.00 48.84 341 PRO A C 1
ATOM 2595 O O . PRO A 1 341 ? 14.076 9.433 26.740 1.00 48.84 341 PRO A O 1
ATOM 2598 N N . LYS A 1 342 ? 15.265 9.762 24.859 1.00 45.81 342 LYS A N 1
ATOM 2599 C CA . LYS A 1 342 ? 14.890 11.185 24.622 1.00 45.81 342 LYS A CA 1
ATOM 2600 C C . LYS A 1 342 ? 15.193 11.617 23.171 1.00 45.81 342 LYS A C 1
ATOM 2602 O O . LYS A 1 342 ? 16.314 11.424 22.724 1.00 45.81 342 LYS A O 1
ATOM 2607 N N . GLY A 1 343 ? 14.237 12.250 22.476 1.00 50.91 343 GLY A N 1
ATOM 2608 C CA . GLY A 1 343 ? 14.462 12.932 21.181 1.00 50.91 343 GLY A CA 1
ATOM 2609 C C . GLY A 1 343 ? 14.544 12.021 19.949 1.00 50.91 343 GLY A C 1
ATOM 2610 O O . GLY A 1 343 ? 15.560 12.006 19.282 1.00 50.91 343 GLY A O 1
ATOM 2611 N N . GLY A 1 344 ? 13.488 11.251 19.681 1.00 56.53 344 GLY A N 1
ATOM 2612 C CA . GLY A 1 344 ? 13.440 10.154 18.708 1.00 56.53 344 GLY A CA 1
ATOM 2613 C C . GLY A 1 344 ? 13.992 10.340 17.290 1.00 56.53 344 GLY A C 1
ATOM 2614 O O . GLY A 1 344 ? 14.111 11.461 16.815 1.00 56.53 344 GLY A O 1
ATOM 2615 N N . PHE A 1 345 ? 14.227 9.215 16.597 1.00 59.53 345 PHE A N 1
ATOM 2616 C CA . PHE A 1 345 ? 14.487 9.203 15.154 1.00 59.53 345 PHE A CA 1
ATOM 2617 C C . PHE A 1 345 ? 13.338 9.853 14.377 1.00 59.53 345 PHE A C 1
ATOM 2619 O O . PHE A 1 345 ? 12.164 9.585 14.659 1.00 59.53 345 PHE A O 1
ATOM 2626 N N . THR A 1 346 ? 13.668 10.671 13.382 1.00 59.66 346 THR A N 1
ATOM 2627 C CA . THR A 1 346 ? 12.688 11.220 12.440 1.00 59.66 346 THR A CA 1
ATOM 2628 C C . THR A 1 346 ? 12.260 10.159 11.420 1.00 59.66 346 THR A C 1
ATOM 2630 O O . THR A 1 346 ? 12.979 9.194 11.164 1.00 59.66 346 THR A O 1
ATOM 2633 N N . GLN A 1 347 ? 11.104 10.345 10.773 1.00 54.22 347 GLN A N 1
ATOM 2634 C CA . GLN A 1 347 ? 10.647 9.453 9.697 1.00 54.22 347 GLN A CA 1
ATOM 2635 C C . GLN A 1 347 ? 11.669 9.312 8.561 1.00 54.22 347 GLN A C 1
ATOM 2637 O O . GLN A 1 347 ? 11.815 8.233 7.998 1.00 54.22 347 GLN A O 1
ATOM 2642 N N . SER A 1 348 ? 12.395 10.385 8.235 1.00 57.56 348 SER A N 1
ATOM 2643 C CA . SER A 1 348 ? 13.439 10.341 7.206 1.00 57.56 348 SER A CA 1
ATOM 2644 C C . SER A 1 348 ? 14.563 9.383 7.597 1.00 57.56 348 SER A C 1
ATOM 2646 O O . SER A 1 348 ? 15.051 8.622 6.769 1.00 57.56 348 SER A O 1
ATOM 2648 N N . GLU A 1 349 ? 14.931 9.380 8.875 1.00 64.19 349 GLU A N 1
ATOM 2649 C CA . GLU A 1 349 ? 15.998 8.544 9.421 1.00 64.19 349 GLU A CA 1
ATOM 2650 C C . GLU A 1 349 ? 15.567 7.074 9.487 1.00 64.19 349 GLU A C 1
ATOM 2652 O O . GLU A 1 349 ? 16.339 6.191 9.121 1.00 64.19 349 GLU A O 1
ATOM 2657 N N . MET A 1 350 ? 14.311 6.803 9.862 1.00 64.00 350 MET A N 1
ATOM 2658 C CA . MET A 1 350 ? 13.741 5.448 9.817 1.00 64.00 350 MET A CA 1
ATOM 2659 C C . MET A 1 350 ? 13.689 4.897 8.391 1.00 64.00 350 MET A C 1
ATOM 2661 O O . MET A 1 350 ? 14.180 3.799 8.142 1.00 64.00 350 MET A O 1
ATOM 2665 N N . ASN A 1 351 ? 13.225 5.704 7.434 1.00 63.00 351 ASN A N 1
ATOM 2666 C CA . ASN A 1 351 ? 13.205 5.322 6.023 1.00 63.00 351 ASN A CA 1
ATOM 2667 C C . ASN A 1 351 ? 14.625 5.066 5.478 1.00 63.00 351 ASN A C 1
ATOM 2669 O O . ASN A 1 351 ? 14.812 4.225 4.603 1.00 63.00 351 ASN A O 1
ATOM 2673 N N . GLN A 1 352 ? 15.641 5.789 5.963 1.00 67.50 352 GLN A N 1
ATOM 2674 C CA . GLN A 1 352 ? 17.044 5.550 5.602 1.00 67.50 352 GLN A CA 1
ATOM 2675 C C . GLN A 1 352 ? 17.565 4.215 6.162 1.00 67.50 352 GLN A C 1
ATOM 2677 O O . GLN A 1 352 ? 18.276 3.498 5.457 1.00 67.50 352 GLN A O 1
ATOM 2682 N N . MET A 1 353 ? 17.179 3.844 7.385 1.00 70.62 353 MET A N 1
ATOM 2683 C CA . MET A 1 353 ? 17.540 2.551 7.983 1.00 70.62 353 MET A CA 1
ATOM 2684 C C . MET A 1 353 ? 16.855 1.377 7.268 1.00 70.62 353 MET A C 1
ATOM 2686 O O . MET A 1 353 ? 17.511 0.389 6.945 1.00 70.62 353 MET A O 1
ATOM 2690 N N . GLU A 1 354 ? 15.575 1.512 6.917 1.00 69.62 354 GLU A N 1
ATOM 2691 C CA . GLU A 1 354 ? 14.846 0.516 6.117 1.00 69.62 354 GLU A CA 1
ATOM 2692 C C . GLU A 1 354 ? 15.447 0.345 4.716 1.00 69.62 354 GLU A C 1
ATOM 2694 O O . GLU A 1 354 ? 15.573 -0.777 4.229 1.00 69.62 354 GLU A O 1
ATOM 2699 N N . LYS A 1 355 ? 15.888 1.434 4.073 1.00 71.06 355 LYS A N 1
ATOM 2700 C CA . LYS A 1 355 ? 16.624 1.358 2.798 1.00 71.06 355 LYS A CA 1
ATOM 2701 C C . LYS A 1 355 ? 17.931 0.574 2.930 1.00 71.06 355 LYS A C 1
ATOM 2703 O O . LYS A 1 355 ? 18.261 -0.210 2.044 1.00 71.06 355 LYS A O 1
ATOM 2708 N N . ALA A 1 356 ? 18.678 0.772 4.017 1.00 71.38 356 ALA A N 1
ATOM 2709 C CA . ALA A 1 356 ? 19.909 0.023 4.261 1.00 71.38 356 ALA A CA 1
ATOM 2710 C C . ALA A 1 356 ? 19.62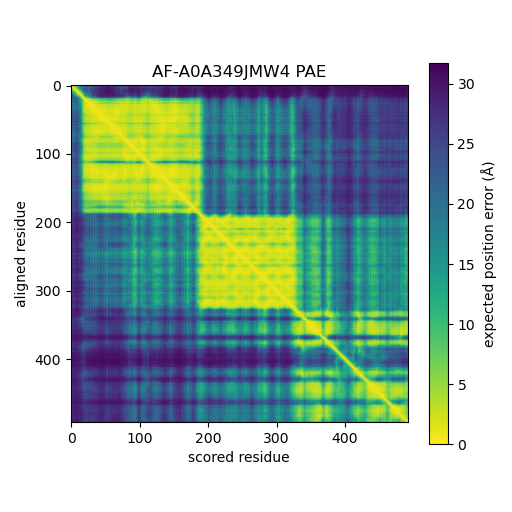8 -1.477 4.442 1.00 71.38 356 ALA A C 1
ATOM 2712 O O . ALA A 1 356 ? 20.315 -2.296 3.833 1.00 71.38 356 ALA A O 1
ATOM 2713 N N . ALA A 1 357 ? 18.586 -1.824 5.206 1.00 74.25 357 ALA A N 1
ATOM 2714 C CA . ALA A 1 357 ? 18.112 -3.197 5.348 1.00 74.25 357 ALA A CA 1
ATOM 2715 C C . ALA A 1 357 ? 17.764 -3.810 3.981 1.00 74.25 357 ALA A C 1
ATOM 2717 O O . ALA A 1 357 ? 18.347 -4.819 3.598 1.00 74.25 357 ALA A O 1
ATOM 2718 N N . GLN A 1 358 ? 16.933 -3.134 3.181 1.00 72.00 358 GLN A N 1
ATOM 2719 C CA . GLN A 1 358 ? 16.548 -3.578 1.833 1.00 72.00 358 GLN A CA 1
ATOM 2720 C C . GLN A 1 358 ? 17.744 -3.805 0.902 1.00 72.00 358 GLN A C 1
ATOM 2722 O O . GLN A 1 358 ? 17.728 -4.713 0.070 1.00 72.00 358 GLN A O 1
ATOM 2727 N N . ASN A 1 359 ? 18.788 -2.984 1.013 1.00 73.25 359 ASN A N 1
ATOM 2728 C CA . ASN A 1 359 ? 19.989 -3.170 0.212 1.00 73.25 359 ASN A CA 1
ATOM 2729 C C . ASN A 1 359 ? 20.735 -4.456 0.595 1.00 73.25 359 ASN A C 1
ATOM 2731 O O . ASN A 1 359 ? 21.207 -5.150 -0.300 1.00 73.25 359 ASN A O 1
ATOM 2735 N N . TRP A 1 360 ? 20.793 -4.815 1.880 1.00 74.19 360 TRP A N 1
ATOM 2736 C CA . TRP A 1 360 ? 21.341 -6.102 2.318 1.00 74.19 360 TRP A CA 1
ATOM 2737 C C . TRP A 1 360 ? 20.474 -7.287 1.888 1.00 74.19 360 TRP A C 1
ATOM 2739 O O . TRP A 1 360 ? 21.021 -8.253 1.354 1.00 74.19 360 TRP A O 1
ATOM 2749 N N . GLU A 1 361 ? 19.146 -7.187 2.031 1.00 74.75 361 GLU A N 1
ATOM 2750 C CA . GLU A 1 361 ? 18.199 -8.202 1.536 1.00 74.75 361 GLU A CA 1
ATOM 2751 C C . GLU A 1 361 ? 18.444 -8.466 0.040 1.00 74.75 361 GLU A C 1
ATOM 2753 O O . GLU A 1 361 ? 18.568 -9.600 -0.396 1.00 74.75 361 GLU A O 1
ATOM 2758 N N . ARG A 1 362 ? 18.641 -7.425 -0.774 1.00 68.94 362 ARG A N 1
ATOM 2759 C CA . ARG A 1 362 ? 18.882 -7.584 -2.219 1.00 68.94 362 ARG A CA 1
ATOM 2760 C C . ARG A 1 362 ? 20.194 -8.279 -2.587 1.00 68.94 362 ARG A C 1
ATOM 2762 O O . ARG A 1 362 ? 20.283 -8.815 -3.688 1.00 68.94 362 ARG A O 1
ATOM 2769 N N . ILE A 1 363 ? 21.215 -8.201 -1.738 1.00 69.06 363 ILE A N 1
ATOM 2770 C CA . ILE A 1 363 ? 22.568 -8.698 -2.038 1.00 69.06 363 ILE A CA 1
ATOM 2771 C C . ILE A 1 363 ? 22.750 -10.127 -1.532 1.00 69.06 363 ILE A C 1
ATOM 2773 O O . ILE A 1 363 ? 23.479 -10.904 -2.150 1.00 69.06 363 ILE A O 1
ATOM 2777 N N . ILE A 1 364 ? 22.110 -10.466 -0.412 1.00 70.19 364 ILE A N 1
ATOM 2778 C CA . ILE A 1 364 ? 22.331 -11.718 0.304 1.00 70.19 364 ILE A CA 1
ATOM 2779 C C . ILE A 1 364 ? 21.168 -12.681 0.084 1.00 70.19 364 ILE A C 1
ATOM 2781 O O . ILE A 1 364 ? 20.027 -12.442 0.474 1.00 70.19 364 ILE A O 1
ATOM 2785 N N . THR A 1 365 ? 21.500 -13.838 -0.471 1.00 65.62 365 THR A N 1
ATOM 2786 C CA . THR A 1 365 ? 20.607 -14.986 -0.635 1.00 65.62 365 THR A CA 1
ATOM 2787 C C . THR A 1 365 ? 21.103 -16.137 0.237 1.00 65.62 365 THR A C 1
ATOM 2789 O O . THR A 1 365 ? 22.307 -16.315 0.418 1.00 65.62 365 THR A O 1
ATOM 2792 N N . LYS A 1 366 ? 20.195 -16.898 0.853 1.00 59.47 366 LYS A N 1
ATOM 2793 C CA . LYS A 1 366 ? 20.559 -17.996 1.754 1.00 59.47 366 LYS A CA 1
ATOM 2794 C C . LYS A 1 366 ? 20.561 -19.312 0.979 1.00 59.47 366 LYS A C 1
ATOM 2796 O O . LYS A 1 366 ? 19.536 -19.703 0.433 1.00 59.47 366 LYS A O 1
ATOM 2801 N N . ASP A 1 367 ? 21.695 -20.010 0.958 1.00 53.66 367 ASP A N 1
ATOM 2802 C CA . ASP A 1 367 ? 21.817 -21.291 0.240 1.00 53.66 367 ASP A CA 1
ATOM 2803 C C . ASP A 1 367 ? 21.405 -22.510 1.082 1.00 53.66 367 ASP A C 1
ATOM 2805 O O . ASP A 1 367 ? 21.339 -23.624 0.561 1.00 53.66 367 ASP A O 1
ATOM 2809 N N . LYS A 1 368 ? 21.163 -22.348 2.393 1.00 41.59 368 LYS A N 1
ATOM 2810 C CA . LYS A 1 368 ? 21.108 -23.490 3.327 1.00 41.59 368 LYS A CA 1
ATOM 2811 C C . LYS A 1 368 ? 19.750 -23.819 3.938 1.00 41.59 368 LYS A C 1
ATOM 2813 O O . LYS A 1 368 ? 19.595 -24.912 4.477 1.00 41.59 368 LYS A O 1
ATOM 2818 N N . ASP A 1 369 ? 18.765 -22.942 3.833 1.00 43.88 369 ASP A N 1
ATOM 2819 C CA . ASP A 1 369 ? 17.377 -23.327 4.039 1.00 43.88 369 ASP A CA 1
ATOM 2820 C C . ASP A 1 369 ? 16.585 -22.881 2.816 1.00 43.88 369 ASP A C 1
ATOM 2822 O O . ASP A 1 369 ? 16.880 -21.884 2.167 1.00 43.88 369 ASP A O 1
ATOM 2826 N N . SER A 1 370 ? 15.599 -23.666 2.429 1.00 41.72 370 SER A N 1
ATOM 2827 C CA . SER A 1 370 ? 14.756 -23.429 1.261 1.00 41.72 370 SER A CA 1
ATOM 2828 C C . SER A 1 370 ? 13.827 -22.205 1.420 1.00 41.72 370 SER A C 1
ATOM 2830 O O . SER A 1 370 ? 12.736 -22.202 0.857 1.00 41.72 370 SER A O 1
ATOM 2832 N N . SER A 1 371 ? 14.213 -21.196 2.217 1.00 49.72 371 SER A N 1
ATOM 2833 C CA . SER A 1 371 ? 13.392 -20.038 2.592 1.00 49.72 371 SER A CA 1
ATOM 2834 C C . SER A 1 371 ? 13.660 -18.764 1.777 1.00 49.72 371 SER A C 1
ATOM 2836 O O . SER A 1 371 ? 12.824 -17.859 1.796 1.00 49.72 371 SER A O 1
ATOM 2838 N N . GLY A 1 372 ? 14.754 -18.708 1.008 1.00 62.47 372 GLY A N 1
ATOM 2839 C CA . GLY A 1 372 ? 15.071 -17.574 0.137 1.00 62.47 372 GLY A CA 1
ATOM 2840 C C . GLY A 1 372 ? 15.903 -16.468 0.802 1.00 62.47 372 GLY A C 1
ATOM 2841 O O . GLY A 1 372 ? 16.759 -16.729 1.638 1.00 62.47 372 GLY A O 1
ATOM 2842 N N . VAL A 1 373 ? 15.713 -15.242 0.312 1.00 61.41 373 VAL A N 1
ATOM 2843 C CA . VAL A 1 373 ? 16.468 -14.005 0.603 1.00 61.41 373 VAL A CA 1
ATOM 2844 C C . VAL A 1 373 ? 16.576 -13.699 2.112 1.00 61.41 373 VAL A C 1
ATOM 2846 O O . VAL A 1 373 ? 15.639 -14.003 2.849 1.00 61.41 373 VAL A O 1
ATOM 2849 N N . LEU A 1 374 ? 17.683 -13.077 2.558 1.00 68.69 374 LEU A N 1
ATOM 2850 C CA . LEU A 1 374 ? 17.859 -12.562 3.932 1.00 68.69 374 LEU A CA 1
ATOM 2851 C C . LEU A 1 374 ? 16.666 -11.678 4.346 1.00 68.69 374 LEU A C 1
ATOM 2853 O O . LEU A 1 374 ? 16.257 -10.823 3.562 1.00 68.69 374 LEU A O 1
ATOM 2857 N N . LYS A 1 375 ? 16.133 -11.852 5.563 1.00 69.88 375 LYS A N 1
ATOM 2858 C CA . LYS A 1 375 ? 14.991 -11.073 6.081 1.00 69.88 375 LYS A CA 1
ATOM 2859 C C . LYS A 1 375 ? 15.414 -10.161 7.225 1.00 69.88 375 LYS A C 1
ATOM 2861 O O . LYS A 1 375 ? 15.815 -10.655 8.278 1.00 69.88 375 LYS A O 1
ATOM 2866 N N . ILE A 1 376 ? 15.277 -8.850 7.054 1.00 70.69 376 ILE A N 1
ATOM 2867 C CA . ILE A 1 376 ? 15.645 -7.864 8.078 1.00 70.69 376 ILE A CA 1
ATOM 2868 C C . ILE A 1 376 ? 14.408 -7.049 8.467 1.00 70.69 376 ILE A C 1
ATOM 2870 O O . ILE A 1 376 ? 13.808 -6.384 7.623 1.00 70.69 376 ILE A O 1
ATOM 2874 N N . SER A 1 377 ? 14.034 -7.056 9.748 1.00 68.56 377 SER A N 1
ATOM 2875 C CA . SER A 1 377 ? 13.010 -6.150 10.284 1.00 68.56 377 SER A CA 1
ATOM 2876 C C . SER A 1 377 ? 13.643 -4.872 10.827 1.00 68.56 377 SER A C 1
ATOM 2878 O O . SER A 1 377 ? 14.740 -4.881 11.381 1.00 68.56 377 SER A O 1
ATOM 2880 N N . VAL A 1 378 ? 12.943 -3.748 10.668 1.00 67.31 378 VAL A N 1
ATOM 2881 C CA . VAL A 1 378 ? 13.291 -2.477 11.311 1.00 67.31 378 VAL A CA 1
ATOM 2882 C C . VAL A 1 378 ? 12.052 -1.994 12.043 1.00 67.31 378 VAL A C 1
ATOM 2884 O O . VAL A 1 378 ? 11.071 -1.596 11.421 1.00 67.31 378 VAL A O 1
ATOM 2887 N N . VAL A 1 379 ? 12.079 -2.063 13.368 1.00 57.78 379 VAL A N 1
ATOM 2888 C CA . VAL A 1 379 ? 10.920 -1.793 14.219 1.00 57.78 379 VAL A CA 1
ATOM 2889 C C . VAL A 1 379 ? 11.275 -0.834 15.343 1.00 57.78 379 VAL A C 1
ATOM 2891 O O . VAL A 1 379 ? 12.425 -0.676 15.762 1.00 57.78 379 VAL A O 1
ATOM 2894 N N . LYS A 1 380 ? 10.260 -0.163 15.879 1.00 57.81 380 LYS A N 1
ATOM 2895 C CA . LYS A 1 380 ? 10.421 0.615 17.103 1.00 57.81 380 LYS A CA 1
ATOM 2896 C C . LYS A 1 380 ? 10.551 -0.338 18.289 1.00 57.81 380 LYS A C 1
ATOM 2898 O O . LYS A 1 380 ? 9.695 -1.190 18.492 1.00 57.81 380 LYS A O 1
ATOM 2903 N N . SER A 1 381 ? 11.580 -0.148 19.114 1.00 53.31 381 SER A N 1
ATOM 2904 C CA . SER A 1 381 ? 11.758 -0.936 20.334 1.00 53.31 381 SER A CA 1
ATOM 2905 C C . SER A 1 381 ? 10.529 -0.786 21.246 1.00 53.31 381 SER A C 1
ATOM 2907 O O . SER A 1 381 ? 10.176 0.350 21.598 1.00 53.31 381 SER A O 1
ATOM 2909 N N . PRO A 1 382 ? 9.915 -1.894 21.702 1.00 44.47 382 PRO A N 1
ATOM 2910 C CA . PRO A 1 382 ? 8.786 -1.863 22.634 1.00 44.47 382 PRO A CA 1
ATOM 2911 C C . PRO A 1 382 ? 9.209 -1.422 24.044 1.00 44.47 382 PRO A C 1
ATOM 2913 O O . PRO A 1 382 ? 8.372 -1.061 24.871 1.00 44.47 382 PRO A O 1
ATOM 2916 N N . THR A 1 383 ? 10.515 -1.415 24.331 1.00 49.00 383 THR A N 1
ATOM 2917 C CA . THR A 1 383 ? 11.070 -0.999 25.620 1.00 49.00 383 THR A CA 1
ATOM 2918 C C . THR A 1 383 ? 11.922 0.260 25.469 1.00 49.00 383 THR A C 1
ATOM 2920 O O . THR A 1 383 ? 12.820 0.339 24.628 1.00 49.00 383 THR A O 1
ATOM 2923 N N . ALA A 1 384 ? 11.669 1.255 26.324 1.00 48.62 384 ALA A N 1
ATOM 2924 C CA . ALA A 1 384 ? 12.546 2.410 26.511 1.00 48.62 384 ALA A CA 1
ATOM 2925 C C . ALA A 1 384 ? 13.718 2.028 27.435 1.00 48.62 384 ALA A C 1
ATOM 2927 O O . ALA A 1 384 ? 13.901 2.611 28.502 1.00 48.62 384 ALA A O 1
ATOM 2928 N N . ASP A 1 385 ? 14.467 0.983 27.076 1.00 50.25 385 ASP A N 1
ATOM 2929 C CA . ASP A 1 385 ? 15.616 0.542 27.865 1.00 50.25 385 ASP A CA 1
ATOM 2930 C C . ASP A 1 385 ? 16.852 1.364 27.487 1.00 50.25 385 ASP A C 1
ATOM 2932 O O . ASP A 1 385 ? 17.238 1.414 26.321 1.00 50.25 385 ASP A O 1
ATOM 2936 N N . SER A 1 386 ? 17.464 2.018 28.478 1.00 46.81 386 SER A N 1
ATOM 2937 C CA . SER A 1 386 ? 18.626 2.896 28.337 1.00 46.81 386 SER A CA 1
ATOM 2938 C C . SER A 1 386 ? 19.976 2.162 28.304 1.00 46.81 386 SER A C 1
ATOM 2940 O O . SER A 1 386 ? 21.013 2.819 28.413 1.00 46.81 386 SER A O 1
ATOM 2942 N N . ARG A 1 387 ? 19.985 0.824 28.258 1.00 48.59 387 ARG A N 1
ATOM 2943 C CA . ARG A 1 387 ? 21.169 0.015 28.602 1.00 48.59 387 ARG A CA 1
ATOM 2944 C C . ARG A 1 387 ? 21.995 -0.521 27.419 1.00 48.59 387 ARG A C 1
ATOM 2946 O O . ARG A 1 387 ? 23.042 -1.097 27.683 1.00 48.59 387 ARG A O 1
ATOM 2953 N N . TRP A 1 388 ? 21.599 -0.300 26.157 1.00 49.41 388 TRP A N 1
ATOM 2954 C CA . TRP A 1 388 ? 22.257 -0.921 24.986 1.00 49.41 388 TRP A CA 1
ATOM 2955 C C . TRP A 1 388 ? 22.205 -0.070 23.717 1.00 49.41 388 TRP A C 1
ATOM 2957 O O . TRP A 1 388 ? 21.170 -0.092 23.059 1.00 49.41 388 TRP A O 1
ATOM 2967 N N . PHE A 1 389 ? 23.284 0.646 23.357 1.00 52.38 389 PHE A N 1
ATOM 2968 C CA . PHE A 1 389 ? 23.292 1.525 22.175 1.00 52.38 389 PHE A CA 1
ATOM 2969 C C . PHE A 1 389 ? 24.655 1.608 21.469 1.00 52.38 389 PHE A C 1
ATOM 2971 O O . PHE A 1 389 ? 25.651 1.927 22.120 1.00 52.38 389 PHE A O 1
ATOM 2978 N N . ALA A 1 390 ? 24.677 1.407 20.148 1.00 49.66 390 ALA A N 1
ATOM 2979 C CA . ALA A 1 390 ? 25.815 1.756 19.291 1.00 49.66 390 ALA A CA 1
ATOM 2980 C C . ALA A 1 390 ? 26.048 3.287 19.301 1.00 49.66 390 ALA A C 1
ATOM 2982 O O . ALA A 1 390 ? 25.090 4.056 19.166 1.00 49.66 390 ALA A O 1
ATOM 2983 N N . ASP A 1 391 ? 27.297 3.746 19.498 1.00 44.16 391 ASP A N 1
ATOM 2984 C CA . ASP A 1 391 ? 27.645 5.173 19.675 1.00 44.16 391 ASP A CA 1
ATOM 2985 C C . ASP A 1 391 ? 28.789 5.664 18.744 1.00 44.16 391 ASP A C 1
ATOM 2987 O O . ASP A 1 391 ? 29.910 5.165 18.769 1.00 44.16 391 ASP A O 1
ATOM 2991 N N . SER A 1 392 ? 28.469 6.722 17.989 1.00 46.66 392 SER A N 1
ATOM 2992 C CA . SER A 1 392 ? 29.255 7.772 17.296 1.00 46.66 392 SER A CA 1
ATOM 2993 C C . SER A 1 392 ? 30.328 7.520 16.192 1.00 46.66 392 SER A C 1
ATOM 2995 O O . SER A 1 392 ? 31.444 7.054 16.401 1.00 46.66 392 SER A O 1
ATOM 2997 N N . TYR A 1 393 ? 29.991 8.083 15.017 1.00 46.38 393 TYR A N 1
ATOM 2998 C CA . TYR A 1 393 ? 30.648 9.042 14.085 1.00 46.38 393 TYR A CA 1
ATOM 2999 C C . TYR A 1 393 ? 32.102 8.933 13.561 1.00 46.38 393 TYR A C 1
ATOM 3001 O O . TYR A 1 393 ? 32.336 9.451 12.472 1.00 46.38 393 TYR A O 1
ATOM 3009 N N . ARG A 1 394 ? 33.110 8.361 14.229 1.00 39.56 394 ARG A N 1
ATOM 3010 C CA . ARG A 1 394 ? 34.515 8.553 13.767 1.00 39.56 394 ARG A CA 1
ATOM 3011 C C . ARG A 1 394 ? 35.171 7.296 13.217 1.00 39.56 394 ARG A C 1
ATOM 3013 O O . ARG A 1 394 ? 35.870 6.683 14.005 1.00 39.56 394 ARG A O 1
ATOM 3020 N N . ASP A 1 395 ? 34.998 6.953 11.931 1.00 36.38 395 ASP A N 1
ATOM 3021 C CA . ASP A 1 395 ? 35.787 5.973 11.115 1.00 36.38 395 ASP A CA 1
ATOM 3022 C C . ASP A 1 395 ? 36.261 4.673 11.807 1.00 36.38 395 ASP A C 1
ATOM 3024 O O . ASP A 1 395 ? 37.176 3.976 11.383 1.00 36.38 395 ASP A O 1
ATOM 3028 N N . SER A 1 396 ? 35.638 4.374 12.930 1.00 38.66 396 SER A N 1
ATOM 3029 C CA . SER A 1 396 ? 36.018 3.423 13.948 1.00 38.66 396 SER A CA 1
ATOM 3030 C C . SER A 1 396 ? 34.895 3.505 14.971 1.00 38.66 396 SER A C 1
ATOM 3032 O O . SER A 1 396 ? 35.008 4.196 15.981 1.00 38.66 396 SER A O 1
ATOM 3034 N N . ALA A 1 397 ? 33.747 2.902 14.656 1.00 37.28 397 ALA A N 1
ATOM 3035 C CA . ALA A 1 397 ? 32.693 2.661 15.635 1.00 37.28 397 ALA A CA 1
ATOM 3036 C C . ALA A 1 397 ? 33.309 1.896 16.820 1.00 37.28 397 ALA A C 1
ATOM 3038 O O . ALA A 1 397 ? 33.457 0.677 16.809 1.00 37.28 397 ALA A O 1
ATOM 3039 N N . ARG A 1 398 ? 33.792 2.636 17.818 1.00 37.00 398 ARG A N 1
ATOM 3040 C CA . ARG A 1 398 ? 34.289 2.079 19.067 1.00 37.00 398 ARG A CA 1
ATOM 3041 C C . ARG A 1 398 ? 33.113 2.063 20.020 1.00 37.00 398 ARG A C 1
ATOM 3043 O O . ARG A 1 398 ? 32.749 3.096 20.576 1.00 37.00 398 ARG A O 1
ATOM 3050 N N . ASN A 1 399 ? 32.561 0.872 20.221 1.00 39.75 399 ASN A N 1
ATOM 3051 C CA . ASN A 1 399 ? 31.528 0.605 21.211 1.00 39.75 399 ASN A CA 1
ATOM 3052 C C . ASN A 1 399 ? 32.031 0.973 22.617 1.00 39.75 399 ASN A C 1
ATOM 3054 O O . ASN A 1 399 ? 32.813 0.245 23.235 1.00 39.75 399 ASN A O 1
ATOM 3058 N N . TYR A 1 400 ? 31.600 2.121 23.145 1.00 35.53 400 TYR A N 1
ATOM 3059 C CA . TYR A 1 400 ? 31.888 2.499 24.526 1.00 35.53 400 TYR A CA 1
ATOM 3060 C C . TYR A 1 400 ? 30.929 1.769 25.474 1.00 35.53 400 TYR A C 1
ATOM 3062 O O . TYR A 1 400 ? 29.781 2.167 25.666 1.00 35.53 400 TYR A O 1
ATOM 3070 N N . ARG A 1 401 ? 31.439 0.705 26.113 1.00 40.72 401 ARG A N 1
ATOM 3071 C CA . ARG A 1 401 ? 30.816 0.054 27.276 1.00 40.72 401 ARG A CA 1
ATOM 3072 C C . ARG A 1 401 ? 30.427 1.106 28.314 1.00 40.72 401 ARG A C 1
ATOM 3074 O O . ARG A 1 401 ? 31.308 1.744 28.887 1.00 40.72 401 ARG A O 1
ATOM 3081 N N . THR A 1 402 ? 29.145 1.204 28.660 1.00 35.62 402 THR A N 1
ATOM 3082 C CA . THR A 1 402 ? 28.758 1.726 29.978 1.00 35.62 402 THR A CA 1
ATOM 3083 C C . THR A 1 402 ? 27.760 0.780 30.651 1.00 35.62 402 THR A C 1
ATOM 3085 O O . THR A 1 402 ? 26.563 0.829 30.403 1.00 35.62 402 THR A O 1
ATOM 3088 N N . ASN A 1 403 ? 28.319 -0.054 31.541 1.00 34.06 403 ASN A N 1
ATOM 3089 C CA . ASN A 1 403 ? 27.691 -0.797 32.645 1.00 34.06 403 ASN A CA 1
ATOM 3090 C C . ASN A 1 403 ? 27.012 -2.155 32.377 1.00 34.06 403 ASN A C 1
ATOM 3092 O O . ASN A 1 403 ? 25.798 -2.234 32.480 1.00 34.06 403 ASN A O 1
ATOM 3096 N N . PHE A 1 404 ? 27.798 -3.237 32.253 1.00 31.27 404 PHE A N 1
ATOM 3097 C CA . PHE A 1 404 ? 27.506 -4.541 32.890 1.00 31.27 404 PHE A CA 1
ATOM 3098 C C . PHE A 1 404 ? 28.800 -5.358 33.126 1.00 31.27 404 PHE A C 1
ATOM 3100 O O . PHE A 1 404 ? 29.718 -5.289 32.304 1.00 31.27 404 PHE A O 1
ATOM 3107 N N . PRO A 1 405 ? 28.899 -6.134 34.226 1.00 35.50 405 PRO A N 1
ATOM 3108 C CA . PRO A 1 405 ? 29.876 -7.203 34.399 1.00 35.50 405 PRO A CA 1
ATOM 3109 C C . PRO A 1 405 ? 29.260 -8.537 33.934 1.00 35.50 405 PRO A C 1
ATOM 3111 O O . PRO A 1 405 ? 28.311 -9.014 34.545 1.00 35.50 405 PRO A O 1
ATOM 3114 N N . GLY A 1 406 ? 29.777 -9.144 32.866 1.00 38.31 406 GLY A N 1
ATOM 3115 C CA . GLY A 1 406 ? 29.317 -10.463 32.407 1.00 38.31 406 GLY A CA 1
ATOM 3116 C C . GLY A 1 406 ? 29.691 -10.760 30.956 1.00 38.31 406 GLY A C 1
ATOM 3117 O O . GLY A 1 406 ? 29.825 -9.842 30.154 1.00 38.31 406 GLY A O 1
ATOM 3118 N N . SER A 1 407 ? 29.896 -12.040 30.650 1.00 39.31 407 SER A N 1
ATOM 3119 C CA . SER A 1 407 ? 30.379 -12.615 29.383 1.00 39.31 407 SER A CA 1
ATOM 3120 C C . SER A 1 407 ? 29.329 -12.711 28.269 1.00 39.31 407 SER A C 1
ATOM 3122 O O . SER A 1 407 ? 29.552 -13.441 27.311 1.00 39.31 407 SER A O 1
ATOM 3124 N N . ASP A 1 408 ? 28.207 -12.004 28.394 1.00 38.72 408 ASP A N 1
ATOM 3125 C CA . ASP A 1 408 ? 26.983 -12.347 27.666 1.00 38.72 408 ASP A CA 1
ATOM 3126 C C . ASP A 1 408 ? 26.659 -11.424 26.476 1.00 38.72 408 ASP A C 1
ATOM 3128 O O . ASP A 1 408 ? 25.507 -11.404 26.063 1.00 38.72 408 ASP A O 1
ATOM 3132 N N . VAL A 1 409 ? 27.620 -10.664 25.921 1.00 37.19 409 VAL A N 1
ATOM 3133 C CA . VAL A 1 409 ? 27.489 -9.968 24.615 1.00 37.19 409 VAL A CA 1
ATOM 3134 C C . VAL A 1 409 ? 28.874 -9.751 23.973 1.00 37.19 409 VAL A C 1
ATOM 3136 O O . VAL A 1 409 ? 29.838 -9.425 24.675 1.00 37.19 409 VAL A O 1
ATOM 3139 N N . ASP A 1 410 ? 28.985 -9.920 22.648 1.00 45.00 410 ASP A N 1
ATOM 3140 C CA . ASP A 1 410 ? 30.217 -9.668 21.877 1.00 45.00 410 ASP A CA 1
ATOM 3141 C C . ASP A 1 410 ? 30.449 -8.159 21.621 1.00 45.00 410 ASP A C 1
ATOM 3143 O O . ASP A 1 410 ? 29.543 -7.333 21.714 1.00 45.00 410 ASP A O 1
ATOM 3147 N N . ILE A 1 411 ? 31.682 -7.768 21.296 1.00 41.94 411 ILE A N 1
ATOM 3148 C CA . ILE A 1 411 ? 32.184 -6.389 21.155 1.00 41.94 411 ILE A CA 1
ATOM 3149 C C . ILE A 1 411 ? 31.480 -5.530 20.083 1.00 41.94 411 ILE A C 1
ATOM 3151 O O . ILE A 1 411 ? 31.846 -4.364 19.923 1.00 41.94 411 ILE A O 1
ATOM 3155 N N . ASN A 1 412 ? 30.473 -6.067 19.389 1.00 45.56 412 ASN A N 1
ATOM 3156 C CA . ASN A 1 412 ? 29.891 -5.542 18.153 1.00 45.56 412 ASN A CA 1
ATOM 3157 C C . ASN A 1 412 ? 28.467 -4.966 18.287 1.00 45.56 412 ASN A C 1
ATOM 3159 O O . ASN A 1 412 ? 27.893 -4.583 17.282 1.00 45.56 412 ASN A O 1
ATOM 3163 N N . GLY A 1 413 ? 27.880 -4.882 19.489 1.00 48.81 413 GLY A N 1
ATOM 3164 C CA . GLY A 1 413 ? 26.569 -4.222 19.673 1.00 48.81 413 GLY A CA 1
ATOM 3165 C C . GLY A 1 413 ? 25.345 -5.027 19.201 1.00 48.81 413 GLY A C 1
ATOM 3166 O O . GLY A 1 413 ? 24.230 -4.508 19.225 1.00 48.81 413 GLY A O 1
ATOM 3167 N N . VAL A 1 414 ? 25.555 -6.294 18.840 1.00 50.31 414 VAL A N 1
ATOM 3168 C CA . VAL A 1 414 ? 24.543 -7.288 18.454 1.00 50.31 414 VAL A CA 1
ATOM 3169 C C . VAL A 1 414 ? 24.341 -8.246 19.628 1.00 50.31 414 VAL A C 1
ATOM 3171 O O . VAL A 1 414 ? 25.326 -8.734 20.189 1.00 50.31 414 VAL A O 1
ATOM 3174 N N . ASP A 1 415 ? 23.094 -8.508 20.028 1.00 52.41 415 ASP A N 1
ATOM 3175 C CA . ASP A 1 415 ? 22.827 -9.547 21.032 1.00 52.41 415 ASP A CA 1
ATOM 3176 C C . ASP A 1 415 ? 22.840 -10.962 20.415 1.00 52.41 415 ASP A C 1
ATOM 3178 O O . ASP A 1 415 ? 22.853 -11.135 19.198 1.00 52.41 415 ASP A O 1
ATOM 3182 N N . TYR A 1 416 ? 22.833 -12.014 21.239 1.00 47.56 416 TYR A N 1
ATOM 3183 C CA . TYR A 1 416 ? 22.871 -13.403 20.743 1.00 47.56 416 TYR A CA 1
ATOM 3184 C C . TYR A 1 416 ? 21.618 -13.852 19.972 1.00 47.56 416 TYR A C 1
ATOM 3186 O O . TYR A 1 416 ? 21.549 -15.001 19.539 1.00 47.56 416 TYR A O 1
ATOM 3194 N N . GLN A 1 417 ? 20.617 -12.983 19.841 1.00 51.91 417 GLN A N 1
ATOM 3195 C CA . GLN A 1 417 ? 19.372 -13.222 19.120 1.00 51.91 417 GLN A CA 1
ATOM 3196 C C . GLN A 1 417 ? 19.299 -12.384 17.833 1.00 51.91 417 GLN A C 1
ATOM 3198 O O . GLN A 1 417 ? 18.231 -12.298 17.238 1.00 51.91 417 GLN A O 1
ATOM 3203 N N . ASN A 1 418 ? 20.423 -11.800 17.391 1.00 57.94 418 ASN A N 1
ATOM 3204 C CA . ASN A 1 418 ? 20.530 -10.930 16.217 1.00 57.94 418 ASN A CA 1
ATOM 3205 C C . ASN A 1 418 ? 19.697 -9.641 16.307 1.00 57.94 418 ASN A C 1
ATOM 3207 O O . ASN A 1 418 ? 19.343 -9.063 15.275 1.00 57.94 418 ASN A O 1
ATOM 3211 N N . ASN A 1 419 ? 19.413 -9.155 17.520 1.00 61.78 419 ASN A N 1
ATOM 3212 C CA . ASN A 1 419 ? 18.779 -7.853 17.680 1.00 61.78 419 ASN A CA 1
ATOM 3213 C C . ASN A 1 419 ? 19.832 -6.737 17.674 1.00 61.78 419 ASN A C 1
ATOM 3215 O O . ASN A 1 419 ? 20.848 -6.808 18.374 1.00 61.78 419 ASN A O 1
ATOM 3219 N N . ILE A 1 420 ? 19.546 -5.662 16.943 1.00 64.75 420 ILE A N 1
ATOM 3220 C CA . ILE A 1 420 ? 20.352 -4.436 16.894 1.00 64.75 420 ILE A CA 1
ATOM 3221 C C . ILE A 1 420 ? 19.578 -3.325 17.599 1.00 64.75 420 ILE A C 1
ATOM 3223 O O . ILE A 1 420 ? 18.447 -3.036 17.222 1.00 64.75 420 ILE A O 1
ATOM 3227 N N . ARG A 1 421 ? 20.167 -2.657 18.601 1.00 62.06 421 ARG A N 1
ATOM 3228 C CA . ARG A 1 421 ? 19.506 -1.555 19.331 1.00 62.06 421 ARG A CA 1
ATOM 3229 C C . ARG A 1 421 ? 20.205 -0.213 19.135 1.00 62.06 421 ARG A C 1
ATOM 3231 O O . ARG A 1 421 ? 21.358 -0.036 19.525 1.00 62.06 421 ARG A O 1
ATOM 3238 N N . LEU A 1 422 ? 19.481 0.770 18.591 1.00 62.28 422 LEU A N 1
ATOM 3239 C CA . LEU A 1 422 ? 20.009 2.115 18.299 1.00 62.28 422 LEU A CA 1
ATOM 3240 C C . LEU A 1 422 ? 19.349 3.198 19.170 1.00 62.28 422 LEU A C 1
ATOM 3242 O O . LEU A 1 422 ? 18.156 3.100 19.464 1.00 62.28 422 LEU A O 1
ATOM 3246 N N . ASN A 1 423 ? 20.095 4.252 19.558 1.00 59.41 423 ASN A N 1
ATOM 3247 C CA . ASN A 1 423 ? 19.564 5.370 20.364 1.00 59.41 423 ASN A CA 1
ATOM 3248 C C . ASN A 1 423 ? 19.894 6.774 19.845 1.00 59.41 423 ASN A C 1
ATOM 3250 O O . ASN A 1 423 ? 21.054 7.193 19.889 1.00 59.41 423 ASN A O 1
ATOM 3254 N N . PRO A 1 424 ? 18.855 7.567 19.532 1.00 52.62 424 PRO A N 1
ATOM 3255 C CA . PRO A 1 424 ? 18.988 8.894 18.958 1.00 52.62 424 PRO A CA 1
ATOM 3256 C C . PRO A 1 424 ? 19.649 9.925 19.872 1.00 52.62 424 PRO A C 1
ATOM 3258 O O . PRO A 1 424 ? 20.377 10.788 19.394 1.00 52.62 424 PRO A O 1
ATOM 3261 N N . SER A 1 425 ? 19.509 9.804 21.196 1.00 52.88 425 SER A N 1
ATOM 3262 C CA . SER A 1 425 ? 20.124 10.737 22.158 1.00 52.88 425 SER A CA 1
ATOM 3263 C C . SER A 1 425 ? 21.657 10.680 22.204 1.00 52.88 425 SER A C 1
ATOM 3265 O O . SER A 1 425 ? 22.284 11.571 22.779 1.00 52.88 425 SER A O 1
ATOM 3267 N N . ARG A 1 426 ? 22.266 9.651 21.604 1.00 51.88 426 ARG A N 1
ATOM 3268 C CA . ARG A 1 426 ? 23.720 9.519 21.441 1.00 51.88 426 ARG A CA 1
ATOM 3269 C C . ARG A 1 426 ? 24.204 10.041 20.081 1.00 51.88 426 ARG A C 1
ATOM 3271 O O . ARG A 1 426 ? 25.365 10.423 19.952 1.00 51.88 426 ARG A O 1
ATOM 3278 N N . PHE A 1 427 ? 23.310 10.214 19.104 1.00 53.66 427 PHE A N 1
ATOM 3279 C CA . PHE A 1 427 ? 23.609 10.836 17.811 1.00 53.66 427 PHE A CA 1
ATOM 3280 C C . PHE A 1 427 ? 23.540 12.365 17.920 1.00 53.66 427 PHE A C 1
ATOM 3282 O O . PHE A 1 427 ? 22.672 13.024 17.362 1.00 53.66 427 PHE A O 1
ATOM 3289 N N . SER A 1 428 ? 24.471 12.964 18.666 1.00 44.06 428 SER A N 1
ATOM 3290 C CA . SER A 1 428 ? 24.453 14.412 18.949 1.00 44.06 428 SER A CA 1
ATOM 3291 C C . SER A 1 428 ? 24.618 15.331 17.721 1.00 44.06 428 SER A C 1
ATOM 3293 O O . SER A 1 428 ? 24.525 16.548 17.876 1.00 44.06 428 SER A O 1
ATOM 3295 N N . LYS A 1 429 ? 24.842 14.786 16.513 1.00 47.59 429 LYS A N 1
ATOM 3296 C CA . LYS A 1 429 ? 24.855 15.494 15.219 1.00 47.59 429 LYS A CA 1
ATOM 3297 C C . LYS A 1 429 ? 24.852 14.487 14.058 1.00 47.59 429 LYS A C 1
ATOM 3299 O O . LYS A 1 429 ? 25.903 13.954 13.713 1.00 47.59 429 LYS A O 1
ATOM 3304 N N . ILE A 1 430 ? 23.705 14.242 13.426 1.00 48.50 430 ILE A N 1
ATOM 3305 C CA . ILE A 1 430 ? 23.683 13.661 12.073 1.00 48.50 430 ILE A CA 1
ATOM 3306 C C . ILE A 1 430 ? 24.060 14.796 11.123 1.00 48.50 430 ILE A C 1
ATOM 3308 O O . ILE A 1 430 ? 23.354 15.796 11.021 1.00 48.50 430 ILE A O 1
ATOM 3312 N N . VAL A 1 431 ? 25.246 14.699 10.522 1.00 46.88 431 VAL A N 1
ATOM 3313 C CA . VAL A 1 431 ? 25.837 15.795 9.736 1.00 46.88 431 VAL A CA 1
ATOM 3314 C C . VAL A 1 431 ? 25.362 15.752 8.270 1.00 46.88 431 VAL A C 1
ATOM 3316 O O . VAL A 1 431 ? 25.444 16.768 7.584 1.00 46.88 431 VAL A O 1
ATOM 3319 N N . ASN A 1 432 ? 24.831 14.611 7.796 1.00 52.53 432 ASN A N 1
ATOM 3320 C CA . ASN A 1 432 ? 24.205 14.425 6.475 1.00 52.53 432 ASN A CA 1
ATOM 3321 C C . ASN A 1 432 ? 23.374 13.116 6.387 1.00 52.53 432 ASN A C 1
ATOM 3323 O O . ASN A 1 432 ? 23.587 12.198 7.182 1.00 52.53 432 ASN A O 1
ATOM 3327 N N . ASP A 1 433 ? 22.489 13.011 5.382 1.00 51.72 433 ASP A N 1
ATOM 3328 C CA . ASP A 1 433 ? 21.583 11.864 5.105 1.00 51.72 433 ASP A CA 1
ATOM 3329 C C . ASP A 1 433 ? 22.293 10.507 4.935 1.00 51.72 433 ASP A C 1
ATOM 3331 O O . ASP A 1 433 ? 21.726 9.431 5.098 1.00 51.72 433 ASP A O 1
ATOM 3335 N N . ASN A 1 434 ? 23.582 10.561 4.647 1.00 57.62 434 ASN A N 1
ATOM 3336 C CA . ASN A 1 434 ? 24.422 9.416 4.351 1.00 57.62 434 ASN A CA 1
ATOM 3337 C C . ASN A 1 434 ? 24.963 8.719 5.613 1.00 57.62 434 ASN A C 1
ATOM 3339 O O . ASN A 1 434 ? 25.309 7.537 5.596 1.00 57.62 434 ASN A O 1
ATOM 3343 N N . SER A 1 435 ? 25.032 9.434 6.736 1.00 61.59 435 SER A N 1
ATOM 3344 C CA . SER A 1 435 ? 25.631 8.917 7.972 1.00 61.59 435 SER A CA 1
ATOM 3345 C C . SER A 1 435 ? 24.797 7.798 8.610 1.00 61.59 435 SER A C 1
ATOM 3347 O O . SER A 1 435 ? 25.353 6.881 9.211 1.00 61.59 435 SER A O 1
ATOM 3349 N N . LEU A 1 436 ? 23.472 7.839 8.456 1.00 62.41 436 LEU A N 1
ATOM 3350 C CA . LEU A 1 436 ? 22.563 6.846 9.033 1.00 62.41 436 LEU A CA 1
ATOM 3351 C C . LEU A 1 436 ? 22.487 5.559 8.224 1.00 62.41 436 LEU A C 1
ATOM 3353 O O . LEU A 1 436 ? 22.472 4.479 8.806 1.00 62.41 436 LEU A O 1
ATOM 3357 N N . VAL A 1 437 ? 22.505 5.669 6.894 1.00 64.94 437 VAL A N 1
ATOM 3358 C CA . VAL A 1 437 ? 22.613 4.504 6.006 1.00 64.94 437 VAL A CA 1
ATOM 3359 C C . VAL A 1 437 ? 23.911 3.751 6.305 1.00 64.94 437 VAL A C 1
ATOM 3361 O O . VAL A 1 437 ? 23.879 2.539 6.488 1.00 64.94 437 VAL A O 1
ATOM 3364 N N . ARG A 1 438 ? 25.038 4.466 6.469 1.00 67.69 438 ARG A N 1
ATOM 3365 C CA . ARG A 1 438 ? 26.322 3.870 6.889 1.00 67.69 438 ARG A CA 1
ATOM 3366 C C . ARG A 1 438 ? 26.232 3.183 8.242 1.00 67.69 438 ARG A C 1
ATOM 3368 O O . ARG A 1 438 ? 26.716 2.069 8.375 1.00 67.69 438 ARG A O 1
ATOM 3375 N N . LEU A 1 439 ? 25.606 3.820 9.228 1.00 67.69 439 LEU A N 1
ATOM 3376 C CA . LEU A 1 439 ? 25.433 3.222 10.548 1.00 67.69 439 LEU A CA 1
ATOM 3377 C C . LEU A 1 439 ? 24.612 1.930 10.474 1.00 67.69 439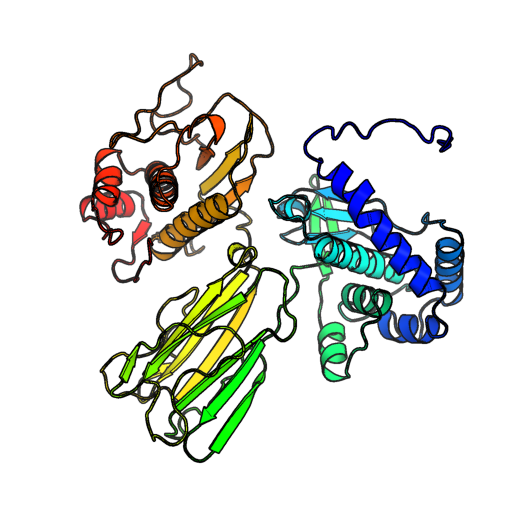 LEU A C 1
ATOM 3379 O O . LEU A 1 439 ? 25.061 0.900 10.955 1.00 67.69 439 LEU A O 1
ATOM 3383 N N . ALA A 1 440 ? 23.452 1.953 9.816 1.00 67.00 440 ALA A N 1
ATOM 3384 C CA . ALA A 1 440 ? 22.635 0.754 9.649 1.00 67.00 440 ALA A CA 1
ATOM 3385 C C . ALA A 1 440 ? 23.397 -0.352 8.900 1.00 67.00 440 ALA A C 1
ATOM 3387 O O . ALA A 1 440 ? 23.364 -1.509 9.307 1.00 67.00 440 ALA A O 1
ATOM 3388 N N . MET A 1 441 ? 24.154 -0.000 7.854 1.00 70.94 441 MET A N 1
ATOM 3389 C CA . MET A 1 441 ? 25.025 -0.948 7.153 1.00 70.94 441 MET A CA 1
ATOM 3390 C C . MET A 1 441 ? 26.107 -1.531 8.061 1.00 70.94 441 MET A C 1
ATOM 3392 O O . MET A 1 441 ? 26.422 -2.714 7.935 1.00 70.94 441 MET A O 1
ATOM 3396 N N . HIS A 1 442 ? 26.668 -0.709 8.949 1.00 70.88 442 HIS A N 1
ATOM 3397 C CA . HIS A 1 442 ? 27.704 -1.121 9.882 1.00 70.88 442 HIS A CA 1
ATOM 3398 C C . HIS A 1 442 ? 27.198 -2.206 10.824 1.00 70.88 442 HIS A C 1
ATOM 3400 O O . HIS A 1 442 ? 27.799 -3.271 10.931 1.00 70.88 442 HIS A O 1
ATOM 3406 N N . GLU A 1 443 ? 26.059 -1.944 11.457 1.00 68.56 443 GLU A N 1
ATOM 3407 C CA . GLU A 1 443 ? 25.492 -2.849 12.449 1.00 68.56 443 GLU A CA 1
ATOM 3408 C C . GLU A 1 443 ? 24.968 -4.140 11.802 1.00 68.56 443 GLU A C 1
ATOM 3410 O O . GLU A 1 443 ? 25.242 -5.224 12.308 1.00 68.56 443 GLU A O 1
ATOM 3415 N N . ILE A 1 444 ? 24.310 -4.059 10.634 1.00 70.81 444 ILE A N 1
ATOM 3416 C CA . ILE A 1 444 ? 23.881 -5.260 9.891 1.00 70.81 444 ILE A CA 1
ATOM 3417 C C . ILE A 1 444 ? 25.094 -6.120 9.506 1.00 70.81 444 ILE A C 1
ATOM 3419 O O . ILE A 1 444 ? 25.048 -7.344 9.622 1.00 70.81 444 ILE A O 1
ATOM 3423 N N . GLY A 1 445 ? 26.201 -5.497 9.084 1.00 71.94 445 GLY A N 1
ATOM 3424 C CA . GLY A 1 445 ? 27.436 -6.207 8.752 1.00 71.94 445 GLY A CA 1
ATOM 3425 C C . GLY A 1 445 ? 27.986 -7.019 9.927 1.00 71.94 445 GLY A C 1
ATOM 3426 O O . GLY A 1 445 ? 28.365 -8.176 9.743 1.00 71.94 445 GLY A O 1
ATOM 3427 N N . HIS A 1 446 ? 27.969 -6.450 11.135 1.00 68.50 446 HIS A N 1
ATOM 3428 C CA . HIS A 1 446 ? 28.371 -7.163 12.351 1.00 68.50 446 HIS A CA 1
ATOM 3429 C C . HIS A 1 446 ? 27.458 -8.344 12.656 1.00 68.50 446 HIS A C 1
ATOM 3431 O O . HIS A 1 446 ? 27.948 -9.421 12.990 1.00 68.50 446 HIS A O 1
ATOM 3437 N N . THR A 1 447 ? 26.143 -8.184 12.497 1.00 67.50 447 THR A N 1
ATOM 3438 C CA . THR A 1 447 ? 25.184 -9.282 12.699 1.00 67.50 447 THR A CA 1
ATOM 3439 C C . THR A 1 447 ? 25.397 -10.425 11.708 1.00 67.50 447 THR A C 1
ATOM 3441 O O . THR A 1 447 ? 25.183 -11.588 12.035 1.00 67.50 447 THR A O 1
ATOM 3444 N N . LEU A 1 448 ? 25.894 -10.117 10.510 1.00 69.31 448 LEU A N 1
ATOM 3445 C CA . LEU A 1 448 ? 26.272 -11.107 9.501 1.00 69.31 448 LEU A CA 1
ATOM 3446 C C . LEU A 1 448 ? 27.666 -11.726 9.737 1.00 69.31 448 LEU A C 1
ATOM 3448 O O . LEU A 1 448 ? 28.124 -12.535 8.927 1.00 69.31 448 LEU A O 1
ATOM 3452 N N . GLY A 1 449 ? 28.343 -11.367 10.833 1.00 69.12 449 GLY A N 1
ATOM 3453 C CA . GLY A 1 449 ? 29.642 -11.913 11.226 1.00 69.12 449 GLY A CA 1
ATOM 3454 C C . GLY A 1 449 ? 30.839 -11.295 10.502 1.00 69.12 449 GLY A C 1
ATOM 3455 O O . GLY A 1 449 ? 31.911 -11.903 10.472 1.00 69.12 449 GLY A O 1
ATOM 3456 N N . LEU A 1 450 ? 30.676 -10.118 9.890 1.00 69.56 450 LEU A N 1
ATOM 3457 C CA . LEU A 1 450 ? 31.793 -9.371 9.316 1.00 69.56 450 LEU A CA 1
ATOM 3458 C C . LEU A 1 450 ? 32.578 -8.661 10.422 1.00 69.56 450 LEU A C 1
ATOM 3460 O O . LEU A 1 450 ? 32.000 -8.114 11.356 1.00 69.56 450 LEU A O 1
ATOM 3464 N N . ASP A 1 451 ? 33.904 -8.638 10.304 1.00 67.44 451 ASP A N 1
ATOM 3465 C CA . ASP A 1 451 ? 34.736 -7.869 11.221 1.00 67.44 451 ASP A CA 1
ATOM 3466 C C . ASP A 1 451 ? 34.678 -6.362 10.916 1.00 67.44 451 ASP A C 1
ATOM 3468 O O . ASP A 1 451 ? 34.329 -5.913 9.818 1.00 67.44 451 ASP A O 1
ATOM 3472 N N . HIS A 1 452 ? 35.069 -5.569 11.911 1.00 64.81 452 HIS A N 1
ATOM 3473 C CA . HIS A 1 452 ? 35.032 -4.116 11.843 1.00 64.81 452 HIS A CA 1
ATOM 3474 C C . HIS A 1 452 ? 35.807 -3.529 10.650 1.00 64.81 452 HIS A C 1
ATOM 3476 O O . HIS A 1 452 ? 35.316 -2.605 10.004 1.00 64.81 452 HIS A O 1
ATOM 3482 N N . GLU A 1 453 ? 36.998 -4.048 10.341 1.00 67.12 453 GLU A N 1
ATOM 3483 C CA . GLU A 1 453 ? 37.847 -3.531 9.258 1.00 67.12 453 GLU A CA 1
ATOM 3484 C C . GLU A 1 453 ? 37.220 -3.826 7.891 1.00 67.12 453 GLU A C 1
ATOM 3486 O O . GLU A 1 453 ? 37.156 -2.956 7.015 1.00 67.12 453 GLU A O 1
ATOM 3491 N N . THR A 1 454 ? 36.671 -5.029 7.744 1.00 66.75 454 THR A N 1
ATOM 3492 C CA . THR A 1 454 ? 35.933 -5.484 6.571 1.00 66.75 454 THR A CA 1
ATOM 3493 C C . THR A 1 454 ? 34.697 -4.611 6.320 1.00 66.75 454 THR A C 1
ATOM 3495 O O . THR A 1 454 ? 34.479 -4.169 5.190 1.00 66.75 454 THR A O 1
ATOM 3498 N N . ILE A 1 455 ? 33.928 -4.271 7.357 1.00 65.62 455 ILE A N 1
ATOM 3499 C CA . ILE A 1 455 ? 32.748 -3.396 7.245 1.00 65.62 455 ILE A CA 1
ATOM 3500 C C . ILE A 1 455 ? 33.148 -1.945 6.948 1.00 65.62 455 ILE A C 1
ATOM 3502 O O . ILE A 1 455 ? 32.548 -1.294 6.095 1.00 65.62 455 ILE A O 1
ATOM 3506 N N . VAL A 1 456 ? 34.175 -1.415 7.615 1.00 62.31 456 VAL A N 1
ATOM 3507 C CA . VAL A 1 456 ? 34.659 -0.045 7.371 1.00 62.31 456 VAL A CA 1
ATOM 3508 C C . VAL A 1 456 ? 35.180 0.112 5.940 1.00 62.31 456 VAL A C 1
ATOM 3510 O O . VAL A 1 456 ? 34.949 1.153 5.324 1.00 62.31 456 VAL A O 1
ATOM 3513 N N . SER A 1 457 ? 35.772 -0.932 5.350 1.00 62.84 457 SER A N 1
ATOM 3514 C CA . SER A 1 457 ? 36.181 -0.921 3.937 1.00 62.84 457 SER A CA 1
ATOM 3515 C C . SER A 1 457 ? 35.013 -0.685 2.962 1.00 62.84 457 SER A C 1
ATOM 3517 O O . SER A 1 457 ? 35.190 0.002 1.958 1.00 62.84 457 SER A O 1
ATOM 3519 N N . LEU A 1 458 ? 33.805 -1.165 3.291 1.00 59.56 458 LEU A N 1
ATOM 3520 C CA . LEU A 1 458 ? 32.575 -0.922 2.526 1.00 59.56 458 LEU A CA 1
ATOM 3521 C C . LEU A 1 458 ? 32.137 0.552 2.609 1.00 59.56 458 LEU A C 1
ATOM 3523 O O . LEU A 1 458 ? 31.586 1.100 1.657 1.00 59.56 458 LEU A O 1
ATOM 3527 N N . MET A 1 459 ? 32.380 1.201 3.751 1.00 56.56 459 MET A N 1
ATOM 3528 C CA . MET A 1 459 ? 31.874 2.541 4.069 1.00 56.56 459 MET A CA 1
ATOM 3529 C C . MET A 1 459 ? 32.871 3.673 3.774 1.00 56.56 459 MET A C 1
ATOM 3531 O O . MET A 1 459 ? 32.473 4.836 3.764 1.00 56.56 459 MET A O 1
ATOM 3535 N N . ASN A 1 460 ? 34.145 3.357 3.517 1.00 51.88 460 ASN A N 1
ATOM 3536 C CA . ASN A 1 460 ? 35.246 4.322 3.372 1.00 51.88 460 ASN A CA 1
ATOM 3537 C C . ASN A 1 460 ? 35.332 5.043 2.018 1.00 51.88 460 ASN A C 1
ATOM 3539 O O . ASN A 1 460 ? 36.231 5.855 1.808 1.00 51.88 460 ASN A O 1
ATOM 3543 N N . HIS A 1 461 ? 34.426 4.782 1.078 1.00 50.03 461 HIS A N 1
ATOM 3544 C CA . HIS A 1 461 ? 34.412 5.528 -0.175 1.00 50.03 461 HIS A CA 1
ATOM 3545 C C . HIS A 1 461 ? 33.573 6.803 -0.019 1.00 50.03 461 HIS A C 1
ATOM 3547 O O . HIS A 1 461 ? 32.397 6.755 0.338 1.00 50.03 461 HIS A O 1
ATOM 3553 N N . ASP A 1 462 ? 34.171 7.960 -0.325 1.00 43.53 462 ASP A N 1
ATOM 3554 C CA . ASP A 1 462 ? 33.491 9.270 -0.405 1.00 43.53 462 ASP A CA 1
ATOM 3555 C C . ASP A 1 462 ? 32.296 9.271 -1.380 1.00 43.53 462 ASP A C 1
ATOM 3557 O O . ASP A 1 462 ? 31.455 10.167 -1.369 1.00 43.53 462 ASP A O 1
ATOM 3561 N N . TYR A 1 463 ? 32.191 8.224 -2.199 1.00 45.62 463 TYR A N 1
ATOM 3562 C CA . TYR A 1 463 ? 31.072 7.927 -3.071 1.00 45.62 463 TYR A CA 1
ATOM 3563 C C . TYR A 1 463 ? 30.363 6.677 -2.546 1.00 45.62 463 TYR A C 1
ATOM 3565 O O . TYR A 1 463 ? 30.995 5.637 -2.366 1.00 45.62 463 TYR A O 1
ATOM 3573 N N . PHE A 1 464 ? 29.046 6.764 -2.352 1.00 47.22 464 PHE A N 1
ATOM 3574 C CA . PHE A 1 464 ? 28.128 5.660 -2.030 1.00 47.22 464 PHE A CA 1
ATOM 3575 C C . PHE A 1 464 ? 27.984 4.669 -3.201 1.00 47.22 464 PHE A C 1
ATOM 3577 O O . PHE A 1 464 ? 26.901 4.369 -3.688 1.00 47.22 464 PHE A O 1
ATOM 3584 N N . ASN A 1 465 ? 29.117 4.182 -3.693 1.00 46.50 465 ASN A N 1
ATOM 3585 C CA . ASN A 1 465 ? 29.251 3.167 -4.725 1.00 46.50 465 ASN A CA 1
ATOM 3586 C C . ASN A 1 465 ? 30.049 1.996 -4.139 1.00 46.50 465 ASN A C 1
ATOM 3588 O O . ASN A 1 465 ? 31.059 1.555 -4.691 1.00 46.50 465 ASN A O 1
ATOM 3592 N N . ALA A 1 466 ? 29.636 1.572 -2.944 1.00 51.44 466 ALA A N 1
ATOM 3593 C CA . ALA A 1 466 ? 30.252 0.481 -2.218 1.00 51.44 466 ALA A CA 1
ATOM 3594 C C . ALA A 1 466 ? 30.017 -0.818 -2.997 1.00 51.44 466 ALA A C 1
ATOM 3596 O O . ALA A 1 466 ? 28.897 -1.328 -3.064 1.00 51.44 466 ALA A O 1
ATOM 3597 N N . LYS A 1 467 ? 31.073 -1.333 -3.629 1.00 55.16 467 LYS A N 1
ATOM 3598 C CA . LYS A 1 467 ? 31.092 -2.701 -4.146 1.00 55.16 467 LYS A CA 1
ATOM 3599 C C . LYS A 1 467 ? 31.533 -3.613 -3.013 1.00 55.16 467 LYS A C 1
ATOM 3601 O O . LYS A 1 467 ? 32.499 -3.301 -2.321 1.00 55.16 467 LYS A O 1
ATOM 3606 N N . MET A 1 468 ? 30.836 -4.731 -2.833 1.00 63.56 468 MET A N 1
ATOM 3607 C CA . MET A 1 468 ? 31.224 -5.732 -1.844 1.00 63.56 468 MET A CA 1
ATOM 3608 C C . MET A 1 468 ? 32.653 -6.206 -2.128 1.00 63.56 468 MET A C 1
ATOM 3610 O O . MET A 1 468 ? 32.961 -6.595 -3.257 1.00 63.56 468 MET A O 1
ATOM 3614 N N . THR A 1 469 ? 33.535 -6.126 -1.130 1.00 67.31 469 THR A N 1
ATOM 3615 C CA . THR A 1 469 ? 34.937 -6.526 -1.298 1.00 67.31 469 THR A CA 1
ATOM 3616 C C . THR A 1 469 ? 35.054 -8.049 -1.342 1.00 67.31 469 THR A C 1
ATOM 3618 O O . THR A 1 469 ? 34.200 -8.768 -0.816 1.00 67.31 469 THR A O 1
ATOM 3621 N N . ASP A 1 470 ? 36.128 -8.571 -1.940 1.00 69.31 470 ASP A N 1
ATOM 3622 C CA . ASP A 1 470 ? 36.370 -10.020 -1.940 1.00 69.31 470 ASP A CA 1
ATOM 3623 C C . ASP A 1 470 ? 36.522 -10.577 -0.515 1.00 69.31 470 ASP A C 1
ATOM 3625 O O . ASP A 1 470 ? 36.107 -11.703 -0.258 1.00 69.31 470 ASP A O 1
ATOM 3629 N N . SER A 1 471 ? 37.032 -9.771 0.427 1.00 68.62 471 SER A N 1
ATOM 3630 C CA . SER A 1 471 ? 37.095 -10.130 1.851 1.00 68.62 471 SER A CA 1
ATOM 3631 C C . SER A 1 471 ? 35.699 -10.396 2.421 1.00 68.62 471 SER A C 1
ATOM 3633 O O . SER A 1 471 ? 35.438 -11.480 2.934 1.00 68.62 471 SER A O 1
ATOM 3635 N N . MET A 1 472 ? 34.765 -9.456 2.234 1.00 68.75 472 MET A N 1
ATOM 3636 C CA . MET A 1 472 ? 33.374 -9.613 2.675 1.00 68.75 472 MET A CA 1
ATOM 3637 C C . MET A 1 472 ? 32.708 -10.830 2.050 1.00 68.75 472 MET A C 1
ATOM 3639 O O . MET A 1 472 ? 32.039 -11.595 2.736 1.00 68.75 472 MET A O 1
ATOM 3643 N N . TYR A 1 473 ? 32.887 -11.006 0.740 1.00 72.44 473 TYR A N 1
ATOM 3644 C CA . TYR A 1 473 ? 32.312 -12.137 0.030 1.00 72.44 473 TYR A CA 1
ATOM 3645 C C . TYR A 1 473 ? 32.805 -13.462 0.604 1.00 72.44 473 TYR A C 1
ATOM 3647 O O . TYR A 1 473 ? 31.999 -14.354 0.856 1.00 72.44 473 TYR A O 1
ATOM 3655 N N . ASN A 1 474 ? 34.112 -13.584 0.838 1.00 75.38 474 ASN A N 1
ATOM 3656 C CA . ASN A 1 474 ? 34.696 -14.799 1.392 1.00 75.38 474 ASN A CA 1
ATOM 3657 C C . ASN A 1 474 ? 34.170 -15.071 2.806 1.00 75.38 474 ASN A C 1
ATOM 3659 O O . ASN A 1 474 ? 33.820 -16.212 3.103 1.00 75.38 474 ASN A O 1
ATOM 3663 N N . THR A 1 475 ? 34.047 -14.038 3.644 1.00 73.88 475 THR A N 1
ATOM 3664 C CA . THR A 1 475 ? 33.495 -14.170 4.999 1.00 73.88 475 THR A CA 1
ATOM 3665 C C . THR A 1 475 ? 32.030 -14.599 4.971 1.00 73.88 475 THR A C 1
ATOM 3667 O O . THR A 1 475 ? 31.680 -15.588 5.606 1.00 73.88 475 THR A O 1
ATOM 3670 N N . LEU A 1 476 ? 31.176 -13.935 4.188 1.00 73.62 476 LEU A N 1
ATOM 3671 C CA . LEU A 1 476 ? 29.752 -14.282 4.094 1.00 73.62 476 LEU A CA 1
ATOM 3672 C C . LEU A 1 476 ? 29.539 -15.673 3.481 1.00 73.62 476 LEU A C 1
ATOM 3674 O O . LEU A 1 476 ? 28.729 -16.449 3.983 1.00 73.62 476 LEU A O 1
ATOM 3678 N N . THR A 1 477 ? 30.325 -16.036 2.465 1.00 72.62 477 THR A N 1
ATOM 3679 C CA . THR A 1 477 ? 30.299 -17.388 1.881 1.00 72.62 477 THR A CA 1
ATOM 3680 C C . THR A 1 477 ? 30.709 -18.439 2.913 1.00 72.62 477 THR A C 1
ATOM 3682 O O . THR A 1 477 ? 30.080 -19.491 3.008 1.00 72.62 477 THR A O 1
ATOM 3685 N N . ALA A 1 478 ? 31.724 -18.156 3.737 1.00 74.25 478 ALA A N 1
ATOM 3686 C CA . ALA A 1 478 ? 32.130 -19.043 4.827 1.00 74.25 478 ALA A CA 1
ATOM 3687 C C . ALA A 1 478 ? 31.041 -19.191 5.907 1.00 74.25 478 ALA A C 1
ATOM 3689 O O . ALA A 1 478 ? 30.919 -20.262 6.499 1.00 74.25 478 ALA A O 1
ATOM 3690 N N . GLN A 1 479 ? 30.219 -18.156 6.114 1.00 69.38 479 GLN A N 1
ATOM 3691 C CA . GLN A 1 479 ? 29.025 -18.194 6.969 1.00 69.38 479 GLN A CA 1
ATOM 3692 C C . GLN A 1 479 ? 27.809 -18.868 6.294 1.00 69.38 479 GLN A C 1
ATOM 3694 O O . GLN A 1 479 ? 26.769 -19.042 6.926 1.00 69.38 479 GLN A O 1
ATOM 3699 N N . GLY A 1 480 ? 27.934 -19.314 5.038 1.00 67.19 480 GLY A N 1
ATOM 3700 C CA . GLY A 1 480 ? 26.890 -20.045 4.311 1.00 67.19 480 GLY A CA 1
ATOM 3701 C C . GLY A 1 480 ? 25.904 -19.171 3.532 1.00 67.19 480 GLY A C 1
ATOM 3702 O O . GLY A 1 480 ? 24.828 -19.653 3.173 1.00 67.19 480 GLY A O 1
ATOM 3703 N N . TYR A 1 481 ? 26.256 -17.912 3.271 1.00 70.56 481 TYR A N 1
ATOM 3704 C CA . TYR A 1 481 ? 25.476 -16.997 2.441 1.00 70.56 481 TYR A CA 1
ATOM 3705 C C . TYR A 1 481 ? 25.942 -17.007 0.979 1.00 70.56 481 TYR A C 1
ATOM 3707 O O . TYR A 1 481 ? 27.141 -17.031 0.703 1.00 70.56 481 TYR A O 1
ATOM 3715 N N . SER A 1 482 ? 24.996 -16.897 0.048 1.00 68.88 482 SER A N 1
ATOM 3716 C CA . SER A 1 482 ? 25.243 -16.595 -1.363 1.00 68.88 482 SER A CA 1
ATOM 3717 C C . SER A 1 482 ? 25.043 -15.114 -1.646 1.00 68.88 482 SER A C 1
ATOM 3719 O O . SER A 1 482 ? 24.155 -14.468 -1.091 1.00 68.88 482 SER A O 1
ATOM 3721 N N . ILE A 1 483 ? 25.863 -14.561 -2.536 1.00 69.81 483 ILE A N 1
ATOM 3722 C CA . ILE A 1 483 ? 25.946 -13.116 -2.759 1.00 69.81 483 ILE A CA 1
ATOM 3723 C C . ILE A 1 483 ? 25.777 -12.805 -4.242 1.00 69.81 483 ILE A C 1
ATOM 3725 O O . ILE A 1 483 ? 26.604 -13.222 -5.059 1.00 69.81 483 ILE A O 1
ATOM 3729 N N . ASP A 1 484 ? 24.785 -11.983 -4.583 1.00 67.06 484 ASP A N 1
ATOM 3730 C CA . ASP A 1 484 ? 24.658 -11.436 -5.934 1.00 67.06 484 ASP A CA 1
ATOM 3731 C C . ASP A 1 484 ? 25.486 -10.149 -6.087 1.00 67.06 484 ASP A C 1
ATOM 3733 O O . ASP A 1 484 ? 25.114 -9.056 -5.656 1.00 67.06 484 ASP A O 1
ATOM 3737 N N . ARG A 1 485 ? 26.646 -10.289 -6.740 1.00 65.06 485 ARG A N 1
ATOM 3738 C CA . ARG A 1 485 ? 27.592 -9.190 -6.998 1.00 65.06 485 ARG A CA 1
ATOM 3739 C C . ARG A 1 485 ? 27.148 -8.240 -8.121 1.00 65.06 485 ARG A C 1
ATOM 3741 O O . ARG A 1 485 ? 27.801 -7.217 -8.328 1.00 65.06 485 ARG A O 1
ATOM 3748 N N . ASN A 1 486 ? 26.099 -8.579 -8.872 1.00 60.62 486 ASN A N 1
ATOM 3749 C CA . ASN A 1 486 ? 25.674 -7.834 -10.060 1.00 60.62 486 ASN A CA 1
ATOM 3750 C C . ASN A 1 486 ? 24.476 -6.914 -9.803 1.00 60.62 486 ASN A C 1
ATOM 3752 O O . ASN A 1 486 ? 24.092 -6.160 -10.702 1.00 60.62 486 ASN A O 1
ATOM 3756 N N . VAL A 1 487 ? 23.891 -6.942 -8.601 1.00 58.81 487 VAL A N 1
ATOM 3757 C CA . VAL A 1 487 ? 22.746 -6.092 -8.264 1.00 58.81 487 VAL A CA 1
ATOM 3758 C C . VAL A 1 487 ? 23.179 -4.623 -8.237 1.00 58.81 487 VAL A C 1
ATOM 3760 O O . VAL A 1 487 ? 24.044 -4.249 -7.443 1.00 58.81 487 VAL A O 1
ATOM 3763 N N . PRO A 1 488 ? 22.564 -3.744 -9.052 1.00 58.06 488 PRO A N 1
ATOM 3764 C CA . PRO A 1 488 ? 22.767 -2.311 -8.923 1.00 58.06 488 PRO A CA 1
ATOM 3765 C C . PRO A 1 488 ? 22.154 -1.870 -7.597 1.00 58.06 488 PRO A C 1
ATOM 3767 O O . PRO A 1 488 ? 20.943 -2.015 -7.400 1.00 58.06 488 PRO A O 1
ATOM 3770 N N . ILE A 1 489 ? 22.970 -1.351 -6.685 1.00 58.78 489 ILE A N 1
ATOM 3771 C CA . ILE A 1 489 ? 22.490 -0.854 -5.398 1.00 58.78 489 ILE A CA 1
ATOM 3772 C C . ILE A 1 489 ? 22.587 0.661 -5.403 1.00 58.78 489 ILE A C 1
ATOM 3774 O O . ILE A 1 489 ? 23.642 1.229 -5.687 1.00 58.78 489 ILE A O 1
ATOM 3778 N N . ASN A 1 490 ? 21.465 1.309 -5.104 1.00 58.81 490 ASN A N 1
ATOM 3779 C CA . ASN A 1 490 ? 21.464 2.731 -4.839 1.00 58.81 490 ASN A CA 1
ATOM 3780 C C . ASN A 1 490 ? 21.623 2.935 -3.333 1.00 58.81 490 ASN A C 1
ATOM 3782 O O . ASN A 1 490 ? 20.687 2.707 -2.568 1.00 58.81 490 ASN A O 1
ATOM 3786 N N . TRP A 1 491 ? 22.821 3.343 -2.932 1.00 56.31 491 TRP A N 1
ATOM 3787 C CA . TRP A 1 491 ? 23.118 3.662 -1.543 1.00 56.31 491 TRP A CA 1
ATOM 3788 C C . TRP A 1 491 ? 22.980 5.163 -1.224 1.00 56.31 491 TRP A C 1
ATOM 3790 O O . TRP A 1 491 ? 23.310 5.562 -0.111 1.00 56.31 491 TRP A O 1
ATOM 3800 N N . SER A 1 492 ? 22.536 5.976 -2.197 1.00 47.22 492 SER A N 1
ATOM 3801 C CA . SER A 1 492 ? 22.307 7.427 -2.063 1.00 47.22 492 SER A CA 1
ATOM 3802 C C . SER A 1 492 ? 20.880 7.811 -1.685 1.00 47.22 492 SER A C 1
ATOM 3804 O O . SER A 1 492 ? 19.928 7.069 -2.038 1.00 47.22 492 SER A O 1
#

Nearest PDB structures (foldseek):
  4aka-assembly1_A  TM=4.754E-01  e=3.214E+00  Schistosoma mansoni
  1gdf-assembly1_A  TM=2.443E-01  e=1.639E+00  Bos taurus
  7y63-assembly1_A  TM=2.429E-01  e=3.039E+00  Homo sapiens
  5ipy-assembly1_B  TM=1.923E-01  e=9.879E+00  Roseovarius nubinhibens ISM

Radius of gyration: 25.91 Å; Cα contacts (8 Å, |Δi|>4): 927; chains: 1; bounding box: 72×53×70 Å

Solvent-accessible surface area (backbone atoms only — not comparable to full-atom values): 27716 Å² total; per-residue (Å²): 140,81,85,87,83,87,85,76,99,81,72,79,84,74,87,74,77,87,78,47,52,69,49,44,42,65,73,62,24,50,58,50,47,49,52,36,48,28,52,34,50,68,40,94,58,40,69,60,51,48,34,70,35,49,38,89,82,42,37,61,71,54,47,51,54,50,32,56,31,32,65,76,70,44,60,87,84,56,59,55,79,43,80,39,60,34,70,51,51,74,65,24,49,21,30,24,24,77,91,74,51,30,30,40,34,21,46,63,67,56,53,67,88,71,66,53,48,65,63,48,33,44,37,52,37,15,38,45,25,48,55,46,38,67,68,30,36,97,62,83,50,72,26,37,33,16,57,47,34,29,36,49,42,75,65,52,80,77,52,75,68,60,48,55,50,40,46,66,35,80,46,64,46,76,30,60,56,95,89,39,84,40,62,27,43,42,36,59,75,80,74,38,51,41,37,37,38,26,29,31,61,98,67,45,75,46,79,30,58,56,61,38,73,37,58,46,80,95,71,88,38,32,23,20,26,38,29,44,34,60,75,41,77,47,90,45,45,43,45,37,36,33,34,28,31,61,100,72,42,74,50,74,76,38,50,56,70,40,79,43,70,51,78,96,71,87,38,33,24,18,25,36,30,44,31,60,35,65,84,40,26,84,54,38,44,40,38,34,30,26,29,29,62,99,71,42,72,48,72,78,39,43,66,52,42,79,31,66,44,82,92,70,85,40,35,22,17,23,37,32,46,46,75,44,70,45,78,72,61,90,73,46,71,30,40,36,29,46,26,58,82,53,72,62,77,50,61,70,55,51,55,35,36,47,50,33,43,52,54,50,32,70,31,34,34,41,76,81,55,100,78,46,57,50,39,65,41,75,44,74,38,95,52,73,66,88,76,62,59,62,46,61,95,60,103,54,78,56,66,73,86,73,87,82,93,74,94,82,62,61,92,65,62,39,44,97,79,35,38,36,39,42,39,42,68,60,54,86,69,81,88,52,87,61,59,51,30,49,49,42,45,47,50,54,35,38,68,65,71,46,53,71,68,61,43,46,63,48,63,68,49,101,53,67,71,63,64,86,47,72,66,52,50,53,53,35,42,74,74,50,37,40,72,54,88,80,65,88,72,83,68,119

Sequence (492 aa):
MFELNNTNPNQSLTISANPTPTNILNSQVMPTVYQDLQRFATDPNVNEKLKLTFGSDYNVQTAQTILANWVIGNLSNIPSIELVERGDIAGANGAFASATNKIYLSKDILTGSIINTEAIKDVILEEIGHSIDAQVNTVDAPGDEGEIFAGVVKGKTFDAAELAKLKAEDDSGTIHLNGKEIQVEKASLPDPGLRTVAHIQDLGDRTFPEGAVAGTTGQSRRLEGFQINLDSPIPGLNMEYMAHVQDIGDTSWVREGQYVGTKGQSKRIEGFAIRLTGSQASKYDVFYQAHVEGIGNTPRVGNGQFSGTRGQSKRVEAISVWVQPKPQPSNPDIDIQLSYPKGGFTQSEMNQMEKAAQNWERIITKDKDSSGVLKISVVKSPTADSRWFADSYRDSARNYRTNFPGSDVDINGVDYQNNIRLNPSRFSKIVNDNSLVRLAMHEIGHTLGLDHETIVSLMNHDYFNAKMTDSMYNTLTAQGYSIDRNVPINWS

Mean predicted aligned error: 16.54 Å

Secondary structure (DSSP, 8-state):
--------S-------S---HHHHIIIIIHHHHHHHHHHHHT-TTHHHHHHHHH-SSS-HHHHHHHHHHHHTT--TTSPEEEEE-GGGGTT-SEEEETTTTEEEEETGGG-SSS--HHHHHHHHHHHHHHHHHHHH-SSPPSS-HHHHHHHHHTT----HHHHHHHTT----EEEEETTEEEEEB--------EEEEEEETTTEEEEEETTS-EE-SSS-PPEEEEEEEESSPPTT-EEEEEEEETTTEEPPPEETT--EE-SSS-PPEEEEEEEEESTTGGGEEEEEEEEETTTEEPPPEETT--EE-SSS-PPEEEEEEEEEEPPPPSS-SEEEEE--SSSPPPHHHHHHHHHHHHHHHHHEEESSSTT-B--EEEEE-SS---S------SSS------S--SS-S-TTSB-TT-EEEE-GGG-S---STHHHHHHHHHHHHHHTT--HHHHHHHH--SSS--PPPHHHHHHHHHTTEEE-TT------

pLDDT: mean 73.59, std 19.51, range [25.53, 98.44]

Foldseek 3Di:
DDDDDDDDPDDDPPPDDDADLVRCCVPPQVVVLLVLLLVLLPDPCNVVLCCLLLNDQWQPVQVNVCSVCSVVVRNPLQAAEDEDACLQVVNFQWKAFLVRSYIYGYVVQSDAPDRPSVQSNQQSQLNSQQSVSSRGDPDHQAFSSSNSRSCVSVVHDDDPVRSVNRSHHDQWDWGQDPNDITIIRGHHRDFLWKKKWWQKPPPGTDIDTAQDWAFDAPPPIFTQKMAMARPRDDVFKWKWKWFQKPPPGIDPIDTHPDIYGDDPPPIATQKMFMAIGGLCRLQKKKWKWFQKPPPGIDPIDTHGFIHGDHPPPIGGRTMHMGMDGDRQPSDALAEEEEAPLDDGDHSLLLVLLSLLQVLQQVWKWFPPDPPTTHHYHYYYHPDNDPQAAFADDDLFSQDDDDDDPDPQADRQRAGPSNYHYHYPVRCPDPPDSLVSSLVSQSNVLVSLVHDNVQSSQQVVDPDNQRQRDPSSCVSSVVVRIDTDRPGDRDSD